Protein AF-A0A4Q7ASW8-F1 (afdb_monomer_lite)

Sequence (605 aa):
MTEFHHGITAREAAIGKLPLRNADTNTIAMLAFANDADEDIFPLNTPVLVTSINRALPKAGTQGNLRKNLEIISSITSPTLVVIRIKDPSENEEFEQSLVIGTTDESGKRTGLQALLTVKSVLGITPKIICVPDAETIDVANALGAICKKLRAYAYITPRDEAAEVLLTAEAVTIYREKLAFREIELIWPEWTSGNVFLGTEYEPAYKSMIMLVSEEAGYVTLAIGGGPLQISWGDGAVEVVTEGYVTHEYASRAERNIIIESSEPGIQPMQLGTAVGIKGILKWWEDGYEVLRFIDSEEDMLRDKLVKVPSDAPKVFPLERGEFSPIFAACTQINDPNISSWDVSKWPNLGGMFGGAASFDQDLSSWCVAKVLSEPDGFAVGSPLQPEHMPIWGTCPGSDPEPEPEPEPEPEPEAWDIKYLVNGTWIYESTGPMVESNADRHTMCRNAATALVIADSVTELGYAAFADWKMLNSIEFGQTIEIIGNVCFARCFAMKKFIFPNSLATLGQAALDTCQNVNLIEFGTGLTSIGSSALSNCHSLQTAVFKARVMPAIGDYAFGNGGNGDPEPVFVYIPDDLFDEYENAIWNLARRSAFLPLSTYIQS

InterPro domains:
  IPR005046 Protein of unknown function DUF285 [PF03382] (326-374)
  IPR026906 BspA-type LRR region [PF13306] (450-562)
  IPR032675 Leucine-rich repeat domain superfamily [G3DSA:3.80.10.10] (416-577)

Secondary structure (DSSP, 8-state):
------S----------PPP-----PEEEEEEEBTTS-TTTS-BT-EEEES-HHHHGGGS-SSBSHHHHHHHHHHH---EEEEEEE--TTTBSB--HHHHH--B-TTS-B-GGGGGGGHHHHHS---SEEE-TT---HHHHHHHHHHHHHHT-EEEE--B-TTSPBP-SHHHHHHHHHH---TTEEE--SPP----TT--S-------EEEEEEPTT-SEEEEEEESS-EEEE-SSS-EEEESSEEEEEE-SS----EEEEEESSS----EEEEEEESEEEEEE--TT-EEEE-----S-TTTGGG--B--SSPP-B---TTS-PPPSSTT-TT---GGGGG---TT-S--TTTTTT-TT-----TT---TT--SPPTTTTTTS---GGGS--TT--TT---------------S--SEEEEETTEEEEE--TTEE---TTS-HHHHTTEEEEEE-TT--EE-TTTTTT-TT--EEE--TT--EE-TTTTTT-TT--EEE--TT--EE-TTTTTT-TT--EEEE-TT--EE-TTTTTT-TT--EEEE--SSPPEE-TTTT--SSS-PPPPPEEEE-TT-HHHHHHHHTTTSTT-EEEEGGG----

Organism: NCBI:txid202951

Foldseek 3Di:
DDDDDDDDDDDPDPDPDQDDADADPAEEEEEWEAPQAACVQAPALAKHWDQDLVVRLVRQHDHTCRNVVSVVCSVPHRYRYIYHYWHQQCPVVARNLCQQLFDQDPVRRTGHLRSLVCCCVRPVDQHAEYEYPLRAELVSQQSNLVSCVVSVHAYEYQYAHNRSHGDDDPVVVVVSVVSHDHPSYDYDPDDDPPPDPPDPDDDPDPQFKWKFKFALPDQKKKWFKADAWKWKDPQPRDIDTDHGGIDMDGDPHRGIGMIMITHPDRDDDAMATAEIWRTLETADEGPQFYADYAHDDDPVLPTLLNPAYYDLEDTPHDDDPPPDHHANAQQNQRHAYLSVLNYACQPPQAQALNQQNNQAHAHQNCQYNQLNFQDDHHSNNHNYPHDPRSDHPHNGHPPPDDPCPDDPPPPPDPPDFFKWWDFPNDIDTHHDFQEQEQDPPPDPRQLDGTAEMEGELRHQYYEALSNASSQNHAYYHYYQRHAYQEANPHDNNQNHQEAADHQNHAEQYHLSHHQNQNHQYYEDHQNHAEQEACVHEQNQNHAEYEYNHPDDHHYYHLVVPHPDDDQHDEHEYEYAPVCCVVNCVVCCVRRPHYDYDHNVPDDDD

Structure (mmCIF, N/CA/C/O backbone):
data_AF-A0A4Q7ASW8-F1
#
_entry.id   AF-A0A4Q7ASW8-F1
#
loop_
_atom_site.group_PDB
_atom_site.id
_atom_site.type_symbol
_atom_site.label_atom_id
_atom_site.label_alt_id
_atom_site.label_comp_id
_atom_site.label_asym_id
_atom_site.label_entity_id
_atom_site.label_seq_id
_atom_site.pdbx_PDB_ins_code
_atom_site.Cartn_x
_atom_site.Cartn_y
_atom_site.Cartn_z
_atom_site.occupancy
_atom_site.B_iso_or_equiv
_atom_site.auth_seq_id
_atom_site.auth_comp_id
_atom_site.auth_asym_id
_atom_site.auth_atom_id
_atom_site.pdbx_PDB_model_num
ATOM 1 N N . MET A 1 1 ? -54.257 -27.188 16.538 1.00 39.81 1 MET A N 1
ATOM 2 C CA . MET A 1 1 ? -54.050 -28.377 15.687 1.00 39.81 1 MET A CA 1
ATOM 3 C C . MET A 1 1 ? -53.083 -27.972 14.596 1.00 39.81 1 MET A C 1
ATOM 5 O O . MET A 1 1 ? -53.498 -27.354 13.631 1.00 39.81 1 MET A O 1
ATOM 9 N N . THR A 1 2 ? -51.790 -28.177 14.822 1.00 42.91 2 THR A N 1
ATOM 10 C CA . THR A 1 2 ? -50.744 -27.878 13.839 1.00 42.91 2 THR A CA 1
ATOM 11 C C . THR A 1 2 ? -50.638 -29.057 12.882 1.00 42.91 2 THR A C 1
ATOM 13 O O . THR A 1 2 ? -50.464 -30.188 13.334 1.00 42.91 2 THR A O 1
ATOM 16 N N . GLU A 1 3 ? -50.815 -28.796 11.587 1.00 49.31 3 GLU A N 1
ATOM 17 C CA . GLU A 1 3 ? -50.652 -29.785 10.521 1.00 49.31 3 GLU A CA 1
ATOM 18 C C . GLU A 1 3 ? -49.284 -30.464 10.650 1.00 49.31 3 GLU A C 1
ATOM 20 O O . GLU A 1 3 ? -48.235 -29.822 10.585 1.00 49.31 3 GLU A O 1
ATOM 25 N N . PHE A 1 4 ? -49.294 -31.775 10.877 1.00 54.53 4 PHE A N 1
ATOM 26 C CA . PHE A 1 4 ? -48.087 -32.585 10.841 1.00 54.53 4 PHE A CA 1
ATOM 27 C C . PHE A 1 4 ? -47.677 -32.768 9.380 1.00 54.53 4 PHE A C 1
ATOM 29 O O . PHE A 1 4 ? -48.323 -33.510 8.642 1.00 54.53 4 PHE A O 1
ATOM 36 N N . HIS A 1 5 ? -46.589 -32.122 8.964 1.00 61.88 5 HIS A N 1
ATOM 37 C CA . HIS A 1 5 ? -45.962 -32.434 7.686 1.00 61.88 5 HIS A CA 1
ATOM 38 C C . HIS A 1 5 ? -45.117 -33.702 7.848 1.00 61.88 5 HIS A C 1
ATOM 40 O O . HIS A 1 5 ? -44.144 -33.724 8.601 1.00 61.88 5 HIS A O 1
ATOM 46 N N . HIS A 1 6 ? -45.486 -34.773 7.146 1.00 60.38 6 HIS A N 1
ATOM 47 C CA . HIS A 1 6 ? -44.635 -35.954 7.012 1.00 60.38 6 HIS A CA 1
ATOM 48 C C . HIS A 1 6 ? -43.754 -35.777 5.767 1.00 60.38 6 HIS A C 1
ATOM 50 O O . HIS A 1 6 ? -44.281 -35.572 4.675 1.00 60.38 6 HIS A O 1
ATOM 56 N N . GLY A 1 7 ? -42.430 -35.758 5.939 1.00 73.19 7 GLY A N 1
ATOM 57 C CA . GLY A 1 7 ? -41.452 -35.475 4.880 1.00 73.19 7 GLY A CA 1
ATOM 58 C C . GLY A 1 7 ? -40.257 -34.653 5.381 1.00 73.19 7 GLY A C 1
ATOM 59 O O . GLY A 1 7 ? -40.257 -34.170 6.512 1.00 73.19 7 GLY A O 1
ATOM 60 N N . ILE A 1 8 ? -39.225 -34.496 4.547 1.00 63.28 8 ILE A N 1
ATOM 61 C CA . ILE A 1 8 ? -38.087 -33.612 4.841 1.00 63.28 8 ILE A CA 1
ATOM 62 C C . ILE A 1 8 ? -38.522 -32.175 4.555 1.00 63.28 8 ILE A C 1
ATOM 64 O O . ILE A 1 8 ? -38.870 -31.842 3.426 1.00 63.28 8 ILE A O 1
ATOM 68 N N . THR A 1 9 ? -38.499 -31.319 5.575 1.00 66.56 9 THR A N 1
ATOM 69 C CA . THR A 1 9 ? -38.708 -29.879 5.393 1.00 66.56 9 THR A CA 1
ATOM 70 C C . THR A 1 9 ? -37.357 -29.230 5.116 1.00 66.56 9 THR A C 1
ATOM 72 O O . THR A 1 9 ? -36.520 -29.142 6.012 1.00 66.56 9 THR A O 1
ATOM 75 N N . ALA A 1 10 ? -37.134 -28.775 3.885 1.00 48.94 10 ALA A N 1
ATOM 76 C CA . ALA A 1 10 ? -35.992 -27.931 3.565 1.00 48.94 10 ALA A CA 1
ATOM 77 C C . ALA A 1 10 ? -36.362 -26.475 3.879 1.00 48.94 10 ALA A C 1
ATOM 79 O O . ALA A 1 10 ? -37.213 -25.883 3.219 1.00 48.94 10 ALA A O 1
ATOM 80 N N . ARG A 1 11 ? -35.753 -25.911 4.924 1.00 58.06 11 ARG A N 1
ATOM 81 C CA . ARG A 1 11 ? -35.706 -24.463 5.142 1.00 58.06 11 ARG A CA 1
ATOM 82 C C . ARG A 1 11 ? -34.292 -24.028 4.824 1.00 58.06 11 ARG A C 1
ATOM 84 O O . ARG A 1 11 ? -33.364 -24.420 5.527 1.00 58.06 11 ARG A O 1
ATOM 91 N N . GLU A 1 12 ? -34.140 -23.264 3.755 1.00 41.31 12 GLU A N 1
ATOM 92 C CA . GLU A 1 12 ? -32.864 -22.658 3.411 1.00 41.31 12 GLU A CA 1
ATOM 93 C C . GLU A 1 12 ? -32.594 -21.556 4.437 1.00 41.31 12 GLU A C 1
ATOM 95 O O . GLU A 1 12 ? -33.167 -20.469 4.398 1.00 41.31 12 GLU A O 1
ATOM 100 N N . ALA A 1 13 ? -31.825 -21.894 5.467 1.00 48.75 13 ALA A N 1
ATOM 101 C CA . ALA A 1 13 ? -31.394 -20.920 6.444 1.00 48.75 13 ALA A CA 1
ATOM 102 C C . ALA A 1 13 ? -30.197 -20.185 5.833 1.00 48.75 13 ALA A C 1
ATOM 104 O O . ALA A 1 13 ? -29.165 -20.807 5.582 1.00 48.75 13 ALA A O 1
ATOM 105 N N . ALA A 1 14 ? -30.332 -18.879 5.594 1.00 43.56 14 ALA A N 1
ATOM 106 C CA . ALA A 1 14 ? -29.239 -17.993 5.191 1.00 43.56 14 ALA A CA 1
ATOM 107 C C . ALA A 1 14 ? -28.266 -17.769 6.364 1.00 43.56 14 ALA A C 1
ATOM 109 O O . ALA A 1 14 ? -28.062 -16.655 6.833 1.00 43.56 14 ALA A O 1
ATOM 110 N N . ILE A 1 15 ? -27.726 -18.853 6.910 1.00 49.97 15 ILE A N 1
ATOM 111 C CA . ILE A 1 15 ? -26.729 -18.829 7.969 1.00 49.97 15 ILE A CA 1
ATOM 112 C C . ILE A 1 15 ? -25.468 -19.389 7.328 1.00 49.97 15 ILE A C 1
ATOM 114 O O . ILE A 1 15 ? -25.460 -20.529 6.861 1.00 49.97 15 ILE A O 1
ATOM 118 N N . GLY A 1 16 ? -24.423 -18.564 7.251 1.00 49.66 16 GLY A N 1
ATOM 119 C CA . GLY A 1 16 ? -23.115 -18.989 6.761 1.00 49.66 16 GLY A CA 1
ATOM 120 C C . GLY A 1 16 ? -22.576 -20.193 7.541 1.00 49.66 16 GLY A C 1
ATOM 121 O O . GLY A 1 16 ? -23.090 -20.554 8.603 1.00 49.66 16 GLY A O 1
ATOM 122 N N . LYS A 1 17 ? -21.525 -20.833 7.010 1.00 44.72 17 LYS A N 1
ATOM 123 C CA . LYS A 1 17 ? -20.855 -21.962 7.674 1.00 44.72 17 LYS A CA 1
ATOM 124 C C . LYS A 1 17 ? -20.501 -21.573 9.115 1.00 44.72 17 LYS A C 1
ATOM 126 O O . LYS A 1 17 ? -19.630 -20.736 9.325 1.00 44.72 17 LYS A O 1
ATOM 131 N N . LEU A 1 18 ? -21.161 -22.192 10.096 1.00 50.47 18 LEU A N 1
ATOM 132 C CA . LEU A 1 18 ? -20.767 -22.084 11.498 1.00 50.47 18 LEU A CA 1
ATOM 133 C C . LEU A 1 18 ? -19.398 -22.764 11.645 1.00 50.47 18 LEU A C 1
ATOM 135 O O . LEU A 1 18 ? -19.305 -23.964 11.368 1.00 50.47 18 LEU A O 1
ATOM 139 N N . PRO A 1 19 ? -18.338 -22.044 12.046 1.00 48.16 19 PRO A N 1
ATOM 140 C CA . PRO A 1 19 ? -17.049 -22.673 12.279 1.00 48.16 19 PRO A CA 1
ATOM 141 C C . PRO A 1 19 ? -17.183 -23.683 13.424 1.00 48.16 19 PRO A C 1
ATOM 143 O O . PRO A 1 19 ? -17.860 -23.419 14.419 1.00 48.16 19 PRO A O 1
ATOM 146 N N . LEU A 1 20 ? -16.522 -24.834 13.304 1.00 42.75 20 LEU A N 1
ATOM 147 C CA . LEU A 1 20 ? -16.261 -25.699 14.454 1.00 42.75 20 LEU A CA 1
ATOM 148 C C . LEU A 1 20 ? -15.379 -24.924 15.440 1.00 42.75 20 LEU A C 1
ATOM 150 O O . LEU A 1 20 ? -14.339 -24.399 15.049 1.00 42.75 20 LEU A O 1
ATOM 154 N N . ARG A 1 21 ? -15.806 -24.825 16.702 1.00 54.22 21 ARG A N 1
ATOM 155 C CA . ARG A 1 21 ? -15.118 -24.047 17.743 1.00 54.22 21 ARG A CA 1
ATOM 156 C C . ARG A 1 21 ? -14.784 -24.911 18.944 1.00 54.22 21 ARG A C 1
ATOM 158 O O . ARG A 1 21 ? -15.569 -25.778 19.327 1.00 54.22 21 ARG A O 1
ATOM 165 N N . ASN A 1 22 ? -13.634 -24.637 19.548 1.00 46.03 22 ASN A N 1
ATOM 166 C CA . ASN A 1 22 ? -13.260 -25.228 20.824 1.00 46.03 22 ASN A CA 1
ATOM 167 C C . ASN A 1 22 ? -14.166 -24.667 21.928 1.00 46.03 22 ASN A C 1
ATOM 169 O O . ASN A 1 22 ? -14.484 -23.480 21.938 1.00 46.03 22 ASN A O 1
ATOM 173 N N . ALA A 1 23 ? -14.614 -25.528 22.840 1.00 49.72 23 ALA A N 1
ATOM 174 C CA . ALA A 1 23 ? -15.374 -25.095 24.005 1.00 49.72 23 ALA A CA 1
ATOM 175 C C . ALA A 1 23 ? -14.431 -24.376 24.984 1.00 49.72 23 ALA A C 1
ATOM 177 O O . ALA A 1 23 ? -13.599 -25.020 25.624 1.00 49.72 23 ALA A O 1
ATOM 178 N N . ASP A 1 24 ? -14.557 -23.052 25.089 1.00 57.53 24 ASP A N 1
ATOM 179 C CA . ASP A 1 24 ? -13.757 -22.248 26.013 1.00 57.53 24 ASP A CA 1
ATOM 180 C C . ASP A 1 24 ? -14.272 -22.373 27.453 1.00 57.53 24 ASP A C 1
ATOM 182 O O . ASP A 1 24 ? -15.463 -22.232 27.738 1.00 57.53 24 ASP A O 1
ATOM 186 N N . THR A 1 25 ? -13.354 -22.600 28.395 1.00 59.88 25 THR A N 1
ATOM 187 C CA . THR A 1 25 ? -13.643 -22.681 29.839 1.00 59.88 25 THR A CA 1
ATOM 188 C C . THR A 1 25 ? -13.783 -21.307 30.504 1.00 59.88 25 THR A C 1
ATOM 190 O O . THR A 1 25 ? -14.169 -21.219 31.673 1.00 59.88 25 THR A O 1
ATOM 193 N N . ASN A 1 26 ? -13.498 -20.224 29.775 1.00 67.56 26 ASN A N 1
ATOM 194 C CA . ASN A 1 26 ? -13.579 -18.860 30.281 1.00 67.56 26 ASN A CA 1
ATOM 195 C C . ASN A 1 26 ? -15.037 -18.384 30.379 1.00 67.56 26 ASN A C 1
ATOM 197 O O . ASN A 1 26 ? -15.818 -18.479 29.433 1.00 67.56 26 ASN A O 1
ATOM 201 N N . THR A 1 27 ? -15.401 -17.841 31.544 1.00 85.19 27 THR A N 1
ATOM 202 C CA . THR A 1 27 ? -16.697 -17.182 31.761 1.00 85.19 27 THR A CA 1
ATOM 203 C C . THR A 1 27 ? -16.539 -15.679 31.559 1.00 85.19 27 THR A C 1
ATOM 205 O O . THR A 1 27 ? -15.808 -15.034 32.321 1.00 85.19 27 THR A O 1
ATOM 208 N N . ILE A 1 28 ? -17.241 -15.137 30.566 1.00 92.12 28 ILE A N 1
ATOM 209 C CA . ILE A 1 28 ? -17.251 -13.708 30.235 1.00 92.12 28 ILE A CA 1
ATOM 210 C C . ILE A 1 28 ? -18.535 -13.092 30.790 1.00 92.12 28 ILE A C 1
ATOM 212 O O . ILE A 1 28 ? -19.608 -13.671 30.628 1.00 92.12 28 ILE A O 1
ATOM 216 N N . ALA A 1 29 ? -18.444 -11.935 31.441 1.00 95.62 29 ALA A N 1
ATOM 217 C CA . ALA A 1 29 ? -19.599 -11.092 31.723 1.00 95.62 29 ALA A CA 1
ATOM 218 C C . ALA A 1 29 ? -19.507 -9.790 30.932 1.00 95.62 29 ALA A C 1
ATOM 220 O O . ALA A 1 29 ? -18.489 -9.109 30.976 1.00 95.62 29 ALA A O 1
ATOM 221 N N . MET A 1 30 ? -20.588 -9.445 30.249 1.00 95.62 30 MET A N 1
ATOM 222 C CA . MET A 1 30 ? -20.704 -8.237 29.451 1.00 95.62 30 MET A CA 1
ATOM 223 C C . MET A 1 30 ? -21.807 -7.354 30.023 1.00 95.62 30 MET A C 1
ATOM 225 O O . MET A 1 30 ? -22.935 -7.818 30.224 1.00 95.62 30 MET A O 1
ATOM 229 N N . LEU A 1 31 ? -21.481 -6.090 30.276 1.00 97.44 31 LEU A N 1
ATOM 230 C CA . LEU A 1 31 ? -22.469 -5.040 30.496 1.00 97.44 31 LEU A CA 1
ATOM 231 C C . LEU A 1 31 ? -22.755 -4.380 29.145 1.00 97.44 31 LEU A C 1
ATOM 233 O O . LEU A 1 31 ? -21.825 -3.923 28.495 1.00 97.44 31 LEU A O 1
ATOM 237 N N . ALA A 1 32 ? -24.008 -4.361 28.710 1.00 96.19 32 ALA A N 1
ATOM 238 C CA . ALA A 1 32 ? -24.388 -3.819 27.404 1.00 96.19 32 ALA A CA 1
ATOM 239 C C . ALA A 1 32 ? -25.720 -3.078 27.499 1.00 96.19 32 ALA A C 1
ATOM 241 O O . ALA A 1 32 ? -26.468 -3.263 28.458 1.00 96.19 32 ALA A O 1
ATOM 242 N N . PHE A 1 33 ? -26.056 -2.281 26.498 1.00 95.00 33 PHE A N 1
ATOM 243 C CA . PHE A 1 33 ? -27.324 -1.568 26.411 1.00 95.00 33 PHE A CA 1
ATOM 244 C C . PHE A 1 33 ? -28.012 -1.866 25.084 1.00 95.00 33 PHE A C 1
ATOM 246 O O . PHE A 1 33 ? -27.370 -2.095 24.059 1.00 95.00 33 PHE A O 1
ATOM 253 N N . ALA A 1 34 ? -29.338 -1.930 25.136 1.00 93.19 34 ALA A N 1
ATOM 254 C CA . ALA A 1 34 ? -30.174 -1.969 23.949 1.00 93.19 34 ALA A CA 1
ATOM 255 C C . ALA A 1 34 ? -31.608 -1.569 24.300 1.00 93.19 34 ALA A C 1
ATOM 257 O O . ALA A 1 34 ? -32.218 -2.194 25.175 1.00 93.19 34 ALA A O 1
ATOM 258 N N . ASN A 1 35 ? -32.145 -0.551 23.634 1.00 89.25 35 ASN A N 1
ATOM 259 C CA . ASN A 1 35 ? -33.462 0.011 23.949 1.00 89.25 35 ASN A CA 1
ATOM 260 C C . ASN A 1 35 ? -34.604 -0.903 23.492 1.00 89.25 35 ASN A C 1
ATOM 262 O O . ASN A 1 35 ? -35.636 -0.984 24.150 1.00 89.25 35 ASN A O 1
ATOM 266 N N . ASP A 1 36 ? -34.390 -1.659 22.416 1.00 88.62 36 ASP A N 1
ATOM 267 C CA . ASP A 1 36 ? -35.372 -2.543 21.780 1.00 88.62 36 ASP A CA 1
ATOM 268 C C . ASP A 1 36 ? -35.099 -4.044 22.016 1.00 88.62 36 ASP A C 1
ATOM 270 O O . ASP A 1 36 ? -35.672 -4.904 21.342 1.00 88.62 36 ASP A O 1
ATOM 274 N N . ALA A 1 37 ? -34.222 -4.386 22.966 1.00 93.06 37 ALA A N 1
ATOM 275 C CA . ALA A 1 37 ? -34.013 -5.775 23.368 1.00 93.06 37 ALA A CA 1
ATOM 276 C C . ALA A 1 37 ? -35.247 -6.348 24.084 1.00 93.06 37 ALA A C 1
ATOM 278 O O . ALA A 1 37 ? -35.895 -5.670 24.880 1.00 93.06 37 ALA A O 1
ATOM 279 N N . ASP A 1 38 ? -35.532 -7.629 23.843 1.00 94.56 38 ASP A N 1
ATOM 280 C CA . ASP A 1 38 ? -36.653 -8.346 24.456 1.00 94.56 38 ASP A CA 1
ATOM 281 C C . ASP A 1 38 ? -36.482 -8.383 25.985 1.00 94.56 38 ASP A C 1
ATOM 283 O O . ASP A 1 38 ? -35.531 -8.981 26.497 1.00 94.56 38 ASP A O 1
ATOM 287 N N . GLU A 1 39 ? -37.384 -7.724 26.715 1.00 95.50 39 GLU A N 1
ATOM 288 C CA . GLU A 1 39 ? -37.269 -7.536 28.165 1.00 95.50 39 GLU A CA 1
ATOM 289 C C . GLU A 1 39 ? -37.389 -8.836 28.965 1.00 95.50 39 GLU A C 1
ATOM 291 O O . GLU A 1 39 ? -36.815 -8.925 30.052 1.00 95.50 39 GLU A O 1
ATOM 296 N N . ASP A 1 40 ? -38.071 -9.852 28.429 1.00 94.25 40 ASP A N 1
ATOM 297 C CA . ASP A 1 40 ? -38.202 -11.156 29.085 1.00 94.25 40 ASP A CA 1
ATOM 298 C C . ASP A 1 40 ? -36.891 -11.950 28.999 1.00 94.25 40 ASP A C 1
ATOM 300 O O . ASP A 1 40 ? -36.567 -12.746 29.885 1.00 94.25 40 ASP A O 1
ATOM 304 N N . ILE A 1 41 ? -36.122 -11.735 27.927 1.00 94.12 41 ILE A N 1
ATOM 305 C CA . ILE A 1 41 ? -34.843 -12.412 27.690 1.00 94.12 41 ILE A CA 1
ATOM 306 C C . ILE A 1 41 ? -33.681 -11.626 28.290 1.00 94.12 41 ILE A C 1
ATOM 308 O O . ILE A 1 41 ? -32.796 -12.223 28.897 1.00 94.12 41 ILE A O 1
ATOM 312 N N . PHE A 1 42 ? -33.683 -10.303 28.144 1.00 97.06 42 PHE A N 1
ATOM 313 C CA . PHE A 1 42 ? -32.659 -9.397 28.651 1.00 97.06 42 PHE A CA 1
ATOM 314 C C . PHE A 1 42 ? -33.279 -8.333 29.571 1.00 97.06 42 PHE A C 1
ATOM 316 O O . PHE A 1 42 ? -33.336 -7.157 29.212 1.00 97.06 42 PHE A O 1
ATOM 323 N N . PRO A 1 43 ? -33.750 -8.688 30.776 1.00 96.94 43 PRO A N 1
ATOM 324 C CA . PRO A 1 43 ? -34.279 -7.704 31.713 1.00 96.94 43 PRO A CA 1
ATOM 325 C C . PRO A 1 43 ? -33.192 -6.738 32.204 1.00 96.94 43 PRO A C 1
ATOM 327 O O . PRO A 1 43 ? -32.054 -7.134 32.472 1.00 96.94 43 PRO A O 1
ATOM 330 N N . LEU A 1 44 ? -33.558 -5.463 32.387 1.00 96.44 44 LEU A N 1
ATOM 331 C CA . LEU A 1 44 ? -32.636 -4.428 32.865 1.00 96.44 44 LEU A CA 1
ATOM 332 C C . LEU A 1 44 ? -31.988 -4.811 34.201 1.00 96.44 44 LEU A C 1
ATOM 334 O O . LEU A 1 44 ? -32.655 -5.293 35.124 1.00 96.44 44 LEU A O 1
ATOM 338 N N . ASN A 1 45 ? -30.689 -4.543 34.326 1.00 97.31 45 ASN A N 1
ATOM 339 C CA . ASN A 1 45 ? -29.867 -4.717 35.522 1.00 97.31 45 ASN A CA 1
ATOM 340 C C . ASN A 1 45 ? -29.913 -6.135 36.116 1.00 97.31 45 ASN A C 1
ATOM 342 O O . ASN A 1 45 ? -29.801 -6.314 37.328 1.00 97.31 45 ASN A O 1
ATOM 346 N N . THR A 1 46 ? -30.136 -7.151 35.282 1.00 96.69 46 THR A N 1
ATOM 347 C CA . THR A 1 46 ? -30.305 -8.537 35.730 1.00 96.69 46 THR A CA 1
ATOM 348 C C . THR A 1 46 ? -29.346 -9.444 34.962 1.00 96.69 46 THR A C 1
ATOM 350 O O . THR A 1 46 ? -29.364 -9.418 33.734 1.00 96.69 46 THR A O 1
ATOM 353 N N . PRO A 1 47 ? -28.505 -10.247 35.641 1.00 97.56 47 PRO A N 1
ATOM 354 C CA . PRO A 1 47 ? -27.634 -11.200 34.963 1.00 97.56 47 PRO A CA 1
ATOM 355 C C . PRO A 1 47 ? -28.413 -12.294 34.237 1.00 97.56 47 PRO A C 1
ATOM 357 O O . PRO A 1 47 ? -29.196 -13.016 34.853 1.00 97.56 47 PRO A O 1
ATOM 360 N N . VAL A 1 48 ? -28.123 -12.468 32.951 1.00 96.62 48 VAL A N 1
ATOM 361 C CA . VAL A 1 48 ? -28.705 -13.503 32.094 1.00 96.62 48 VAL A CA 1
ATOM 362 C C . VAL A 1 48 ? -27.600 -14.389 31.540 1.00 96.62 48 VAL A C 1
ATOM 364 O O . VAL A 1 48 ? -26.606 -13.899 31.009 1.00 96.62 48 VAL A O 1
ATOM 367 N N . LEU A 1 49 ? -27.781 -15.706 31.635 1.00 94.44 49 LEU A N 1
ATOM 368 C CA . LEU A 1 49 ? -26.870 -16.674 31.031 1.00 94.44 49 LEU A CA 1
ATOM 369 C C . LEU A 1 49 ? -27.221 -16.901 29.554 1.00 94.44 49 LEU A C 1
ATOM 371 O O . LEU A 1 49 ? -28.258 -17.484 29.234 1.00 94.44 49 LEU A O 1
ATOM 375 N N . VAL A 1 50 ? -26.319 -16.521 28.653 1.00 91.25 50 VAL A N 1
ATOM 376 C CA . VAL A 1 50 ? -26.431 -16.763 27.212 1.00 91.25 50 VAL A CA 1
ATOM 377 C C . VAL A 1 50 ? -25.691 -18.053 26.860 1.00 91.25 50 VAL A C 1
ATOM 379 O O . VAL A 1 50 ? -24.478 -18.080 26.677 1.00 91.25 50 VAL A O 1
ATOM 382 N N . THR A 1 51 ? -26.440 -19.153 26.756 1.00 79.88 51 THR A N 1
ATOM 383 C CA . THR A 1 51 ? -25.896 -20.490 26.422 1.00 79.88 51 THR A CA 1
ATOM 384 C C . THR A 1 51 ? -25.719 -20.730 24.921 1.00 79.88 51 THR A C 1
ATOM 386 O O . THR A 1 51 ? -25.090 -21.699 24.507 1.00 79.88 51 THR A O 1
ATOM 389 N N . SER A 1 52 ? -26.317 -19.883 24.085 1.00 83.06 52 SER A N 1
ATOM 390 C CA . SER A 1 52 ? -26.134 -19.885 22.636 1.00 83.06 52 SER A CA 1
ATOM 391 C C . SER A 1 52 ? -26.399 -18.490 22.114 1.00 83.06 52 SER A C 1
ATOM 393 O O . SER A 1 52 ? -27.542 -18.028 22.127 1.00 83.06 52 SER A O 1
ATOM 395 N N . ILE A 1 53 ? -25.342 -17.845 21.629 1.00 85.81 53 ILE A N 1
ATOM 396 C CA . ILE A 1 53 ? -25.439 -16.488 21.101 1.00 85.81 53 ILE A CA 1
ATOM 397 C C . ILE A 1 53 ? -26.395 -16.455 19.903 1.00 85.81 53 ILE A C 1
ATOM 399 O O . ILE A 1 53 ? -27.311 -15.645 19.891 1.00 85.81 53 ILE A O 1
ATOM 403 N N . ASN A 1 54 ? -26.315 -17.429 18.991 1.00 81.44 54 ASN A N 1
ATOM 404 C CA . ASN A 1 54 ? -27.211 -17.518 17.829 1.00 81.44 54 ASN A CA 1
ATOM 405 C C . ASN A 1 54 ? -28.706 -17.550 18.188 1.00 81.44 54 ASN A C 1
ATOM 407 O O . ASN A 1 54 ? -29.525 -17.022 17.442 1.00 81.44 54 ASN A O 1
ATOM 411 N N . ARG A 1 55 ? -29.085 -18.158 19.323 1.00 82.62 55 ARG A N 1
ATOM 412 C CA . ARG A 1 55 ? -30.483 -18.143 19.798 1.00 82.62 55 ARG A CA 1
ATOM 413 C C . ARG A 1 55 ? -30.868 -16.825 20.466 1.00 82.62 55 ARG A C 1
ATOM 415 O O . ARG A 1 55 ? -32.048 -16.493 20.497 1.00 82.62 55 ARG A O 1
ATOM 422 N N . ALA A 1 56 ? -29.891 -16.111 21.012 1.00 86.69 56 ALA A N 1
ATOM 423 C CA . ALA A 1 56 ? -30.085 -14.851 21.709 1.00 86.69 56 ALA A CA 1
ATOM 424 C C . ALA A 1 56 ? -30.081 -13.636 20.761 1.00 86.69 56 ALA A C 1
ATOM 426 O O . ALA A 1 56 ? -30.760 -12.655 21.047 1.00 86.69 56 ALA A O 1
ATOM 427 N N . LEU A 1 57 ? -29.392 -13.715 19.614 1.00 85.44 57 LEU A N 1
ATOM 428 C CA . LEU A 1 57 ? -29.281 -12.630 18.627 1.00 85.44 57 LEU A CA 1
ATOM 429 C C . LEU A 1 57 ? -30.630 -12.023 18.200 1.00 85.44 57 LEU A C 1
ATOM 431 O O . LEU A 1 57 ? -30.753 -10.801 18.247 1.00 85.44 57 LEU A O 1
ATOM 435 N N . PRO A 1 58 ? -31.681 -12.803 17.864 1.00 82.75 58 PRO A N 1
ATOM 436 C CA . PRO A 1 58 ? -32.972 -12.224 17.477 1.00 82.75 58 PRO A CA 1
ATOM 437 C C . PRO A 1 58 ? -33.681 -11.465 18.607 1.00 82.75 58 PRO A C 1
ATOM 439 O O . PRO A 1 58 ? -34.675 -10.793 18.356 1.00 82.75 58 PRO A O 1
ATOM 442 N N . LYS A 1 59 ? -33.219 -11.624 19.853 1.00 90.31 59 LYS A N 1
ATOM 443 C CA . LYS A 1 59 ? -33.797 -11.045 21.073 1.00 90.31 59 LYS A CA 1
ATOM 444 C C . LYS A 1 59 ? -32.968 -9.892 21.636 1.00 90.31 59 LYS A C 1
ATOM 446 O O . LYS A 1 59 ? -33.404 -9.231 22.569 1.00 90.31 59 LYS A O 1
ATOM 451 N N . ALA A 1 60 ? -31.789 -9.656 21.070 1.00 86.94 60 ALA A N 1
ATOM 452 C CA . ALA A 1 60 ? -30.819 -8.676 21.540 1.00 86.94 60 ALA A CA 1
ATOM 453 C C . ALA A 1 60 ? -31.149 -7.223 21.158 1.00 86.94 60 ALA A C 1
ATOM 455 O O . ALA A 1 60 ? -30.438 -6.325 21.599 1.00 86.94 60 ALA A O 1
ATOM 456 N N . GLY A 1 61 ? -32.195 -6.999 20.357 1.00 84.56 61 GLY A N 1
ATOM 457 C CA . GLY A 1 61 ? -32.512 -5.681 19.808 1.00 84.56 61 GLY A CA 1
ATOM 458 C C . GLY A 1 61 ? -31.592 -5.283 18.651 1.00 84.56 61 GLY A C 1
ATOM 459 O O . GLY A 1 61 ? -30.768 -6.073 18.193 1.00 84.56 61 GLY A O 1
ATOM 460 N N . THR A 1 62 ? -31.768 -4.071 18.149 1.00 81.00 62 THR A N 1
ATOM 461 C CA . THR A 1 62 ? -30.989 -3.425 17.084 1.00 81.00 62 THR A CA 1
ATOM 462 C C . THR A 1 62 ? -30.546 -2.005 17.448 1.00 81.00 62 THR A C 1
ATOM 464 O O . THR A 1 62 ? -29.667 -1.475 16.782 1.00 81.00 62 THR A O 1
ATOM 467 N N . GLN A 1 63 ? -31.104 -1.406 18.505 1.00 82.19 63 GLN A N 1
ATOM 468 C CA . GLN A 1 63 ? -30.793 -0.054 18.973 1.00 82.19 63 GLN A CA 1
ATOM 469 C C . GLN A 1 63 ? -29.947 -0.121 20.242 1.00 82.19 63 GLN A C 1
ATOM 471 O O . GLN A 1 63 ? -30.470 -0.460 21.301 1.00 82.19 63 GLN A O 1
ATOM 476 N N . GLY A 1 64 ? -28.657 0.189 20.135 1.00 85.56 64 GLY A N 1
ATOM 477 C CA . GLY A 1 64 ? -27.660 0.049 21.199 1.00 85.56 64 GLY A CA 1
ATOM 478 C C . GLY A 1 64 ? -26.574 -0.956 20.813 1.00 85.56 64 GLY A C 1
ATOM 479 O O . GLY A 1 64 ? -26.462 -1.362 19.655 1.00 85.56 64 GLY A O 1
ATOM 480 N N . ASN A 1 65 ? -25.767 -1.393 21.776 1.00 90.50 65 ASN A N 1
ATOM 481 C CA . ASN A 1 65 ? -24.567 -2.176 21.487 1.00 90.50 65 ASN A CA 1
ATOM 482 C C . ASN A 1 65 ? -24.665 -3.681 21.780 1.00 90.50 65 ASN A C 1
ATOM 484 O O . ASN A 1 65 ? -23.771 -4.442 21.395 1.00 90.50 65 ASN A O 1
ATOM 488 N N . LEU A 1 66 ? -25.738 -4.149 22.427 1.00 92.62 66 LEU A N 1
ATOM 489 C CA . LEU A 1 66 ? -25.863 -5.550 22.840 1.00 92.62 66 LEU A CA 1
ATOM 490 C C . LEU A 1 66 ? -25.745 -6.526 21.662 1.00 92.62 66 LEU A C 1
ATOM 492 O O . LEU A 1 66 ? -24.954 -7.471 21.714 1.00 92.62 66 LEU A O 1
ATOM 496 N N . ARG A 1 67 ? -26.517 -6.313 20.592 1.00 87.19 67 ARG A N 1
ATOM 497 C CA . ARG A 1 67 ? -26.508 -7.214 19.435 1.00 87.19 67 ARG A CA 1
ATOM 498 C C . ARG A 1 67 ? -25.158 -7.235 18.726 1.00 87.19 67 ARG A C 1
ATOM 500 O O . ARG A 1 67 ? -24.635 -8.322 18.494 1.00 87.19 67 ARG A O 1
ATOM 507 N N . LYS A 1 68 ? -24.585 -6.061 18.447 1.00 84.00 68 LYS A N 1
ATOM 508 C CA . LYS A 1 68 ? -23.266 -5.908 17.811 1.00 84.00 68 LYS A CA 1
ATOM 509 C C . LYS A 1 68 ? -22.204 -6.722 18.554 1.00 84.00 68 LYS A C 1
ATOM 511 O O . LYS A 1 68 ? -21.503 -7.535 17.957 1.00 84.00 68 LYS A O 1
ATOM 516 N N . ASN A 1 69 ? -22.138 -6.576 19.875 1.00 89.19 69 ASN A N 1
ATOM 517 C CA . ASN A 1 69 ? -21.150 -7.281 20.687 1.00 89.19 69 ASN A CA 1
ATOM 518 C C . ASN A 1 69 ? -21.396 -8.797 20.754 1.00 89.19 69 ASN A C 1
ATOM 520 O O . ASN A 1 69 ? -20.446 -9.581 20.739 1.00 89.19 69 ASN A O 1
ATOM 524 N N . LEU A 1 70 ? -22.658 -9.238 20.766 1.00 88.88 70 LEU A N 1
ATOM 525 C CA . LEU A 1 70 ? -22.983 -10.659 20.635 1.00 88.88 70 LEU A CA 1
ATOM 526 C C . LEU A 1 70 ? -22.495 -11.225 19.296 1.00 88.88 70 LEU A C 1
ATOM 528 O O . LEU A 1 70 ? -21.879 -12.289 19.285 1.00 88.88 70 LEU A O 1
ATOM 532 N N . GLU A 1 71 ? -22.717 -10.518 18.187 1.00 85.19 71 GLU A N 1
ATOM 533 C CA . GLU A 1 71 ? -22.252 -10.932 16.859 1.00 85.19 71 GLU A CA 1
ATOM 534 C C . GLU A 1 71 ? -20.721 -11.041 16.815 1.00 85.19 71 GLU A C 1
ATOM 536 O O . GLU A 1 71 ? -20.212 -12.081 16.395 1.00 85.19 71 GLU A O 1
ATOM 541 N N . ILE A 1 72 ? -19.996 -10.049 17.349 1.00 81.94 72 ILE A N 1
ATOM 542 C CA . ILE A 1 72 ? -18.523 -10.039 17.434 1.00 81.94 72 ILE A CA 1
ATOM 543 C C . ILE A 1 72 ? -17.999 -11.208 18.275 1.00 81.94 72 ILE A C 1
ATOM 545 O O . ILE A 1 72 ? -17.172 -11.991 17.810 1.00 81.94 72 ILE A O 1
ATOM 549 N N . ILE A 1 73 ? -18.503 -11.400 19.497 1.00 84.00 73 ILE A N 1
ATOM 550 C CA . ILE A 1 73 ? -18.073 -12.530 20.339 1.00 84.00 73 ILE A CA 1
ATOM 551 C C . ILE A 1 73 ? -18.378 -13.848 19.624 1.00 84.00 73 ILE A C 1
ATOM 553 O O . ILE A 1 73 ? -17.559 -14.767 19.622 1.00 84.00 73 ILE A O 1
ATOM 557 N N . SER A 1 74 ? -19.542 -13.925 18.974 1.00 82.06 74 SER A N 1
ATOM 558 C CA . SER A 1 74 ? -19.957 -15.085 18.199 1.00 82.06 74 SER A CA 1
ATOM 559 C C . SER A 1 74 ? -19.250 -15.236 16.862 1.00 82.06 74 SER A C 1
ATOM 561 O O . SER A 1 74 ? -19.525 -16.229 16.204 1.00 82.06 74 SER A O 1
ATOM 563 N N . SER A 1 75 ? -18.383 -14.331 16.413 1.00 77.25 75 SER A N 1
ATOM 564 C CA . SER A 1 75 ? -17.537 -14.569 15.238 1.00 77.25 75 SER A CA 1
ATOM 565 C C . SER A 1 75 ? -16.228 -15.243 15.658 1.00 77.25 75 SER A C 1
ATOM 567 O O . SER A 1 75 ? -15.764 -16.155 14.971 1.00 77.25 75 SER A O 1
ATOM 569 N N . ILE A 1 76 ? -15.728 -14.894 16.847 1.00 78.06 76 ILE A N 1
ATOM 570 C CA . ILE A 1 76 ? -14.447 -15.347 17.399 1.00 78.06 76 ILE A CA 1
ATOM 571 C C . ILE A 1 76 ? -14.590 -16.668 18.171 1.00 78.06 76 ILE A C 1
ATOM 573 O O . ILE A 1 76 ? -13.876 -17.629 17.896 1.00 78.06 76 ILE A O 1
ATOM 577 N N . THR A 1 77 ? -15.515 -16.748 19.134 1.00 77.19 77 THR A N 1
ATOM 578 C CA . THR A 1 77 ? -15.628 -17.893 20.058 1.00 77.19 77 THR A CA 1
ATOM 579 C C . THR A 1 77 ? -17.088 -18.210 20.449 1.00 77.19 77 THR A C 1
ATOM 581 O O . THR A 1 77 ? -18.056 -17.710 19.873 1.00 77.19 77 THR A O 1
ATOM 584 N N . SER A 1 78 ? -17.303 -19.163 21.354 1.00 78.56 78 SER A N 1
ATOM 585 C CA . SER A 1 78 ? -18.599 -19.511 21.950 1.00 78.56 78 SER A CA 1
ATOM 586 C C . SER A 1 78 ? -18.438 -19.745 23.455 1.00 78.56 78 SER A C 1
ATOM 588 O O . SER A 1 78 ? -18.512 -20.886 23.914 1.00 78.56 78 SER A O 1
ATOM 590 N N . PRO A 1 79 ? -18.184 -18.670 24.223 1.00 82.44 79 PRO A N 1
ATOM 591 C CA . PRO A 1 79 ? -17.891 -18.761 25.644 1.00 82.44 79 PRO A CA 1
ATOM 592 C C . PRO A 1 79 ? -19.171 -18.949 26.465 1.00 82.44 79 PRO A C 1
ATOM 594 O O . PRO A 1 79 ? -20.287 -18.712 25.995 1.00 82.44 79 PRO A O 1
ATOM 597 N N . THR A 1 80 ? -19.006 -19.296 27.743 1.00 86.25 80 THR A N 1
ATOM 598 C CA . THR A 1 80 ? -20.087 -19.108 28.719 1.00 86.25 80 THR A CA 1
ATOM 599 C C . THR A 1 80 ? -20.243 -17.609 28.962 1.00 86.25 80 THR A C 1
ATOM 601 O O . THR A 1 80 ? -19.411 -17.002 29.640 1.00 86.25 80 THR A O 1
ATOM 604 N N . LEU A 1 81 ? -21.287 -17.015 28.384 1.00 92.69 81 LEU A N 1
ATOM 605 C CA . LEU A 1 81 ? -21.503 -15.573 28.400 1.00 92.69 81 LEU A CA 1
ATOM 606 C C . LEU A 1 81 ? -22.617 -15.192 29.376 1.00 92.69 81 LEU A C 1
ATOM 608 O O . LEU A 1 81 ? -23.732 -15.707 29.306 1.00 92.69 81 LEU A O 1
ATOM 612 N N . VAL A 1 82 ? -22.319 -14.255 30.267 1.00 96.12 82 VAL A N 1
ATOM 613 C CA . VAL A 1 82 ? -23.301 -13.553 31.089 1.00 96.12 82 VAL A CA 1
ATOM 614 C C . VAL A 1 82 ? -23.530 -12.181 30.480 1.00 96.12 82 VAL A C 1
ATOM 616 O O . VAL A 1 82 ? -22.578 -11.436 30.281 1.00 96.12 82 VAL A O 1
ATOM 619 N N . VAL A 1 83 ? -24.782 -11.832 30.219 1.00 97.44 83 VAL A N 1
ATOM 620 C CA . VAL A 1 83 ? -25.169 -10.493 29.772 1.00 97.44 83 VAL A CA 1
ATOM 621 C C . VAL A 1 83 ? -25.927 -9.807 30.894 1.00 97.44 83 VAL A C 1
ATOM 623 O O . VAL A 1 83 ? -26.837 -10.390 31.482 1.00 97.44 83 VAL A O 1
ATOM 626 N N . ILE A 1 84 ? -25.563 -8.565 31.184 1.00 98.06 84 ILE A N 1
ATOM 627 C CA . ILE A 1 84 ? -26.348 -7.657 32.014 1.00 98.06 84 ILE A CA 1
ATOM 628 C C . ILE A 1 84 ? -26.714 -6.476 31.123 1.00 98.06 84 ILE A C 1
ATOM 630 O O . ILE A 1 84 ? -25.841 -5.695 30.745 1.00 98.06 84 ILE A O 1
ATOM 634 N N . ARG A 1 85 ? -28.000 -6.353 30.782 1.00 97.69 85 ARG A N 1
ATOM 635 C CA . ARG A 1 85 ? -28.484 -5.201 30.020 1.00 97.69 85 ARG A CA 1
ATOM 636 C C . ARG A 1 85 ? -28.705 -4.012 30.951 1.00 97.69 85 ARG A C 1
ATOM 638 O O . ARG A 1 85 ? -29.342 -4.179 31.988 1.00 97.69 85 ARG A O 1
ATOM 645 N N . ILE A 1 86 ? -28.226 -2.830 30.592 1.00 96.69 86 ILE A N 1
ATOM 646 C CA . ILE A 1 86 ? -28.495 -1.567 31.289 1.00 96.69 86 ILE A CA 1
ATOM 647 C C . ILE A 1 86 ? -29.337 -0.643 30.412 1.00 96.69 86 ILE A C 1
ATOM 649 O O . ILE A 1 86 ? -29.568 -0.931 29.236 1.00 96.69 86 ILE A O 1
ATOM 653 N N . LYS A 1 87 ? -29.824 0.445 31.015 1.00 95.12 87 LYS A N 1
ATOM 654 C CA . LYS A 1 87 ? -30.417 1.543 30.256 1.00 95.12 87 LYS A CA 1
ATOM 655 C C . LYS A 1 87 ? -29.322 2.168 29.388 1.00 95.12 87 LYS A C 1
ATOM 657 O O . LYS A 1 87 ? -28.188 2.259 29.854 1.00 95.12 87 LYS A O 1
ATOM 662 N N . ASP A 1 88 ? -29.665 2.545 28.164 1.00 93.88 88 ASP A N 1
ATOM 663 C CA . ASP A 1 88 ? -28.741 3.207 27.249 1.00 93.88 88 ASP A CA 1
ATOM 664 C C . ASP A 1 88 ? -28.195 4.502 27.876 1.00 93.88 88 ASP A C 1
ATOM 666 O O . ASP A 1 88 ? -28.989 5.388 28.212 1.00 93.88 88 ASP A O 1
ATOM 670 N N . PRO A 1 89 ? -26.872 4.588 28.119 1.00 93.12 89 PRO A N 1
ATOM 671 C CA . PRO A 1 89 ? -26.264 5.758 28.732 1.00 93.12 89 PRO A CA 1
ATOM 672 C C . PRO A 1 89 ? -26.218 6.969 27.793 1.00 93.12 89 PRO A C 1
ATOM 674 O O . PRO A 1 89 ? -25.971 8.061 28.285 1.00 93.12 89 PRO A O 1
ATOM 677 N N . SER A 1 90 ? -26.475 6.804 26.492 1.00 87.62 90 SER A N 1
ATOM 678 C CA . SER A 1 90 ? -26.415 7.881 25.492 1.00 87.62 90 SER A CA 1
ATOM 679 C C . SER A 1 90 ? -27.799 8.344 25.014 1.00 87.62 90 SER A C 1
ATOM 681 O O . SER A 1 90 ? -27.901 9.102 24.053 1.00 87.62 90 SER A O 1
ATOM 683 N N . GLU A 1 91 ? -28.887 7.910 25.665 1.00 84.19 91 GLU A N 1
ATOM 684 C CA . GLU A 1 91 ? -30.263 8.223 25.235 1.00 84.19 91 GLU A CA 1
ATOM 685 C C . GLU A 1 91 ? -30.583 9.734 25.257 1.00 84.19 91 GLU A C 1
ATOM 687 O O . GLU A 1 91 ? -31.398 10.199 24.463 1.00 84.19 91 GLU A O 1
ATOM 692 N N . ASN A 1 92 ? -29.948 10.506 26.146 1.00 78.69 92 ASN A N 1
ATOM 693 C CA . ASN A 1 92 ? -30.268 11.916 26.411 1.00 78.69 92 ASN A CA 1
ATOM 694 C C . ASN A 1 92 ? -29.272 12.916 25.784 1.00 78.69 92 ASN A C 1
ATOM 696 O O . ASN A 1 92 ? -29.072 13.990 26.346 1.00 78.69 92 ASN A O 1
ATOM 700 N N . GLU A 1 93 ? -28.645 12.581 24.651 1.00 71.81 93 GLU A N 1
ATOM 701 C CA . GLU A 1 93 ? -27.598 13.369 23.954 1.00 71.81 93 GLU A CA 1
ATOM 702 C C . GLU A 1 93 ? -26.259 13.485 24.714 1.00 71.81 93 GLU A C 1
ATOM 704 O O . GLU A 1 93 ? -25.203 13.456 24.087 1.00 71.81 93 GLU A O 1
ATOM 709 N N . GLU A 1 94 ? -26.271 13.547 26.047 1.00 85.00 94 GLU A N 1
ATOM 710 C CA . GLU A 1 94 ? -25.078 13.464 26.897 1.00 85.00 94 GLU A CA 1
ATOM 711 C C . GLU A 1 94 ? -24.877 12.046 27.453 1.00 85.00 94 GLU A C 1
ATOM 713 O O . GLU A 1 94 ? -25.826 11.388 27.886 1.00 85.00 94 GLU A O 1
ATOM 718 N N . PHE A 1 95 ? -23.622 11.588 27.494 1.00 91.69 95 PHE A N 1
ATOM 719 C CA . PHE A 1 95 ? -23.275 10.277 28.040 1.00 91.69 95 PHE A CA 1
ATOM 720 C C . PHE A 1 95 ? -23.398 10.238 29.576 1.00 91.69 95 PHE A C 1
ATOM 722 O O . PHE A 1 95 ? -22.615 10.827 30.325 1.00 91.69 95 PHE A O 1
ATOM 729 N N . GLU A 1 96 ? -24.361 9.471 30.081 1.00 94.44 96 GLU A N 1
ATOM 730 C CA . GLU A 1 96 ? -24.643 9.321 31.507 1.00 94.44 96 GLU A CA 1
ATOM 731 C C . GLU A 1 96 ? -23.838 8.178 32.152 1.00 94.44 96 GLU A C 1
ATOM 733 O O . GLU A 1 96 ? -24.355 7.098 32.464 1.00 94.44 96 GLU A O 1
ATOM 738 N N . GLN A 1 97 ? -22.568 8.432 32.481 1.00 94.44 97 GLN A N 1
ATOM 739 C CA . GLN A 1 97 ? -21.691 7.430 33.115 1.00 94.44 97 GLN A CA 1
ATOM 740 C C . GLN A 1 97 ? -22.240 6.818 34.423 1.00 94.44 97 GLN A C 1
ATOM 742 O O . GLN A 1 97 ? -21.887 5.697 34.803 1.00 94.44 97 GLN A O 1
ATOM 747 N N . SER A 1 98 ? -23.138 7.523 35.122 1.00 94.88 98 SER A N 1
ATOM 748 C CA . SER A 1 98 ? -23.765 7.033 36.357 1.00 94.88 98 SER A CA 1
ATOM 749 C C . SER A 1 98 ? -24.655 5.800 36.141 1.00 94.88 98 SER A C 1
ATOM 751 O O . SER A 1 98 ? -24.714 4.935 37.021 1.00 94.88 98 SER A O 1
ATOM 753 N N . LEU A 1 99 ? -25.284 5.668 34.965 1.00 95.25 99 LEU A N 1
ATOM 754 C CA . LEU A 1 99 ? -26.084 4.497 34.593 1.00 95.25 99 LEU A CA 1
ATOM 755 C C . LEU A 1 99 ? -25.201 3.261 34.400 1.00 95.25 99 LEU A C 1
ATOM 757 O O . LEU A 1 99 ? -25.582 2.153 34.790 1.00 95.25 99 LEU A O 1
ATOM 761 N N . VAL A 1 100 ? -23.996 3.468 33.864 1.00 97.38 100 VAL A N 1
ATOM 762 C CA . VAL A 1 100 ? -22.997 2.418 33.654 1.00 97.38 100 VAL A CA 1
ATOM 763 C C . VAL A 1 100 ? -22.396 1.975 34.985 1.00 97.38 100 VAL A C 1
ATOM 765 O O . VAL A 1 100 ? -22.415 0.787 35.299 1.00 97.38 100 VAL A O 1
ATOM 768 N N . ILE A 1 101 ? -21.918 2.908 35.817 1.00 97.56 101 ILE A N 1
ATOM 769 C CA . ILE A 1 101 ? -21.345 2.602 37.143 1.00 97.56 101 ILE A CA 1
ATOM 770 C C . ILE A 1 101 ? -22.391 1.934 38.047 1.00 97.56 101 ILE A C 1
ATOM 772 O O . ILE A 1 101 ? -22.104 0.944 38.734 1.00 97.56 101 ILE A O 1
ATOM 776 N N . GLY A 1 102 ? -23.616 2.453 38.007 1.00 96.31 102 GLY A N 1
ATOM 777 C CA . GLY A 1 102 ? -24.751 1.943 38.749 1.00 96.31 102 GLY A CA 1
ATOM 778 C C . GLY A 1 102 ? -24.632 2.094 40.265 1.00 96.31 102 GLY A C 1
ATOM 779 O O . GLY A 1 102 ? -23.635 2.541 40.834 1.00 96.31 102 GLY A O 1
ATOM 780 N N . THR A 1 103 ? -25.701 1.705 40.948 1.00 94.94 103 THR A N 1
ATOM 781 C CA . THR A 1 103 ? -25.853 1.837 42.397 1.00 94.94 103 THR A CA 1
ATOM 782 C C . THR A 1 103 ? -26.669 0.666 42.950 1.00 94.94 103 THR A C 1
ATOM 784 O O . THR A 1 103 ? -26.869 -0.349 42.284 1.00 94.94 103 THR A O 1
ATOM 787 N N . THR A 1 104 ? -27.101 0.758 44.202 1.00 95.38 104 THR A N 1
ATOM 788 C CA . THR A 1 104 ? -28.213 -0.039 44.723 1.00 95.38 104 THR A CA 1
ATOM 789 C C . THR A 1 104 ? -29.447 0.852 44.738 1.00 95.38 104 THR A C 1
ATOM 791 O O . THR A 1 104 ? -29.422 1.900 45.380 1.00 95.38 104 THR A O 1
ATOM 794 N N . ASP A 1 105 ? -30.484 0.469 44.000 1.00 91.56 105 ASP A N 1
ATOM 795 C CA . ASP A 1 105 ? -31.731 1.229 43.948 1.00 91.56 105 ASP A CA 1
ATOM 796 C C . ASP A 1 105 ? -32.567 1.062 45.231 1.00 91.56 1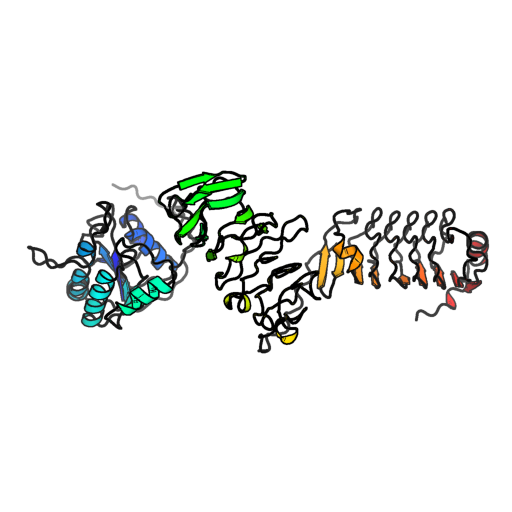05 ASP A C 1
ATOM 798 O O . ASP A 1 105 ? -32.220 0.301 46.141 1.00 91.56 105 ASP A O 1
ATOM 802 N N . GLU A 1 106 ? -33.693 1.773 45.309 1.00 91.31 106 GLU A N 1
ATOM 803 C CA . GLU A 1 106 ? -34.598 1.755 46.468 1.00 91.31 106 GLU A CA 1
ATOM 804 C C . GLU A 1 106 ? -35.183 0.364 46.765 1.00 91.31 106 GLU A C 1
ATOM 806 O O . GLU A 1 106 ? -35.555 0.075 47.903 1.00 91.31 106 GLU A O 1
ATOM 811 N N . SER A 1 107 ? -35.232 -0.522 45.764 1.00 90.38 107 SER A N 1
ATOM 812 C CA . SER A 1 107 ? -35.689 -1.906 45.918 1.00 90.38 107 SER A CA 1
ATOM 813 C C . SER A 1 107 ? -34.596 -2.845 46.445 1.00 90.38 107 SER A C 1
ATOM 815 O O . SER A 1 107 ? -34.853 -4.021 46.711 1.00 90.38 107 SER A O 1
ATOM 817 N N . GLY A 1 108 ? -33.368 -2.342 46.612 1.00 91.25 108 GLY A N 1
ATOM 818 C CA . GLY A 1 108 ? -32.195 -3.134 46.967 1.00 91.25 108 GLY A CA 1
ATOM 819 C C . GLY A 1 108 ? -31.552 -3.843 45.772 1.00 91.25 108 GLY A C 1
ATOM 820 O O . GLY A 1 108 ? -30.622 -4.635 45.961 1.00 91.25 108 GLY A O 1
ATOM 821 N N . LYS A 1 109 ? -32.015 -3.581 44.543 1.00 94.44 109 LYS A N 1
ATOM 822 C CA . LYS A 1 109 ? -31.453 -4.167 43.327 1.00 94.44 109 LYS A CA 1
ATOM 823 C C . LYS A 1 109 ? -30.189 -3.409 42.939 1.00 94.44 109 LYS A C 1
ATOM 825 O O . LYS A 1 109 ? -30.139 -2.182 42.939 1.00 94.44 109 LYS A O 1
ATOM 830 N N . ARG A 1 110 ? -29.138 -4.157 42.609 1.00 96.94 110 ARG A N 1
ATOM 831 C CA . ARG A 1 110 ? -27.892 -3.581 42.096 1.00 96.94 110 ARG A CA 1
ATOM 832 C C . ARG A 1 110 ? -28.023 -3.303 40.606 1.00 96.94 110 ARG A C 1
ATOM 834 O O . ARG A 1 110 ? -28.447 -4.187 39.867 1.00 96.94 110 ARG A O 1
ATOM 841 N N . THR A 1 111 ? -27.634 -2.107 40.188 1.00 97.69 111 THR A N 1
ATOM 842 C CA . THR A 1 111 ? -27.700 -1.637 38.802 1.00 97.69 111 THR A CA 1
ATOM 843 C C . THR A 1 111 ? -26.311 -1.440 38.208 1.00 97.69 111 THR A C 1
ATOM 845 O O . THR A 1 111 ? -25.313 -1.472 38.936 1.00 97.69 111 THR A O 1
ATOM 848 N N . GLY A 1 112 ? -26.238 -1.282 36.885 1.00 97.31 112 GLY A N 1
ATOM 849 C CA . GLY A 1 112 ? -24.989 -1.034 36.173 1.00 97.31 112 GLY A CA 1
ATOM 850 C C . GLY A 1 112 ? -23.930 -2.095 36.468 1.00 97.31 112 GLY A C 1
ATOM 851 O O . GLY A 1 112 ? -24.215 -3.285 36.642 1.00 97.31 112 GLY A O 1
ATOM 852 N N . LEU A 1 113 ? -22.696 -1.638 36.630 1.00 97.81 113 LEU A N 1
ATOM 853 C CA . LEU A 1 113 ? -21.560 -2.446 37.036 1.00 97.81 113 LEU A CA 1
ATOM 854 C C . LEU A 1 113 ? -21.779 -3.158 38.382 1.00 97.81 113 LEU A C 1
ATOM 856 O O . LEU A 1 113 ? -21.328 -4.293 38.553 1.00 97.81 113 LEU A O 1
ATOM 860 N N . GLN A 1 114 ? -22.520 -2.577 39.335 1.00 97.19 114 GLN A N 1
ATOM 861 C CA . GLN A 1 114 ? -22.786 -3.234 40.626 1.00 97.19 114 GLN A CA 1
ATOM 862 C C . GLN A 1 114 ? -23.568 -4.548 40.478 1.00 97.19 114 GLN A C 1
ATOM 864 O O . GLN A 1 114 ? -23.433 -5.438 41.330 1.00 97.19 114 GLN A O 1
ATOM 869 N N . ALA A 1 115 ? -24.350 -4.711 39.405 1.00 97.38 115 ALA A N 1
ATOM 870 C CA . ALA A 1 115 ? -25.089 -5.940 39.124 1.00 97.38 115 ALA A CA 1
ATOM 871 C C . ALA A 1 115 ? -24.161 -7.150 38.898 1.00 97.38 115 ALA A C 1
ATOM 873 O O . ALA A 1 115 ? -24.535 -8.274 39.251 1.00 97.38 115 ALA A O 1
ATOM 874 N N . LEU A 1 116 ? -22.917 -6.936 38.436 1.00 96.88 116 LEU A N 1
ATOM 875 C CA . LEU A 1 116 ? -21.898 -7.986 38.259 1.00 96.88 116 LEU A CA 1
ATOM 876 C C . LEU A 1 116 ? -21.611 -8.753 39.557 1.00 96.88 116 LEU A C 1
ATOM 878 O O . LEU A 1 116 ? -21.318 -9.949 39.547 1.00 96.88 116 LEU A O 1
ATOM 882 N N . LEU A 1 117 ? -21.749 -8.087 40.705 1.00 95.81 117 LEU A N 1
ATOM 883 C CA . LEU A 1 117 ? -21.532 -8.695 42.017 1.00 95.81 117 LEU A CA 1
ATOM 884 C C . LEU A 1 117 ? -22.650 -9.675 42.421 1.00 95.81 117 LEU A C 1
ATOM 886 O O . LEU A 1 117 ? -22.479 -10.415 43.388 1.00 95.81 117 LEU A O 1
ATOM 890 N N . THR A 1 118 ? -23.772 -9.704 41.694 1.00 96.31 118 THR A N 1
ATOM 891 C CA . THR A 1 118 ? -24.899 -10.621 41.942 1.00 96.31 118 THR A CA 1
ATOM 892 C C . THR A 1 118 ? -24.869 -11.868 41.052 1.00 96.31 118 THR A C 1
ATOM 894 O O . THR A 1 118 ? -25.579 -12.835 41.329 1.00 96.31 118 THR A O 1
ATOM 897 N N . VAL A 1 119 ? -24.001 -11.905 40.032 1.00 95.81 119 VAL A N 1
ATOM 898 C CA . VAL A 1 119 ? -23.923 -12.992 39.035 1.00 95.81 119 VAL A CA 1
ATOM 899 C C . VAL A 1 119 ? -23.774 -14.363 39.695 1.00 95.81 119 VAL A C 1
ATOM 901 O O . VAL A 1 119 ? -24.495 -15.296 39.351 1.00 95.81 119 VAL A O 1
ATOM 904 N N . LYS A 1 120 ? -22.910 -14.485 40.710 1.00 93.56 120 LYS A N 1
ATOM 905 C CA . LYS A 1 120 ? -22.703 -15.754 41.423 1.00 93.56 120 LYS A CA 1
ATOM 906 C C . LYS A 1 120 ? -23.948 -16.224 42.169 1.00 93.56 120 LYS A C 1
ATOM 908 O O . LYS A 1 120 ? -24.242 -17.413 42.153 1.00 93.56 120 LYS A O 1
ATOM 913 N N . SER A 1 121 ? -24.664 -15.319 42.833 1.00 94.31 121 SER A N 1
ATOM 914 C CA . SER A 1 121 ? -25.887 -15.672 43.563 1.00 94.31 121 SER A CA 1
ATOM 915 C C . SER A 1 121 ? -27.065 -15.973 42.636 1.00 94.31 121 SER A C 1
ATOM 917 O O . SER A 1 121 ? -27.900 -16.792 42.996 1.00 94.31 121 SER A O 1
ATOM 919 N N . VAL A 1 122 ? -27.127 -15.334 41.463 1.00 95.19 122 VAL A N 1
ATOM 920 C CA . VAL A 1 122 ? -28.234 -15.488 40.504 1.00 95.19 122 VAL A CA 1
ATOM 921 C C . VAL A 1 122 ? -28.023 -16.694 39.586 1.00 95.19 122 VAL A C 1
ATOM 923 O O . VAL A 1 122 ? -28.935 -17.491 39.398 1.00 95.19 122 VAL A O 1
ATOM 926 N N . LEU A 1 123 ? -26.821 -16.848 39.026 1.00 94.81 123 LEU A N 1
ATOM 927 C CA . LEU A 1 123 ? -26.515 -17.826 37.974 1.00 94.81 123 LEU A CA 1
ATOM 928 C C . LEU A 1 123 ? -25.578 -18.953 38.435 1.00 94.81 123 LEU A C 1
ATOM 930 O O . LEU A 1 123 ? -25.292 -19.867 37.668 1.00 94.81 123 LEU A O 1
ATOM 934 N N . GLY A 1 124 ? -25.055 -18.895 39.664 1.00 90.62 124 GLY A N 1
ATOM 935 C CA . GLY A 1 124 ? -24.146 -19.914 40.205 1.00 90.62 124 GLY A CA 1
ATOM 936 C C . GLY A 1 124 ? -22.714 -19.866 39.657 1.00 90.62 124 GLY A C 1
ATOM 937 O O . GLY A 1 124 ? -21.883 -20.677 40.061 1.00 90.62 124 GLY A O 1
ATOM 938 N N . ILE A 1 125 ? -22.394 -18.911 38.780 1.00 90.25 125 ILE A N 1
ATOM 939 C CA . ILE A 1 125 ? -21.092 -18.789 38.105 1.00 90.25 125 ILE A CA 1
ATOM 940 C C . ILE A 1 125 ? -20.391 -17.484 38.470 1.00 90.25 125 ILE A C 1
ATOM 942 O O . ILE A 1 125 ? -21.019 -16.499 38.842 1.00 90.25 125 ILE A O 1
ATOM 946 N N . THR A 1 126 ? -19.060 -17.472 38.407 1.00 89.81 126 THR A N 1
ATOM 947 C CA . THR A 1 126 ? -18.266 -16.261 38.663 1.00 89.81 126 THR A CA 1
ATOM 948 C C . THR A 1 126 ? -17.523 -15.879 37.389 1.00 89.81 126 THR A C 1
ATOM 950 O O . THR A 1 126 ? -16.657 -16.651 36.972 1.00 89.81 126 THR A O 1
ATOM 953 N N . PRO A 1 127 ? -17.831 -14.724 36.775 1.00 91.81 127 PRO A N 1
ATOM 954 C CA . PRO A 1 127 ? -17.138 -14.284 35.576 1.00 91.81 127 PRO A CA 1
ATOM 955 C C . PRO A 1 127 ? -15.673 -13.985 35.894 1.00 91.81 127 PRO A C 1
ATOM 957 O O . PRO A 1 127 ? -15.344 -13.513 36.987 1.00 91.81 127 PRO A O 1
ATOM 960 N N . LYS A 1 128 ? -14.795 -14.316 34.947 1.00 91.62 128 LYS A N 1
ATOM 961 C CA . LYS A 1 128 ? -13.342 -14.108 35.045 1.00 91.62 128 LYS A CA 1
ATOM 962 C C . LYS A 1 128 ? -12.828 -13.052 34.087 1.00 91.62 128 LYS A C 1
ATOM 964 O O . LYS A 1 128 ? -11.806 -12.441 34.383 1.00 91.62 128 LYS A O 1
ATOM 969 N N . ILE A 1 129 ? -13.581 -12.810 33.024 1.00 93.88 129 ILE A N 1
ATOM 970 C CA . ILE A 1 129 ? -13.368 -11.726 32.079 1.00 93.88 129 ILE A CA 1
ATOM 971 C C . ILE A 1 129 ? -14.615 -10.850 32.125 1.00 93.88 129 ILE A C 1
ATOM 973 O O . ILE A 1 129 ? -15.732 -11.376 32.117 1.00 93.88 129 ILE A O 1
ATOM 977 N N . ILE A 1 130 ? -14.430 -9.539 32.225 1.00 95.88 130 ILE A N 1
ATOM 978 C CA . ILE A 1 130 ? -15.521 -8.566 32.227 1.00 95.88 130 ILE A CA 1
ATOM 979 C C . ILE A 1 130 ? -15.268 -7.540 31.126 1.00 95.88 130 ILE A C 1
ATOM 981 O O . ILE A 1 130 ? -14.155 -7.041 31.003 1.00 95.88 130 ILE A O 1
ATOM 985 N N . CYS A 1 131 ? -16.290 -7.224 30.342 1.00 93.44 131 CYS A N 1
ATOM 986 C CA . CYS A 1 131 ? -16.245 -6.155 29.350 1.00 93.44 131 CYS A CA 1
ATOM 987 C C . CYS A 1 131 ? -17.463 -5.235 29.488 1.00 93.44 131 CYS A C 1
ATOM 989 O O . CYS A 1 131 ? -18.532 -5.648 29.955 1.00 93.44 131 CYS A O 1
ATOM 991 N N . VAL A 1 132 ? -17.268 -3.974 29.115 1.00 95.19 132 VAL A N 1
ATOM 992 C CA . VAL A 1 132 ? -18.263 -2.897 29.209 1.00 95.19 132 VAL A CA 1
ATOM 993 C C . VAL A 1 132 ? -18.188 -2.082 27.913 1.00 95.19 132 VAL A C 1
ATOM 995 O O . VAL A 1 132 ? -17.838 -0.908 27.969 1.00 95.19 132 VAL A O 1
ATOM 998 N N . PRO A 1 133 ? -18.410 -2.727 26.754 1.00 91.56 133 PRO A N 1
ATOM 999 C CA . PRO A 1 133 ? -18.157 -2.114 25.458 1.00 91.56 133 PRO A CA 1
ATOM 1000 C C . PRO A 1 133 ? -18.873 -0.770 25.313 1.00 91.56 133 PRO A C 1
ATOM 1002 O O . PRO A 1 133 ? -19.993 -0.602 25.804 1.00 91.56 133 PRO A O 1
ATOM 1005 N N . ASP A 1 134 ? -18.225 0.143 24.595 1.00 89.75 134 ASP A N 1
ATOM 1006 C CA . ASP A 1 134 ? -18.741 1.461 24.210 1.00 89.75 134 ASP A CA 1
ATOM 1007 C C . ASP A 1 134 ? -19.028 2.414 25.391 1.00 89.75 134 ASP A C 1
ATOM 1009 O O . ASP A 1 134 ? -19.815 3.344 25.261 1.00 89.75 134 ASP A O 1
ATOM 1013 N N . ALA A 1 135 ? -18.428 2.183 26.564 1.00 93.94 135 ALA A N 1
ATOM 1014 C CA . ALA A 1 135 ? -18.757 2.928 27.786 1.00 93.94 135 ALA A CA 1
ATOM 1015 C C . ALA A 1 135 ? -17.569 3.141 28.742 1.00 93.94 135 ALA A C 1
ATOM 1017 O O . ALA A 1 135 ? -17.748 3.567 29.883 1.00 93.94 135 ALA A O 1
ATOM 1018 N N . GLU A 1 136 ? -16.346 2.825 28.321 1.00 95.19 136 GLU A N 1
ATOM 1019 C CA . GLU A 1 136 ? -15.165 2.758 29.184 1.00 95.19 136 GLU A CA 1
ATOM 1020 C C . GLU A 1 136 ? -14.477 4.116 29.417 1.00 95.19 136 GLU A C 1
ATOM 1022 O O . GLU A 1 136 ? -13.262 4.266 29.252 1.00 95.19 136 GLU A O 1
ATOM 1027 N N . THR A 1 137 ? -15.244 5.111 29.869 1.00 96.12 137 THR A N 1
ATOM 1028 C CA . THR A 1 137 ? -14.696 6.380 30.379 1.00 96.12 137 THR A CA 1
ATOM 1029 C C . THR A 1 137 ? -13.782 6.123 31.583 1.00 96.12 137 THR A C 1
ATOM 1031 O O . THR A 1 137 ? -13.835 5.060 32.214 1.00 96.12 137 THR A O 1
ATOM 1034 N N . ILE A 1 138 ? -12.930 7.084 31.946 1.00 96.06 138 ILE A N 1
ATOM 1035 C CA . ILE A 1 138 ? -11.960 6.885 33.036 1.00 96.06 138 ILE A CA 1
ATOM 1036 C C . ILE A 1 138 ? -12.624 6.548 34.385 1.00 96.06 138 ILE A C 1
ATOM 1038 O O . ILE A 1 138 ? -12.123 5.711 35.144 1.00 96.06 138 ILE A O 1
ATOM 1042 N N . ASP A 1 139 ? -13.782 7.144 34.671 1.00 96.62 139 ASP A N 1
ATOM 1043 C CA . ASP A 1 139 ? -14.544 6.883 35.894 1.00 96.62 139 ASP A CA 1
ATOM 1044 C C . ASP A 1 139 ? -15.197 5.498 35.863 1.00 96.62 139 ASP A C 1
ATOM 1046 O O . ASP A 1 139 ? -15.145 4.760 36.856 1.00 96.62 139 ASP A O 1
ATOM 1050 N N . VAL A 1 140 ? -15.746 5.099 34.710 1.00 97.75 140 VAL A N 1
ATOM 1051 C CA . VAL A 1 140 ? -16.296 3.754 34.503 1.00 97.75 140 VAL A CA 1
ATOM 1052 C C . VAL A 1 140 ? -15.202 2.700 34.649 1.00 97.75 140 VAL A C 1
ATOM 1054 O O . VAL A 1 140 ? -15.398 1.712 35.357 1.00 97.75 140 VAL A O 1
ATOM 1057 N N . ALA A 1 141 ? -14.027 2.910 34.056 1.00 97.44 141 ALA A N 1
ATOM 1058 C CA . ALA A 1 141 ? -12.907 1.980 34.142 1.00 97.44 141 ALA A CA 1
ATOM 1059 C C . ALA A 1 141 ? -12.370 1.831 35.569 1.00 97.44 141 ALA A C 1
ATOM 1061 O O . ALA A 1 141 ? -12.099 0.715 36.021 1.00 97.44 141 ALA A O 1
ATOM 1062 N N . ASN A 1 142 ? -12.278 2.926 36.326 1.00 97.12 142 ASN A N 1
ATOM 1063 C CA . ASN A 1 142 ? -11.898 2.869 37.735 1.00 97.12 142 ASN A CA 1
ATOM 1064 C C . ASN A 1 142 ? -12.954 2.137 38.586 1.00 97.12 142 ASN A C 1
ATOM 1066 O O . ASN A 1 142 ? -12.605 1.305 39.433 1.00 97.12 142 ASN A O 1
ATOM 1070 N N . ALA A 1 143 ? -14.247 2.367 38.337 1.00 97.75 143 ALA A N 1
ATOM 1071 C CA . ALA A 1 143 ? -15.321 1.620 38.991 1.00 97.75 143 ALA A CA 1
ATOM 1072 C C . ALA A 1 143 ? -15.287 0.121 38.635 1.00 97.75 143 ALA A C 1
ATOM 1074 O O . ALA A 1 143 ? -15.417 -0.736 39.520 1.00 97.75 143 ALA A O 1
ATOM 1075 N N . LEU A 1 144 ? -15.052 -0.203 37.362 1.00 97.88 144 LEU A N 1
ATOM 1076 C CA . LEU A 1 144 ? -14.899 -1.564 36.858 1.00 97.88 144 LEU A CA 1
ATOM 1077 C C . LEU A 1 144 ? -13.704 -2.262 37.512 1.00 97.88 144 LEU A C 1
ATOM 1079 O O . LEU A 1 144 ? -13.855 -3.372 38.021 1.00 97.88 144 LEU A O 1
ATOM 1083 N N . GLY A 1 145 ? -12.552 -1.595 37.606 1.00 97.56 145 GLY A N 1
ATOM 1084 C CA . GLY A 1 145 ? -11.347 -2.121 38.252 1.00 97.56 145 GLY A CA 1
ATOM 1085 C C . GLY A 1 145 ? -11.589 -2.507 39.714 1.00 97.56 145 GLY A C 1
ATOM 1086 O O . GLY A 1 145 ? -11.210 -3.598 40.156 1.00 97.56 145 GLY A O 1
ATOM 1087 N N . ALA A 1 146 ? -12.329 -1.678 40.457 1.00 97.31 146 ALA A N 1
ATOM 1088 C CA . ALA A 1 146 ? -12.731 -1.988 41.827 1.00 97.31 146 ALA A CA 1
ATOM 1089 C C . ALA A 1 146 ? -13.619 -3.247 41.925 1.00 97.31 146 ALA A C 1
ATOM 1091 O O . ALA A 1 146 ? -13.523 -4.004 42.899 1.00 97.31 146 ALA A O 1
ATOM 1092 N N . ILE A 1 147 ? -14.482 -3.494 40.935 1.00 97.00 147 ILE A N 1
ATOM 1093 C CA . ILE A 1 147 ? -15.336 -4.689 40.867 1.00 97.00 147 ILE A CA 1
ATOM 1094 C C . ILE A 1 147 ? -14.537 -5.920 40.446 1.00 97.00 147 ILE A C 1
ATOM 1096 O O . ILE A 1 147 ? -14.643 -6.956 41.109 1.00 97.00 147 ILE A O 1
ATOM 1100 N N . CYS A 1 148 ? -13.693 -5.803 39.422 1.00 97.12 148 CYS A N 1
ATOM 1101 C CA . CYS A 1 148 ? -12.771 -6.846 38.979 1.00 97.12 148 CYS A CA 1
ATOM 1102 C C . CYS A 1 148 ? -11.918 -7.356 40.146 1.00 97.12 148 CYS A C 1
ATOM 1104 O O . CYS A 1 148 ? -11.864 -8.563 40.405 1.00 97.12 148 CYS A O 1
ATOM 1106 N N . LYS A 1 149 ? -11.379 -6.443 40.962 1.00 96.12 149 LYS A N 1
ATOM 1107 C CA . LYS A 1 149 ? -10.643 -6.775 42.188 1.00 96.12 149 LYS A CA 1
ATOM 1108 C C . LYS A 1 149 ? -11.477 -7.576 43.199 1.00 96.12 149 LYS A C 1
ATOM 1110 O O . LYS A 1 149 ? -10.970 -8.534 43.785 1.00 96.12 149 LYS A O 1
ATOM 1115 N N . LYS A 1 150 ? -12.759 -7.234 43.401 1.00 95.44 150 LYS A N 1
ATOM 1116 C CA . LYS A 1 150 ? -13.676 -7.977 44.296 1.00 95.44 150 LYS A CA 1
ATOM 1117 C C . LYS A 1 150 ? -14.000 -9.375 43.760 1.00 95.44 150 LYS A C 1
ATOM 1119 O O . LYS A 1 150 ? -14.057 -10.327 44.537 1.00 95.44 150 LYS A O 1
ATOM 1124 N N . LEU A 1 151 ? -14.205 -9.503 42.449 1.00 93.88 151 LEU A N 1
ATOM 1125 C CA . LEU A 1 151 ? -14.570 -10.761 41.785 1.00 93.88 151 LEU A CA 1
ATOM 1126 C C . LEU A 1 151 ? -13.366 -11.658 41.460 1.00 93.88 151 LEU A C 1
ATOM 1128 O O . LEU A 1 151 ? -13.544 -12.836 41.128 1.00 93.88 151 LEU A O 1
ATOM 1132 N N . ARG A 1 152 ? -12.143 -11.128 41.603 1.00 92.88 152 ARG A N 1
ATOM 1133 C CA . ARG A 1 152 ? -10.904 -11.745 41.104 1.00 92.88 152 ARG A CA 1
ATOM 1134 C C . ARG A 1 152 ? -11.049 -12.074 39.615 1.00 92.88 152 ARG A C 1
ATOM 1136 O O . ARG A 1 152 ? -10.941 -13.243 39.223 1.00 92.88 152 ARG A O 1
ATOM 1143 N N . ALA A 1 153 ? -11.397 -11.041 38.859 1.00 94.12 153 ALA A N 1
ATOM 1144 C CA . ALA A 1 153 ? -11.569 -11.022 37.414 1.00 94.12 153 ALA A CA 1
ATOM 1145 C C . ALA A 1 153 ? -10.641 -9.962 36.800 1.00 94.12 153 ALA A C 1
ATOM 1147 O O . ALA A 1 153 ? -10.089 -9.138 37.531 1.00 94.12 153 ALA A O 1
ATOM 1148 N N . TYR A 1 154 ? -10.505 -9.997 35.479 1.00 95.44 154 TYR A N 1
ATOM 1149 C CA . TYR A 1 154 ? -9.835 -8.975 34.677 1.00 95.44 154 TYR A CA 1
ATOM 1150 C C . TYR A 1 154 ? -10.829 -8.339 33.711 1.00 95.44 154 TYR A C 1
ATOM 1152 O O . TYR A 1 154 ? -11.786 -8.997 33.292 1.00 95.44 154 TYR A O 1
ATOM 1160 N N . ALA A 1 155 ? -10.595 -7.077 33.362 1.00 96.50 155 ALA A N 1
ATOM 1161 C CA . ALA A 1 155 ? -11.328 -6.414 32.298 1.00 96.50 155 ALA A CA 1
ATOM 1162 C C . ALA A 1 155 ? -10.402 -5.932 31.191 1.00 96.50 155 ALA A C 1
ATOM 1164 O O . ALA A 1 155 ? -9.348 -5.362 31.462 1.00 96.50 155 ALA A O 1
ATOM 1165 N N . TYR A 1 156 ? -10.856 -6.146 29.963 1.00 92.06 156 TYR A N 1
ATOM 1166 C CA . TYR A 1 156 ? -10.268 -5.587 28.757 1.00 92.06 156 TYR A CA 1
ATOM 1167 C C . TYR A 1 156 ? -11.141 -4.416 28.339 1.00 92.06 156 TYR A C 1
ATOM 1169 O O . TYR A 1 156 ? -12.355 -4.592 28.214 1.00 92.06 156 TYR A O 1
ATOM 1177 N N . ILE A 1 157 ? -10.539 -3.242 28.180 1.00 92.94 157 ILE A N 1
ATOM 1178 C CA . ILE A 1 157 ? -11.267 -2.020 27.844 1.00 92.94 157 ILE A CA 1
ATOM 1179 C C . ILE A 1 157 ? -10.584 -1.275 26.706 1.00 92.94 157 ILE A C 1
ATOM 1181 O O . ILE A 1 157 ? -9.355 -1.284 26.597 1.00 92.94 157 ILE A O 1
ATOM 1185 N N . THR A 1 158 ? -11.382 -0.571 25.914 1.00 91.25 158 THR A N 1
ATOM 1186 C CA . THR A 1 158 ? -10.888 0.434 24.973 1.00 91.25 158 THR A CA 1
ATOM 1187 C C . THR A 1 158 ? -11.024 1.810 25.619 1.00 91.25 158 THR A C 1
ATOM 1189 O O . THR A 1 158 ? -12.119 2.161 26.041 1.00 91.25 158 THR A O 1
ATOM 1192 N N . PRO A 1 159 ? -9.938 2.589 25.767 1.00 90.75 159 PRO A N 1
ATOM 1193 C CA . PRO A 1 159 ? -9.991 3.856 26.488 1.00 90.75 159 PRO A CA 1
ATOM 1194 C C . PRO A 1 159 ? -10.853 4.882 25.739 1.00 90.75 159 PRO A C 1
ATOM 1196 O O . PRO A 1 159 ? -10.649 5.115 24.544 1.00 90.75 159 PRO A O 1
ATOM 1199 N N . ARG A 1 160 ? -11.788 5.505 26.464 1.00 91.25 160 ARG A N 1
ATOM 1200 C CA . ARG A 1 160 ? -12.735 6.497 25.941 1.00 91.25 160 ARG A CA 1
ATOM 1201 C C . ARG A 1 160 ? -12.711 7.802 26.739 1.00 91.25 160 ARG A C 1
ATOM 1203 O O . ARG A 1 160 ? -12.306 7.808 27.906 1.00 91.25 160 ARG A O 1
ATOM 1210 N N . ASP A 1 161 ? -13.106 8.901 26.109 1.00 88.75 161 ASP A N 1
ATOM 1211 C CA . ASP A 1 161 ? -13.253 10.204 26.759 1.00 88.75 161 ASP A CA 1
ATOM 1212 C C . ASP A 1 161 ? -14.520 10.283 27.638 1.00 88.75 161 ASP A C 1
ATOM 1214 O O . ASP A 1 161 ? -15.135 9.269 27.966 1.00 88.75 161 ASP A O 1
ATOM 1218 N N . GLU A 1 162 ? -14.882 11.484 28.094 1.00 89.50 162 GLU A N 1
ATOM 1219 C CA . GLU A 1 162 ? -16.050 11.706 28.959 1.00 89.50 162 GLU A CA 1
ATOM 1220 C C . GLU A 1 162 ? -17.391 11.528 28.225 1.00 89.50 162 GLU A C 1
ATOM 1222 O O . GLU A 1 162 ? -18.390 11.218 28.871 1.00 89.50 162 GLU A O 1
ATOM 1227 N N . ALA A 1 163 ? -17.402 11.650 26.894 1.00 85.12 163 ALA A N 1
ATOM 1228 C CA . ALA A 1 163 ? -18.557 11.389 26.038 1.00 85.12 163 ALA A CA 1
ATOM 1229 C C . ALA A 1 163 ? -18.657 9.909 25.615 1.00 85.12 163 ALA A C 1
ATOM 1231 O O . ALA A 1 163 ? -19.541 9.551 24.845 1.00 85.12 163 ALA A O 1
ATOM 1232 N N . ALA A 1 164 ? -17.775 9.050 26.144 1.00 85.38 164 ALA A N 1
ATOM 1233 C CA . ALA A 1 164 ? -17.592 7.661 25.731 1.00 85.38 164 ALA A CA 1
ATOM 1234 C C . ALA A 1 164 ? -17.110 7.485 24.279 1.00 85.38 164 ALA A C 1
ATOM 1236 O O . ALA A 1 164 ? -17.230 6.398 23.707 1.00 85.38 164 ALA A O 1
ATOM 1237 N N . GLU A 1 165 ? -16.455 8.496 23.714 1.00 83.31 165 GLU A N 1
ATOM 1238 C CA . GLU A 1 165 ? -15.829 8.409 22.398 1.00 83.31 165 GLU A CA 1
ATOM 1239 C C . GLU A 1 165 ? -14.407 7.854 22.488 1.00 83.31 165 GLU A C 1
ATOM 1241 O O . GLU A 1 165 ? -13.689 8.060 23.470 1.00 83.31 165 GLU A O 1
ATOM 1246 N N . VAL A 1 166 ? -13.982 7.101 21.471 1.00 78.69 166 VAL A N 1
ATOM 1247 C CA . VAL A 1 166 ? -12.661 6.450 21.454 1.00 78.69 166 VAL A CA 1
ATOM 1248 C C . VAL A 1 166 ? -11.556 7.502 21.426 1.00 78.69 166 VAL A C 1
ATOM 1250 O O . VAL A 1 166 ? -11.551 8.397 20.584 1.00 78.69 166 VAL A O 1
ATOM 1253 N N . LEU A 1 167 ? -10.555 7.364 22.297 1.00 76.56 167 LEU A N 1
ATOM 1254 C CA . LEU A 1 167 ? -9.384 8.240 22.246 1.00 76.56 167 LEU A CA 1
ATOM 1255 C C . LEU A 1 167 ? -8.576 7.961 20.975 1.00 76.56 167 LEU A C 1
ATOM 1257 O O . LEU A 1 167 ? -8.167 6.830 20.748 1.00 76.56 167 LEU A O 1
ATOM 1261 N N . LEU A 1 168 ? -8.301 8.978 20.157 1.00 71.62 168 LEU A N 1
ATOM 1262 C CA . LEU A 1 168 ? -7.662 8.784 18.844 1.00 71.62 168 LEU A CA 1
ATOM 1263 C C . LEU A 1 168 ? -6.133 8.918 18.850 1.00 71.62 168 LEU A C 1
ATOM 1265 O O . LEU A 1 168 ? -5.488 8.598 17.855 1.00 71.62 168 LEU A O 1
ATOM 1269 N N . THR A 1 169 ? -5.531 9.389 19.945 1.00 69.75 169 THR A N 1
ATOM 1270 C CA . THR A 1 169 ? -4.086 9.648 20.012 1.00 69.75 169 THR A CA 1
ATOM 1271 C C . THR A 1 169 ? -3.415 8.854 21.125 1.00 69.75 169 THR A C 1
ATOM 1273 O O . THR A 1 169 ? -3.955 8.693 22.221 1.00 69.75 169 THR A O 1
ATOM 1276 N N . ALA A 1 170 ? -2.181 8.409 20.872 1.00 68.00 170 ALA A N 1
ATOM 1277 C CA . ALA A 1 170 ? -1.363 7.736 21.880 1.00 68.00 170 ALA A CA 1
ATOM 1278 C C . ALA A 1 170 ? -1.109 8.627 23.116 1.00 68.00 170 ALA A C 1
ATOM 1280 O O . ALA A 1 170 ? -1.004 8.123 24.235 1.00 68.00 170 ALA A O 1
ATOM 1281 N N . GLU A 1 171 ? -1.054 9.951 22.935 1.00 71.19 171 GLU A N 1
ATOM 1282 C CA . GLU A 1 171 ? -0.941 10.926 24.025 1.00 71.19 171 GLU A CA 1
ATOM 1283 C C . GLU A 1 171 ? -2.184 10.914 24.928 1.00 71.19 171 GLU A C 1
ATOM 1285 O O . GLU A 1 171 ? -2.056 10.750 26.143 1.00 71.19 171 GLU A O 1
ATOM 1290 N N . ALA A 1 172 ? -3.390 10.987 24.352 1.00 68.12 172 ALA A N 1
ATOM 1291 C CA . ALA A 1 172 ? -4.635 10.925 25.117 1.00 68.12 172 ALA A CA 1
ATOM 1292 C C . ALA A 1 172 ? -4.772 9.590 25.869 1.00 68.12 172 ALA A C 1
ATOM 1294 O O . ALA A 1 172 ? -5.155 9.567 27.040 1.00 68.12 172 ALA A O 1
ATOM 1295 N N . VAL A 1 173 ? -4.381 8.479 25.236 1.00 83.81 173 VAL A N 1
ATOM 1296 C CA . VAL A 1 173 ? -4.358 7.149 25.868 1.00 83.81 173 VAL A CA 1
ATOM 1297 C C . VAL A 1 173 ? -3.340 7.078 27.007 1.00 83.81 173 VAL A C 1
ATOM 1299 O O . VAL A 1 173 ? -3.609 6.458 28.037 1.00 83.81 173 VAL A O 1
ATOM 1302 N N . THR A 1 174 ? -2.188 7.736 26.868 1.00 85.00 174 THR A N 1
ATOM 1303 C CA . THR A 1 174 ? -1.184 7.818 27.938 1.00 85.00 174 THR A CA 1
ATOM 1304 C C . THR A 1 174 ? -1.736 8.583 29.142 1.00 85.00 174 THR A C 1
ATOM 1306 O O . THR A 1 174 ? -1.664 8.080 30.262 1.00 85.00 174 THR A O 1
ATOM 1309 N N . ILE A 1 175 ? -2.394 9.724 28.915 1.00 86.62 175 ILE A N 1
ATOM 1310 C CA . ILE A 1 175 ? -3.066 10.504 29.969 1.00 86.62 175 ILE A CA 1
ATOM 1311 C C . ILE A 1 175 ? -4.173 9.681 30.644 1.00 86.62 175 ILE A C 1
ATOM 1313 O O . ILE A 1 175 ? -4.318 9.706 31.867 1.00 86.62 175 ILE A O 1
ATOM 1317 N N . TYR A 1 176 ? -4.956 8.927 29.869 1.00 94.81 176 TYR A N 1
ATOM 1318 C CA . TYR A 1 176 ? -5.967 8.018 30.408 1.00 94.81 176 TYR A CA 1
ATOM 1319 C C . TYR A 1 176 ? -5.328 6.948 31.304 1.00 94.81 176 TYR A C 1
ATOM 1321 O O . TYR A 1 176 ? -5.773 6.723 32.431 1.00 94.81 176 TYR A O 1
ATOM 1329 N N . ARG A 1 177 ? -4.243 6.316 30.836 1.00 93.06 177 ARG A N 1
ATOM 1330 C CA . ARG A 1 177 ? -3.503 5.289 31.580 1.00 93.06 177 ARG A CA 1
ATOM 1331 C C . ARG A 1 177 ? -2.958 5.815 32.906 1.00 93.06 177 ARG A C 1
ATOM 1333 O O . ARG A 1 177 ? -3.017 5.095 33.898 1.00 93.06 177 ARG A O 1
ATOM 1340 N N . GLU A 1 178 ? -2.451 7.043 32.944 1.00 94.06 178 GLU A N 1
ATOM 1341 C CA . GLU A 1 178 ? -1.951 7.671 34.176 1.00 94.06 178 GLU A CA 1
ATOM 1342 C C . GLU A 1 178 ? -3.045 7.868 35.236 1.00 94.06 178 GLU A C 1
ATOM 1344 O O . GLU A 1 178 ? -2.758 7.855 36.434 1.00 94.06 178 GLU A O 1
ATOM 1349 N N . LYS A 1 179 ? -4.306 8.004 34.811 1.00 94.00 179 LYS A N 1
ATOM 1350 C CA . LYS A 1 179 ? -5.469 8.156 35.696 1.00 94.00 179 LYS A CA 1
ATOM 135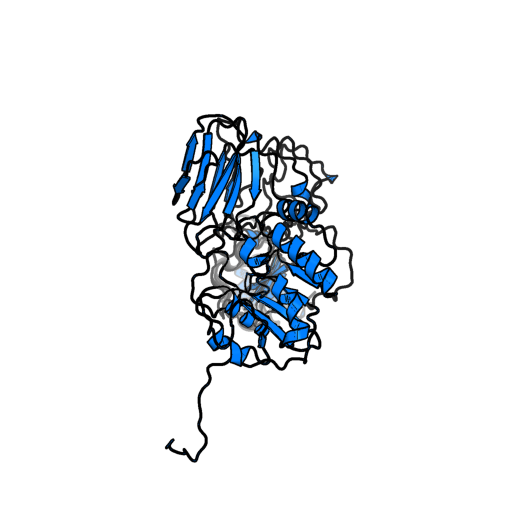1 C C . LYS A 1 179 ? -6.069 6.818 36.163 1.00 94.00 179 LYS A C 1
ATOM 1353 O O . LYS A 1 179 ? -6.942 6.819 37.036 1.00 94.00 179 LYS A O 1
ATOM 1358 N N . LEU A 1 180 ? -5.642 5.677 35.608 1.00 94.62 180 LEU A N 1
ATOM 1359 C CA . LEU A 1 180 ? -6.144 4.357 36.005 1.00 94.62 180 LEU A CA 1
ATOM 1360 C C . LEU A 1 180 ? -5.570 3.916 37.357 1.00 94.62 180 LEU A C 1
ATOM 1362 O O . LEU A 1 180 ? -4.360 3.840 37.556 1.00 94.62 180 LEU A O 1
ATOM 1366 N N . ALA A 1 181 ? -6.454 3.539 38.280 1.00 92.19 181 ALA A N 1
ATOM 1367 C CA . ALA A 1 181 ? -6.088 3.189 39.653 1.00 92.19 181 ALA A CA 1
ATOM 1368 C C . ALA A 1 181 ? -5.922 1.677 39.908 1.00 92.19 181 ALA A C 1
ATOM 1370 O O . ALA A 1 181 ? -5.511 1.274 41.002 1.00 92.19 181 ALA A O 1
ATOM 1371 N N . PHE A 1 182 ? -6.268 0.820 38.941 1.00 94.69 182 PHE A N 1
ATOM 1372 C CA . PHE A 1 182 ? -6.365 -0.630 39.136 1.00 94.69 182 PHE A CA 1
ATOM 1373 C C . PHE A 1 182 ? -5.542 -1.407 38.111 1.00 94.69 182 PHE A C 1
ATOM 1375 O O . PHE A 1 182 ? -5.594 -1.141 36.917 1.00 94.69 182 PHE A O 1
ATOM 1382 N N . ARG A 1 183 ? -4.830 -2.432 38.589 1.00 94.19 183 ARG A N 1
ATOM 1383 C CA . ARG A 1 183 ? -4.030 -3.353 37.759 1.00 94.19 183 ARG A CA 1
ATOM 1384 C C . ARG A 1 183 ? -4.863 -4.454 37.098 1.00 94.19 183 ARG A C 1
ATOM 1386 O O . ARG A 1 183 ? -4.338 -5.253 36.337 1.00 94.19 183 ARG A O 1
ATOM 1393 N N . GLU A 1 184 ? -6.126 -4.573 37.501 1.00 95.81 184 GLU A N 1
ATOM 1394 C CA . GLU A 1 184 ? -7.094 -5.538 36.979 1.00 95.81 184 GLU A CA 1
ATOM 1395 C C . GLU A 1 184 ? -7.711 -5.091 35.635 1.00 95.81 184 GLU A C 1
ATOM 1397 O O . GLU A 1 184 ? -8.585 -5.780 35.106 1.00 95.81 184 GLU A O 1
ATOM 1402 N N . ILE A 1 185 ? -7.271 -3.944 35.107 1.00 96.69 185 ILE A N 1
ATOM 1403 C CA . ILE A 1 185 ? -7.672 -3.371 33.823 1.00 96.69 185 ILE A CA 1
ATOM 1404 C C . ILE A 1 185 ? -6.527 -3.525 32.821 1.00 96.69 185 ILE A C 1
ATOM 1406 O O . ILE A 1 185 ? -5.389 -3.154 33.113 1.00 96.69 185 ILE A O 1
ATOM 1410 N N . GLU A 1 186 ? -6.849 -4.027 31.636 1.00 94.25 186 GLU A N 1
ATOM 1411 C CA . GLU A 1 186 ? -5.957 -4.106 30.486 1.00 94.25 186 GLU A CA 1
ATOM 1412 C C . GLU A 1 186 ? -6.513 -3.235 29.352 1.00 94.25 186 GLU A C 1
ATOM 1414 O O . GLU A 1 186 ? -7.682 -3.352 28.980 1.00 94.25 186 GLU A O 1
ATOM 1419 N N . LEU A 1 187 ? -5.681 -2.321 28.848 1.00 90.88 187 LEU A N 1
ATOM 1420 C CA . LEU A 1 187 ? -6.047 -1.398 27.776 1.00 90.88 187 LEU A CA 1
ATOM 1421 C C . LEU A 1 187 ? -5.814 -2.052 26.413 1.00 90.88 187 LEU A C 1
ATOM 1423 O O . LEU A 1 187 ? -4.724 -2.561 26.156 1.00 90.88 187 LEU A O 1
ATOM 1427 N N . ILE A 1 188 ? -6.808 -1.968 25.532 1.00 86.50 188 ILE A N 1
ATOM 1428 C CA . ILE A 1 188 ? -6.712 -2.345 24.121 1.00 86.50 188 ILE A CA 1
ATOM 1429 C C . ILE A 1 188 ? -6.907 -1.079 23.285 1.00 86.50 188 ILE A C 1
ATOM 1431 O O . ILE A 1 188 ? -7.995 -0.504 23.263 1.00 86.50 188 ILE A O 1
ATOM 1435 N N . TRP A 1 189 ? -5.838 -0.641 22.619 1.00 81.44 189 TRP A N 1
ATOM 1436 C CA . TRP A 1 189 ? -5.845 0.518 21.730 1.00 81.44 189 TRP A CA 1
ATOM 1437 C C . TRP A 1 189 ? -4.826 0.338 20.588 1.00 81.44 189 TRP A C 1
ATOM 1439 O O . TRP A 1 189 ? -3.710 -0.110 20.873 1.00 81.44 189 TRP A O 1
ATOM 1449 N N . PRO A 1 190 ? -5.152 0.704 19.332 1.00 72.44 190 PRO A N 1
ATOM 1450 C CA . PRO A 1 190 ? -6.443 1.236 18.865 1.00 72.44 190 PRO A CA 1
ATOM 1451 C C . PRO A 1 190 ? -7.574 0.188 18.877 1.00 72.44 190 PRO A C 1
ATOM 1453 O O . PRO A 1 190 ? -7.320 -1.006 19.040 1.00 72.44 190 PRO A O 1
ATOM 1456 N N . GLU A 1 191 ? -8.831 0.634 18.756 1.00 68.56 191 GLU A N 1
ATOM 1457 C CA . GLU A 1 191 ? -9.985 -0.273 18.637 1.00 68.56 191 GLU A CA 1
ATOM 1458 C C . GLU A 1 191 ? -9.946 -1.031 17.300 1.00 68.56 191 GLU A C 1
ATOM 1460 O O . GLU A 1 191 ? -9.537 -0.495 16.269 1.00 68.56 191 GLU A O 1
ATOM 1465 N N . TRP A 1 192 ? -10.367 -2.298 17.307 1.00 59.97 192 TRP A N 1
ATOM 1466 C CA . TRP A 1 192 ? -10.390 -3.121 16.101 1.00 59.97 192 TRP A CA 1
ATOM 1467 C C . TRP A 1 192 ? -11.517 -2.670 15.169 1.00 59.97 192 TRP A C 1
ATOM 1469 O O . TRP A 1 192 ? -12.697 -2.811 15.493 1.00 59.97 192 TRP A O 1
ATOM 1479 N N . THR A 1 193 ? -11.176 -2.209 13.969 1.00 52.75 193 THR A N 1
ATOM 1480 C CA . THR A 1 193 ? -12.157 -1.944 12.913 1.00 52.75 193 THR A CA 1
ATOM 1481 C C . THR A 1 193 ? -12.625 -3.275 12.319 1.00 52.75 193 THR A C 1
ATOM 1483 O O . THR A 1 193 ? -12.019 -3.847 11.414 1.00 52.75 193 THR A O 1
ATOM 1486 N N . SER A 1 194 ? -13.699 -3.852 12.864 1.00 42.72 194 SER A N 1
ATOM 1487 C CA . SER A 1 194 ? -14.253 -5.091 12.315 1.00 42.72 194 SER A CA 1
ATOM 1488 C C . SER A 1 194 ? -14.887 -4.818 10.945 1.00 42.72 194 SER A C 1
ATOM 1490 O O . SER A 1 194 ? -15.997 -4.294 10.870 1.00 42.72 194 SER A O 1
ATOM 1492 N N . GLY A 1 195 ? -14.208 -5.200 9.861 1.00 38.50 195 GLY A N 1
ATOM 1493 C CA . GLY A 1 195 ? -14.745 -5.213 8.495 1.00 38.50 195 GLY A CA 1
ATOM 1494 C C . GLY A 1 195 ? -15.840 -6.269 8.291 1.00 38.50 195 GLY A C 1
ATOM 1495 O O . GLY A 1 195 ? -15.643 -7.228 7.548 1.00 38.50 195 GLY A O 1
ATOM 1496 N N . ASN A 1 196 ? -16.986 -6.129 8.966 1.00 33.84 196 ASN A N 1
ATOM 1497 C CA . ASN A 1 196 ? -18.099 -7.077 8.893 1.00 33.84 196 ASN A CA 1
ATOM 1498 C C . ASN A 1 196 ? -19.248 -6.534 8.020 1.00 33.84 196 ASN A C 1
ATOM 1500 O O . ASN A 1 196 ? -19.940 -5.585 8.371 1.00 33.84 196 ASN A O 1
ATOM 1504 N N . VAL A 1 197 ? -19.462 -7.197 6.884 1.00 34.28 197 VAL A N 1
ATOM 1505 C CA . VAL A 1 197 ? -20.277 -6.798 5.717 1.00 34.28 197 VAL A CA 1
ATOM 1506 C C . VAL A 1 197 ? -21.804 -6.994 5.908 1.00 34.28 197 VAL A C 1
ATOM 1508 O O . VAL A 1 197 ? -22.526 -7.162 4.933 1.00 34.28 197 VAL A O 1
ATOM 1511 N N . PHE A 1 198 ? -22.353 -7.014 7.134 1.00 34.41 198 PHE A N 1
ATOM 1512 C CA . PHE A 1 198 ? -23.760 -7.440 7.344 1.00 34.41 198 PHE A CA 1
ATOM 1513 C C . PHE A 1 198 ? -24.657 -6.584 8.251 1.00 34.41 198 PHE A C 1
ATOM 1515 O O . PHE A 1 198 ? -25.794 -6.985 8.504 1.00 34.41 198 PHE A O 1
ATOM 1522 N N . LEU A 1 199 ? -24.246 -5.382 8.656 1.00 38.06 199 LEU A N 1
ATOM 1523 C CA . LEU A 1 199 ? -25.177 -4.399 9.223 1.00 38.06 199 LEU A CA 1
ATOM 1524 C C . LEU A 1 199 ? -25.247 -3.179 8.308 1.00 38.06 199 LEU A C 1
ATOM 1526 O O . LEU A 1 199 ? -24.362 -2.333 8.292 1.00 38.06 199 LEU A O 1
ATOM 1530 N N . GLY A 1 200 ? -26.320 -3.127 7.519 1.00 36.03 200 GLY A N 1
ATOM 1531 C CA . GLY A 1 200 ? -26.766 -1.917 6.844 1.00 36.03 200 GLY A CA 1
ATOM 1532 C C . GLY A 1 200 ? -27.359 -0.940 7.853 1.00 36.03 200 GLY A C 1
ATOM 1533 O O . GLY A 1 200 ? -28.574 -0.846 7.975 1.00 36.03 200 GLY A O 1
ATOM 1534 N N . THR A 1 201 ? -26.486 -0.238 8.560 1.00 30.47 201 THR A N 1
ATOM 1535 C CA . THR A 1 201 ? -26.643 1.162 8.956 1.00 30.47 201 THR A CA 1
ATOM 1536 C C . THR A 1 201 ? -25.266 1.764 8.775 1.00 30.47 201 THR A C 1
ATOM 1538 O O . THR A 1 201 ? -24.277 1.136 9.147 1.00 30.47 201 THR A O 1
ATOM 1541 N N . GLU A 1 202 ? -25.242 2.889 8.078 1.00 30.19 202 GLU A N 1
ATOM 1542 C CA . GLU A 1 202 ? -24.093 3.512 7.440 1.00 30.19 202 GLU A CA 1
ATOM 1543 C C . GLU A 1 202 ? -22.789 3.347 8.221 1.00 30.19 202 GLU A C 1
ATOM 1545 O O . GLU A 1 202 ? -22.689 3.620 9.414 1.00 30.19 202 GLU A O 1
ATOM 1550 N N . TYR A 1 203 ? -21.783 2.875 7.488 1.00 31.55 203 TYR A N 1
ATOM 1551 C CA . TYR A 1 203 ? -20.401 3.262 7.694 1.00 31.55 203 TYR A CA 1
ATOM 1552 C C . TYR A 1 203 ? -20.420 4.774 7.958 1.00 31.55 203 TYR A C 1
ATOM 1554 O O . TYR A 1 203 ? -20.592 5.530 7.009 1.00 31.55 203 TYR A O 1
ATOM 1562 N N . GLU A 1 204 ? -20.321 5.218 9.215 1.00 36.66 204 GLU A N 1
ATOM 1563 C CA . GLU A 1 204 ? -19.734 6.529 9.484 1.00 36.66 204 GLU A CA 1
ATOM 1564 C C . GLU A 1 204 ? -18.358 6.404 8.832 1.00 36.66 204 GLU A C 1
ATOM 1566 O O . GLU A 1 204 ? -17.548 5.586 9.299 1.00 36.66 204 GLU A O 1
ATOM 1571 N N . PRO A 1 205 ? -18.104 7.046 7.674 1.00 38.62 205 PRO A N 1
ATOM 1572 C CA . PRO A 1 205 ? -16.747 7.056 7.187 1.00 38.62 205 PRO A CA 1
ATOM 1573 C C . PRO A 1 205 ? -15.906 7.592 8.330 1.00 38.62 205 PRO A C 1
ATOM 1575 O O . PRO A 1 205 ? -16.267 8.592 8.944 1.00 38.62 205 PRO A O 1
ATOM 1578 N N . ALA A 1 206 ? -14.770 6.956 8.605 1.00 49.28 206 ALA A N 1
ATOM 1579 C CA . ALA A 1 206 ? -13.663 7.737 9.118 1.00 49.28 206 ALA A CA 1
ATOM 1580 C C . ALA A 1 206 ? -13.553 8.919 8.148 1.00 49.28 206 ALA A C 1
ATOM 1582 O O . ALA A 1 206 ? -13.165 8.724 6.990 1.00 49.28 206 ALA A O 1
ATOM 1583 N N . TYR A 1 207 ? -14.057 10.092 8.546 1.00 53.25 207 TYR A N 1
ATOM 1584 C CA . TYR A 1 207 ? -13.903 11.297 7.762 1.00 53.25 207 TYR A CA 1
ATOM 1585 C C . TYR A 1 207 ? -12.398 11.445 7.631 1.00 53.25 207 TYR A C 1
ATOM 1587 O O . TYR A 1 207 ? -11.682 11.682 8.609 1.00 53.25 207 TYR A O 1
ATOM 1595 N N . LYS A 1 208 ? -11.901 11.144 6.432 1.00 72.38 208 LYS A N 1
ATOM 1596 C CA . LYS A 1 208 ? -10.470 11.161 6.168 1.00 72.38 208 LYS A CA 1
ATOM 1597 C C . LYS A 1 208 ? -10.016 12.568 6.484 1.00 72.38 208 LYS A C 1
ATOM 1599 O O . LYS A 1 208 ? -10.639 13.520 6.012 1.00 72.38 208 LYS A O 1
ATOM 1604 N N . SER A 1 209 ? -8.992 12.676 7.322 1.00 78.88 209 SER A N 1
ATOM 1605 C CA . SER A 1 209 ? -8.563 13.967 7.831 1.00 78.88 209 SER A CA 1
ATOM 1606 C C . SER A 1 209 ? -7.069 14.187 7.704 1.00 78.88 209 SER A C 1
ATOM 1608 O O . SER A 1 209 ? -6.265 13.304 7.998 1.00 78.88 209 SER A O 1
ATOM 1610 N N . MET A 1 210 ? -6.707 15.398 7.289 1.00 86.75 210 MET A N 1
ATOM 1611 C CA . MET A 1 210 ? -5.362 15.946 7.424 1.00 86.75 210 MET A CA 1
ATOM 1612 C C . MET A 1 210 ? -5.392 17.038 8.491 1.00 86.75 210 MET A C 1
ATOM 1614 O O . MET A 1 210 ? -6.300 17.869 8.508 1.00 86.75 210 MET A O 1
ATOM 1618 N N . ILE A 1 211 ? -4.387 17.047 9.369 1.00 87.50 211 ILE A N 1
ATOM 1619 C CA . ILE A 1 211 ? -4.257 18.058 10.423 1.00 87.50 211 ILE A CA 1
ATOM 1620 C C . ILE A 1 211 ? -2.951 18.815 10.216 1.00 87.50 211 ILE A C 1
ATOM 1622 O O . ILE A 1 211 ? -1.868 18.222 10.232 1.00 87.50 211 ILE A O 1
ATOM 1626 N N . MET A 1 212 ? -3.054 20.132 10.062 1.00 89.81 212 MET A N 1
ATOM 1627 C CA . MET A 1 212 ? -1.917 21.036 9.903 1.00 89.81 212 MET A CA 1
ATOM 1628 C C . MET A 1 212 ? -1.887 22.067 11.027 1.00 89.81 212 MET A C 1
ATOM 1630 O O . MET A 1 212 ? -2.920 22.562 11.463 1.00 89.81 212 MET A O 1
ATOM 1634 N N . LEU A 1 213 ? -0.689 22.406 11.485 1.00 88.50 213 LEU A N 1
ATOM 1635 C CA . LEU A 1 213 ? -0.440 23.426 12.491 1.00 88.50 213 LEU A CA 1
ATOM 1636 C C . LEU A 1 213 ? -0.102 24.745 11.803 1.00 88.50 213 LEU A C 1
ATOM 1638 O O . LEU A 1 213 ? 0.874 24.831 11.057 1.00 88.50 213 LEU A O 1
ATOM 1642 N N . VAL A 1 214 ? -0.872 25.782 12.098 1.00 89.81 214 VAL A N 1
ATOM 1643 C CA . VAL A 1 214 ? -0.637 27.148 11.630 1.00 89.81 214 VAL A CA 1
ATOM 1644 C C . VAL A 1 214 ? 0.497 27.787 12.423 1.00 89.81 214 VAL A C 1
ATOM 1646 O O . VAL A 1 214 ? 0.588 27.629 13.640 1.00 89.81 214 VAL A O 1
ATOM 1649 N N . SER A 1 215 ? 1.361 28.525 11.729 1.00 85.81 215 SER A N 1
ATOM 1650 C CA . SER A 1 215 ? 2.413 29.322 12.360 1.00 85.81 215 SER A CA 1
ATOM 1651 C C . SER A 1 215 ? 1.833 30.450 13.209 1.00 85.81 215 SER A C 1
ATOM 1653 O O . SER A 1 215 ? 0.939 31.169 12.774 1.00 85.81 215 SER A O 1
ATOM 1655 N N . GLU A 1 216 ? 2.409 30.685 14.389 1.00 82.62 216 GLU A N 1
ATOM 1656 C CA . GLU A 1 216 ? 2.042 31.814 15.255 1.00 82.62 216 GLU A CA 1
ATOM 1657 C C . GLU A 1 216 ? 2.234 33.186 14.590 1.00 82.62 216 GLU A C 1
ATOM 1659 O O . GLU A 1 216 ? 1.653 34.169 15.033 1.00 82.62 216 GLU A O 1
ATOM 1664 N N . GLU A 1 217 ? 3.039 33.269 13.527 1.00 83.19 217 GLU A N 1
ATOM 1665 C CA . GLU A 1 217 ? 3.278 34.497 12.762 1.00 83.19 217 GLU A CA 1
ATOM 1666 C C . GLU A 1 217 ? 2.304 34.672 11.585 1.00 83.19 217 GLU A C 1
ATOM 1668 O O . GLU A 1 217 ? 2.238 35.762 11.006 1.00 83.19 217 GLU A O 1
ATOM 1673 N N . ALA A 1 218 ? 1.547 33.627 11.233 1.00 83.31 218 ALA A N 1
ATOM 1674 C CA . ALA A 1 218 ? 0.653 33.634 10.085 1.00 83.31 218 ALA A CA 1
ATOM 1675 C C . ALA A 1 218 ? -0.532 34.579 10.328 1.00 83.31 218 ALA A C 1
ATOM 1677 O O . ALA A 1 218 ? -1.326 34.410 11.253 1.00 83.31 218 ALA A O 1
ATOM 1678 N N . GLY A 1 219 ? -0.647 35.601 9.477 1.00 84.06 219 GLY A N 1
ATOM 1679 C CA . GLY A 1 219 ? -1.861 36.416 9.371 1.00 84.06 219 GLY A CA 1
ATOM 1680 C C . GLY A 1 219 ? -2.916 35.785 8.464 1.00 84.06 219 GLY A C 1
ATOM 1681 O O . GLY A 1 219 ? -4.081 36.153 8.549 1.00 84.06 219 GLY A O 1
ATOM 1682 N N . TYR A 1 220 ? -2.512 34.840 7.616 1.00 87.88 220 TYR A N 1
ATOM 1683 C CA . TYR A 1 220 ? -3.378 34.109 6.705 1.00 87.88 220 TYR A CA 1
ATOM 1684 C C . TYR A 1 220 ? -2.779 32.730 6.395 1.00 87.88 220 TYR A C 1
ATOM 1686 O O . TYR A 1 220 ? -1.575 32.519 6.574 1.00 87.88 220 TYR A O 1
ATOM 1694 N N . VAL A 1 221 ? -3.611 31.809 5.917 1.00 89.00 221 VAL A N 1
ATOM 1695 C CA . VAL A 1 221 ? -3.200 30.519 5.348 1.00 89.00 221 VAL A CA 1
ATOM 1696 C C . VAL A 1 221 ? -3.821 30.375 3.969 1.00 89.00 221 VAL A C 1
ATOM 1698 O O . VAL A 1 221 ? -4.995 30.682 3.792 1.00 89.00 221 VAL A O 1
ATOM 1701 N N . THR A 1 222 ? -3.038 29.881 3.010 1.00 88.06 222 THR A N 1
ATOM 1702 C CA . THR A 1 222 ? -3.518 29.549 1.664 1.00 88.06 222 THR A CA 1
ATOM 1703 C C . THR A 1 222 ? -3.288 28.072 1.392 1.00 88.06 222 THR A C 1
ATOM 1705 O O . THR A 1 222 ? -2.168 27.587 1.567 1.00 88.06 222 THR A O 1
ATOM 1708 N N . LEU A 1 223 ? -4.333 27.379 0.942 1.00 88.06 223 LEU A N 1
ATOM 1709 C CA . LEU A 1 223 ? -4.309 25.974 0.549 1.00 88.06 223 LEU A CA 1
ATOM 1710 C C . LEU A 1 223 ? -4.779 25.841 -0.903 1.00 88.06 223 LEU A C 1
ATOM 1712 O O . LEU A 1 223 ? -5.792 26.423 -1.278 1.00 88.06 223 LEU A O 1
ATOM 1716 N N . ALA A 1 224 ? -4.064 25.074 -1.722 1.00 85.75 224 ALA A N 1
ATOM 1717 C CA . ALA A 1 224 ? -4.528 24.657 -3.044 1.00 85.75 224 ALA A CA 1
ATOM 1718 C C . ALA A 1 224 ? -4.988 23.204 -2.953 1.00 85.75 224 ALA A C 1
ATOM 1720 O O . ALA A 1 224 ? -4.153 22.311 -2.811 1.00 85.75 224 ALA A O 1
ATOM 1721 N N . ILE A 1 225 ? -6.297 22.979 -2.991 1.00 83.44 225 ILE A N 1
ATOM 1722 C CA . ILE A 1 225 ? -6.907 21.675 -2.727 1.00 83.44 225 ILE A CA 1
ATOM 1723 C C . ILE A 1 225 ? -7.736 21.179 -3.913 1.00 83.44 225 ILE A C 1
ATOM 1725 O O . ILE A 1 225 ? -8.290 21.965 -4.677 1.00 83.44 225 ILE A O 1
ATOM 1729 N N . GLY A 1 226 ? -7.818 19.863 -4.060 1.00 77.56 226 GLY A N 1
ATOM 1730 C CA . GLY A 1 226 ? -8.643 19.149 -5.030 1.00 77.56 226 GLY A CA 1
ATOM 1731 C C . GLY A 1 226 ? -8.935 17.727 -4.545 1.00 77.56 226 GLY A C 1
ATOM 1732 O O . GLY A 1 226 ? -8.421 17.298 -3.509 1.00 77.56 226 GLY A O 1
ATOM 1733 N N . GLY A 1 227 ? -9.750 16.986 -5.298 1.00 73.25 227 GLY A N 1
ATOM 1734 C CA . GLY A 1 227 ? -10.156 15.621 -4.929 1.00 73.25 227 GLY A CA 1
ATOM 1735 C C . GLY A 1 227 ? -11.544 15.508 -4.286 1.00 73.25 227 GLY A C 1
ATOM 1736 O O . GLY A 1 227 ? -11.834 14.489 -3.670 1.00 73.25 227 GLY A O 1
ATOM 1737 N N . GLY A 1 228 ? -12.412 16.516 -4.448 1.00 74.75 228 GLY A N 1
ATOM 1738 C CA . GLY A 1 228 ? -13.821 16.466 -4.037 1.00 74.75 228 GLY A CA 1
ATOM 1739 C C . GLY A 1 228 ? -14.186 17.493 -2.961 1.00 74.75 228 GLY A C 1
ATOM 1740 O O . GLY A 1 228 ? -13.350 18.309 -2.578 1.00 74.75 228 GLY A O 1
ATOM 1741 N N . PRO A 1 229 ? -15.444 17.500 -2.485 1.00 80.94 229 PRO A N 1
ATOM 1742 C CA . PRO A 1 229 ? -15.882 18.439 -1.462 1.00 80.94 229 PRO A CA 1
ATOM 1743 C C . PRO A 1 229 ? -15.214 18.117 -0.114 1.00 80.94 229 PRO A C 1
ATOM 1745 O O . PRO A 1 229 ? -15.459 17.081 0.512 1.00 80.94 229 PRO A O 1
ATOM 1748 N N . LEU A 1 230 ? -14.360 19.032 0.331 1.00 84.88 230 LEU A N 1
ATOM 1749 C CA . LEU A 1 230 ? -13.639 18.999 1.596 1.00 84.88 230 LEU A CA 1
ATOM 1750 C C . LEU A 1 230 ? -14.198 20.069 2.529 1.00 84.88 230 LEU A C 1
ATOM 1752 O O . LEU A 1 230 ? -14.432 21.204 2.114 1.00 84.88 230 LEU A O 1
ATOM 1756 N N . GLN A 1 231 ? -14.376 19.716 3.794 1.00 86.75 231 GLN A N 1
ATOM 1757 C CA . GLN A 1 231 ? -14.671 20.653 4.864 1.00 86.75 231 GLN A CA 1
ATOM 1758 C C . GLN A 1 231 ? -13.362 21.044 5.553 1.00 86.75 231 GLN A C 1
ATOM 1760 O O . GLN A 1 231 ? -12.602 20.188 5.995 1.00 86.75 231 GLN A O 1
ATOM 1765 N N . ILE A 1 232 ? -13.089 22.340 5.651 1.00 89.31 232 ILE A N 1
ATOM 1766 C CA . ILE A 1 232 ? -11.907 22.886 6.312 1.00 89.31 232 ILE A CA 1
ATOM 1767 C C . ILE A 1 232 ? -12.353 23.627 7.562 1.00 89.31 232 ILE A C 1
ATOM 1769 O O . ILE A 1 232 ? -13.051 24.635 7.476 1.00 89.31 232 ILE A O 1
ATOM 1773 N N . SER A 1 233 ? -11.904 23.157 8.719 1.00 90.12 233 SER A N 1
ATOM 1774 C CA . SER A 1 233 ? -12.014 23.868 9.989 1.00 90.12 233 SER A CA 1
ATOM 1775 C C . SER A 1 233 ? -10.718 24.629 10.248 1.00 90.12 233 SER A C 1
ATOM 1777 O O . SER A 1 233 ? -9.666 24.021 10.441 1.00 90.12 233 SER A O 1
ATOM 1779 N N . TRP A 1 234 ? -10.779 25.961 10.288 1.00 87.12 234 TRP A N 1
ATOM 1780 C CA . TRP A 1 234 ? -9.596 26.834 10.342 1.00 87.12 234 TRP A CA 1
ATOM 1781 C C . TRP A 1 234 ? -8.998 27.024 11.746 1.00 87.12 234 TRP A C 1
ATOM 1783 O O . TRP A 1 234 ? -8.002 27.732 11.916 1.00 87.12 234 TRP A O 1
ATOM 1793 N N . GLY A 1 235 ? -9.600 26.408 12.767 1.00 80.62 235 GLY A N 1
ATOM 1794 C CA . GLY A 1 235 ? -9.126 26.440 14.154 1.00 80.62 235 GLY A CA 1
ATOM 1795 C C . GLY A 1 235 ? -9.457 27.722 14.931 1.00 80.62 235 GLY A C 1
ATOM 1796 O O . GLY A 1 235 ? -9.073 27.849 16.091 1.00 80.62 235 GLY A O 1
ATOM 1797 N N . ASP A 1 236 ? -10.168 28.675 14.325 1.00 80.25 236 ASP A N 1
ATOM 1798 C CA . ASP A 1 236 ? -10.691 29.898 14.959 1.00 80.25 236 ASP A CA 1
ATOM 1799 C C . ASP A 1 236 ? -12.231 29.926 15.039 1.00 80.25 236 ASP A C 1
ATOM 1801 O O . ASP A 1 236 ? -12.826 30.944 15.395 1.00 80.25 236 ASP A O 1
ATOM 1805 N N . GLY A 1 237 ? -12.870 28.793 14.733 1.00 78.75 237 GLY A N 1
ATOM 1806 C CA . GLY A 1 237 ? -14.321 28.636 14.655 1.00 78.75 237 GLY A CA 1
ATOM 1807 C C . GLY A 1 237 ? -14.896 28.834 13.250 1.00 78.75 237 GLY A C 1
ATOM 1808 O O . GLY A 1 237 ? -16.067 28.519 13.048 1.00 78.75 237 GLY A O 1
ATOM 1809 N N . ALA A 1 238 ? -14.107 29.310 12.277 1.00 81.00 238 ALA A N 1
ATOM 1810 C CA . ALA A 1 238 ? -14.526 29.344 10.882 1.00 81.00 238 ALA A CA 1
ATOM 1811 C C . ALA A 1 238 ? -14.441 27.950 10.243 1.00 81.00 238 ALA A C 1
ATOM 1813 O O . ALA A 1 238 ? -13.472 27.210 10.445 1.00 81.00 238 ALA A O 1
ATOM 1814 N N . VAL A 1 239 ? -15.459 27.623 9.446 1.00 86.00 239 VAL A N 1
ATOM 1815 C CA . VAL A 1 239 ? -15.546 26.390 8.660 1.00 86.00 239 VAL A CA 1
ATOM 1816 C C . VAL A 1 239 ? -15.923 26.751 7.229 1.00 86.00 239 VAL A C 1
ATOM 1818 O O . VAL A 1 239 ? -16.844 27.541 7.014 1.00 86.00 239 VAL A O 1
ATOM 1821 N N . GLU A 1 240 ? -15.226 26.171 6.258 1.00 88.81 240 GLU A N 1
ATOM 1822 C CA . GLU A 1 240 ? -15.474 26.370 4.831 1.00 88.81 240 GLU A CA 1
ATOM 1823 C C . GLU A 1 240 ? -15.586 25.025 4.112 1.00 88.81 240 GLU A C 1
ATOM 1825 O O . GLU A 1 240 ? -14.908 24.068 4.474 1.00 88.81 240 GLU A O 1
ATOM 1830 N N . VAL A 1 241 ? -16.441 24.943 3.091 1.00 86.88 241 VAL A N 1
ATOM 1831 C CA . VAL A 1 241 ? -16.542 23.767 2.219 1.00 86.88 241 VAL A CA 1
ATOM 1832 C C . VAL A 1 241 ? -15.993 24.139 0.851 1.00 86.88 241 VAL A C 1
ATOM 1834 O O . VAL A 1 241 ? -16.482 25.077 0.222 1.00 86.88 241 VAL A O 1
ATOM 1837 N N . VAL A 1 242 ? -14.993 23.399 0.384 1.00 84.25 242 VAL A N 1
ATOM 1838 C CA . VAL A 1 242 ? -14.265 23.673 -0.857 1.00 84.25 242 VAL A CA 1
ATOM 1839 C C . VAL A 1 242 ? -14.229 22.411 -1.707 1.00 84.25 242 VAL A C 1
ATOM 1841 O O . VAL A 1 242 ? -13.970 21.329 -1.198 1.00 84.25 242 VAL A O 1
ATOM 1844 N N . THR A 1 243 ? -14.495 22.530 -3.006 1.00 78.06 243 THR A N 1
ATOM 1845 C CA . THR A 1 243 ? -14.515 21.377 -3.927 1.00 78.06 243 THR A CA 1
ATOM 1846 C C . THR A 1 243 ? -13.210 21.227 -4.708 1.00 78.06 243 THR A C 1
ATOM 1848 O O . THR A 1 243 ? -12.710 20.120 -4.887 1.00 78.06 243 THR A O 1
ATOM 1851 N N . GLU A 1 244 ? -12.652 22.343 -5.176 1.00 83.00 244 GLU A N 1
ATOM 1852 C CA . GLU A 1 244 ? -11.348 22.423 -5.834 1.00 83.00 244 GLU A CA 1
ATOM 1853 C C . GLU A 1 244 ? -10.880 23.886 -5.896 1.00 83.00 244 GLU A C 1
ATOM 1855 O O . GLU A 1 244 ? -11.699 24.808 -5.901 1.00 83.00 244 GLU A O 1
ATOM 1860 N N . GLY A 1 245 ? -9.567 24.104 -5.974 1.00 83.19 245 GLY A N 1
ATOM 1861 C CA . GLY A 1 245 ? -8.954 25.412 -6.197 1.00 83.19 245 GLY A CA 1
ATOM 1862 C C . GLY A 1 245 ? -8.146 25.944 -5.014 1.00 83.19 245 GLY A C 1
ATOM 1863 O O . GLY A 1 245 ? -7.758 25.211 -4.105 1.00 83.19 245 GLY A O 1
ATOM 1864 N N . TYR A 1 246 ? -7.846 27.242 -5.066 1.00 86.50 246 TYR A N 1
ATOM 1865 C CA . TYR A 1 246 ? -7.128 27.954 -4.010 1.00 86.50 246 TYR A CA 1
ATOM 1866 C C . TYR A 1 246 ? -8.118 28.541 -3.008 1.00 86.50 246 TYR A C 1
ATOM 1868 O O . TYR A 1 246 ? -9.023 29.278 -3.397 1.00 86.50 246 TYR A O 1
ATOM 1876 N N . VAL A 1 247 ? -7.898 28.264 -1.728 1.00 89.56 247 VAL A N 1
ATOM 1877 C CA . VAL A 1 247 ? -8.637 28.848 -0.611 1.00 89.56 247 VAL A CA 1
ATOM 1878 C C . VAL A 1 247 ? -7.669 29.589 0.305 1.00 89.56 247 VAL A C 1
ATOM 1880 O O . VAL A 1 247 ? -6.601 29.072 0.635 1.00 89.56 247 VAL A O 1
ATOM 1883 N N . THR A 1 248 ? -8.031 30.810 0.697 1.00 90.88 248 THR A N 1
ATOM 1884 C CA . THR A 1 248 ? -7.239 31.653 1.598 1.00 90.88 248 THR A CA 1
ATOM 1885 C C . THR A 1 248 ? -8.101 32.091 2.769 1.00 90.88 248 THR A C 1
ATOM 1887 O O . THR A 1 248 ? -9.145 32.708 2.569 1.00 90.88 248 THR A O 1
ATOM 1890 N N . HIS A 1 249 ? -7.629 31.824 3.984 1.00 91.69 249 HIS A N 1
ATOM 1891 C CA . HIS A 1 249 ? -8.269 32.252 5.223 1.00 91.69 249 HIS A CA 1
ATOM 1892 C C . HIS A 1 249 ? -7.398 33.266 5.954 1.00 91.69 249 HIS A C 1
ATOM 1894 O O . HIS A 1 249 ? -6.214 33.014 6.180 1.00 91.69 249 HIS A O 1
ATOM 1900 N N . GLU A 1 250 ? -7.976 34.403 6.336 1.00 92.81 250 GLU A N 1
ATOM 1901 C CA . GLU A 1 250 ? -7.304 35.458 7.101 1.00 92.81 250 GLU A CA 1
ATOM 1902 C C . GLU A 1 250 ? -7.673 35.374 8.587 1.00 92.81 250 GLU A C 1
ATOM 1904 O O . GLU A 1 250 ? -8.847 35.338 8.957 1.00 92.81 250 GLU A O 1
ATOM 1909 N N . TYR A 1 251 ? -6.671 35.413 9.464 1.00 85.88 251 TYR A N 1
ATOM 1910 C CA . TYR A 1 251 ? -6.870 35.344 10.906 1.00 85.88 251 TYR A CA 1
ATOM 1911 C C . TYR A 1 251 ? -6.941 36.735 11.542 1.00 85.88 251 TYR A C 1
ATOM 1913 O O . TYR A 1 251 ? -6.021 37.546 11.430 1.00 85.88 251 TYR A O 1
ATOM 1921 N N . ALA A 1 252 ? -7.990 36.979 12.334 1.00 86.38 252 ALA A N 1
ATOM 1922 C CA . ALA A 1 252 ? -8.153 38.226 13.092 1.00 86.38 252 ALA A CA 1
ATOM 1923 C C . ALA A 1 252 ? -7.067 38.435 14.167 1.00 86.38 252 ALA A C 1
ATOM 1925 O O . ALA A 1 252 ? -6.768 39.565 14.560 1.00 86.38 252 ALA A O 1
ATOM 1926 N N . SER A 1 253 ? -6.484 37.344 14.665 1.00 82.62 253 SER A N 1
ATOM 1927 C CA . SER A 1 253 ? -5.365 37.360 15.602 1.00 82.62 253 SER A CA 1
ATOM 1928 C C . SER A 1 253 ? -4.367 36.261 15.266 1.00 82.62 253 SER A C 1
ATOM 1930 O O . SER A 1 253 ? -4.749 35.132 14.948 1.00 82.62 253 SER A O 1
ATOM 1932 N N . ARG A 1 254 ? -3.084 36.611 15.365 1.00 84.19 254 ARG A N 1
ATOM 1933 C CA . ARG A 1 254 ? -1.955 35.713 15.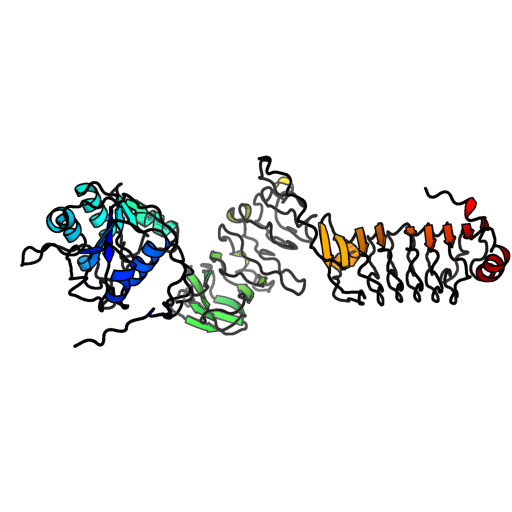135 1.00 84.19 254 ARG A CA 1
ATOM 1934 C C . ARG A 1 254 ? -1.771 34.795 16.342 1.00 84.19 254 ARG A C 1
ATOM 1936 O O . ARG A 1 254 ? -1.537 35.282 17.449 1.00 84.19 254 ARG A O 1
ATOM 1943 N N . ALA A 1 255 ? -1.960 33.499 16.133 1.00 80.50 255 ALA A N 1
ATOM 1944 C CA . ALA A 1 255 ? -1.837 32.457 17.144 1.00 80.50 255 ALA A CA 1
ATOM 1945 C C . ALA A 1 255 ? -1.649 31.101 16.457 1.00 80.50 255 ALA A C 1
ATOM 1947 O O . ALA A 1 255 ? -2.119 30.909 15.336 1.00 80.50 255 ALA A O 1
ATOM 1948 N N . GLU A 1 256 ? -1.015 30.154 17.146 1.00 84.94 256 GLU A N 1
ATOM 1949 C CA . GLU A 1 256 ? -0.997 28.761 16.700 1.00 84.94 256 GLU A CA 1
ATOM 1950 C C . GLU A 1 256 ? -2.396 28.156 16.776 1.00 84.94 256 GLU A C 1
ATOM 1952 O O . GLU A 1 256 ? -3.110 28.325 17.770 1.00 84.94 256 GLU A O 1
ATOM 1957 N N . ARG A 1 257 ? -2.783 27.449 15.717 1.00 87.44 257 ARG A N 1
ATOM 1958 C CA . ARG A 1 257 ? -4.079 26.779 15.592 1.00 87.44 257 ARG A CA 1
ATOM 1959 C C . ARG A 1 257 ? -3.934 25.539 14.726 1.00 87.44 257 ARG A C 1
ATOM 1961 O O . ARG A 1 257 ? -3.060 25.492 13.863 1.00 87.44 257 ARG A O 1
ATOM 1968 N N . ASN A 1 258 ? -4.818 24.570 14.925 1.00 87.12 258 ASN A N 1
ATOM 1969 C CA . ASN A 1 258 ? -4.917 23.421 14.037 1.00 87.12 258 ASN A CA 1
ATOM 1970 C C . ASN A 1 258 ? -5.936 23.717 12.939 1.00 87.12 258 ASN A C 1
ATOM 1972 O O . ASN A 1 258 ? -7.077 24.065 13.238 1.00 87.12 258 ASN A O 1
ATOM 1976 N N . ILE A 1 259 ? -5.521 23.539 11.690 1.00 90.56 259 ILE A N 1
ATOM 1977 C CA . ILE A 1 259 ? -6.424 23.388 10.557 1.00 90.56 259 ILE A CA 1
ATOM 1978 C C . ILE A 1 259 ? -6.735 21.905 10.420 1.00 90.56 259 ILE A C 1
ATOM 1980 O O . ILE A 1 259 ? -5.819 21.080 10.365 1.00 90.56 259 ILE A O 1
ATOM 1984 N N . ILE A 1 260 ? -8.021 21.583 10.361 1.00 87.38 260 ILE A N 1
ATOM 1985 C CA . ILE A 1 260 ? -8.524 20.231 10.134 1.00 87.38 260 ILE A CA 1
ATOM 1986 C C . ILE A 1 260 ? -9.195 20.234 8.763 1.00 87.38 260 ILE A C 1
ATOM 1988 O O . ILE A 1 260 ? -10.128 20.999 8.541 1.00 87.38 260 ILE A O 1
ATOM 1992 N N . ILE A 1 261 ? -8.695 19.412 7.845 1.00 87.69 261 ILE A N 1
ATOM 1993 C CA . ILE A 1 261 ? -9.308 19.181 6.534 1.00 87.69 261 ILE A CA 1
ATOM 1994 C C . ILE A 1 261 ? -9.961 17.814 6.589 1.00 87.69 261 ILE A C 1
ATOM 1996 O O . ILE A 1 261 ? -9.253 16.837 6.802 1.00 87.69 261 ILE A O 1
ATOM 2000 N N . GLU A 1 262 ? -11.265 17.746 6.373 1.00 85.06 262 GLU A N 1
ATOM 2001 C CA . GLU A 1 262 ? -12.072 16.531 6.420 1.00 85.06 262 GLU A CA 1
ATOM 2002 C C . GLU A 1 262 ? -12.779 16.307 5.085 1.00 85.06 262 GLU A C 1
ATOM 2004 O O . GLU A 1 262 ? -13.233 17.248 4.434 1.00 85.06 262 GLU A O 1
ATOM 2009 N N . SER A 1 263 ? -12.888 15.052 4.653 1.00 77.12 263 SER A N 1
ATOM 2010 C CA . SER A 1 263 ? -13.793 14.718 3.551 1.00 77.12 263 SER A CA 1
ATOM 2011 C C . SER A 1 263 ? -15.240 14.969 3.973 1.00 77.12 263 SER A C 1
ATOM 2013 O O . SER A 1 263 ? -15.592 14.668 5.104 1.00 77.12 263 SER A O 1
ATOM 2015 N N . SER A 1 264 ? -16.086 15.480 3.079 1.00 66.62 264 SER A N 1
ATOM 2016 C CA . SER A 1 264 ? -17.532 15.572 3.342 1.00 66.62 264 SER A CA 1
ATOM 2017 C C . SER A 1 264 ? -18.331 14.380 2.795 1.00 66.62 264 SER A C 1
ATOM 2019 O O . SER A 1 264 ? -19.54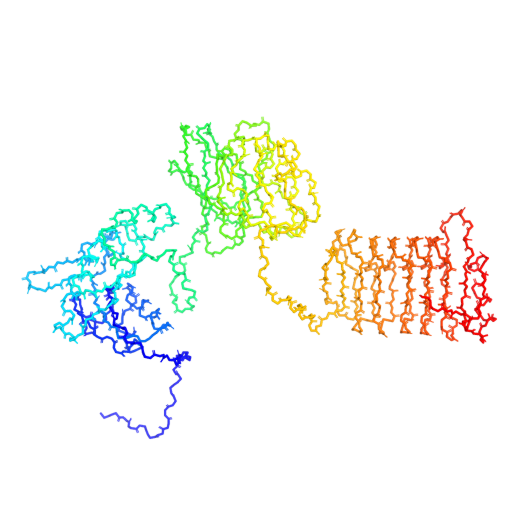1 14.320 3.004 1.00 66.62 264 SER A O 1
ATOM 2021 N N . GLU A 1 265 ? -17.677 13.410 2.132 1.00 61.12 265 GLU A N 1
ATOM 2022 C CA . GLU A 1 265 ? -18.337 12.252 1.512 1.00 61.12 265 GLU A CA 1
ATOM 2023 C C . GLU A 1 265 ? -17.573 10.915 1.737 1.00 61.12 265 GLU A C 1
ATOM 2025 O O . GLU A 1 265 ? -16.350 10.848 1.579 1.00 61.12 265 GLU A O 1
ATOM 2030 N N . PRO A 1 266 ? -18.266 9.808 2.088 1.00 51.81 266 PRO A N 1
ATOM 2031 C CA . PRO A 1 266 ? -17.670 8.476 2.230 1.00 51.81 266 PRO A CA 1
ATOM 2032 C C . PRO A 1 266 ? -17.150 7.913 0.897 1.00 51.81 266 PRO A C 1
ATOM 2034 O O . PRO A 1 266 ? -17.916 7.452 0.054 1.00 51.81 266 PRO A O 1
ATOM 2037 N N . GLY A 1 267 ? -15.821 7.876 0.752 1.00 54.06 267 GLY A N 1
ATOM 2038 C CA . GLY A 1 267 ? -15.152 7.494 -0.495 1.00 54.06 267 GLY A CA 1
ATOM 2039 C C . GLY A 1 267 ? -15.224 8.651 -1.486 1.00 54.06 267 GLY A C 1
ATOM 2040 O O . GLY A 1 267 ? -16.294 9.156 -1.772 1.00 54.06 267 GLY A O 1
ATOM 2041 N N . ILE A 1 268 ? -14.103 9.133 -2.016 1.00 57.19 268 ILE A N 1
ATOM 2042 C CA . ILE A 1 268 ? -13.697 8.841 -3.399 1.00 57.19 268 ILE A CA 1
ATOM 2043 C C . ILE A 1 268 ? -12.413 9.674 -3.637 1.00 57.19 268 ILE A C 1
ATOM 2045 O O . ILE A 1 268 ? -12.420 10.870 -3.389 1.00 57.19 268 ILE A O 1
ATOM 2049 N N . GLN A 1 269 ? -11.335 9.034 -4.109 1.00 64.06 269 GLN A N 1
ATOM 2050 C CA . GLN A 1 269 ? -10.019 9.596 -4.497 1.00 64.06 269 GLN A CA 1
ATOM 2051 C C . GLN A 1 269 ? -9.050 10.089 -3.389 1.00 64.06 269 GLN A C 1
ATOM 2053 O O . GLN A 1 269 ? -9.472 10.494 -2.303 1.00 64.06 269 GLN A O 1
ATOM 2058 N N . PRO A 1 270 ? -7.722 10.017 -3.636 1.00 71.06 270 PRO A N 1
ATOM 2059 C CA . PRO A 1 270 ? -6.724 10.728 -2.837 1.00 71.06 270 PRO A CA 1
ATOM 2060 C C . PRO A 1 270 ? -6.966 12.234 -2.804 1.00 71.06 270 PRO A C 1
ATOM 2062 O O . PRO A 1 270 ? -7.434 12.823 -3.776 1.00 71.06 270 PRO A O 1
ATOM 2065 N N . MET A 1 271 ? -6.571 12.875 -1.703 1.00 78.50 271 MET A N 1
ATOM 2066 C CA . MET A 1 271 ? -6.560 14.334 -1.642 1.00 78.50 271 MET A CA 1
ATOM 2067 C C . MET A 1 271 ? -5.483 14.882 -2.586 1.00 78.50 271 MET A C 1
ATOM 2069 O O . MET A 1 271 ? -4.349 14.405 -2.602 1.00 78.50 271 MET A O 1
ATOM 2073 N N . GLN A 1 272 ? -5.804 15.922 -3.346 1.00 79.69 272 GLN A N 1
ATOM 2074 C CA . GLN A 1 272 ? -4.808 16.670 -4.110 1.00 79.69 272 GLN A CA 1
ATOM 2075 C C . GLN A 1 272 ? -4.479 17.941 -3.331 1.00 79.69 272 GLN A C 1
ATOM 2077 O O . GLN A 1 272 ? -5.292 18.858 -3.297 1.00 79.69 272 GLN A O 1
ATOM 2082 N N . LEU A 1 273 ? -3.316 18.009 -2.679 1.00 76.12 273 LEU A N 1
ATOM 2083 C CA . LEU A 1 273 ? -2.889 19.188 -1.917 1.00 76.12 273 LEU A CA 1
ATOM 2084 C C . LEU A 1 273 ? -1.747 19.906 -2.643 1.00 76.12 273 LEU A C 1
ATOM 2086 O O . LEU A 1 273 ? -0.578 19.842 -2.285 1.00 76.12 273 LEU A O 1
ATOM 2090 N N . GLY A 1 274 ? -2.083 20.632 -3.700 1.00 68.44 274 GLY A N 1
ATOM 2091 C CA . GLY A 1 274 ? -1.089 21.263 -4.560 1.00 68.44 274 GLY A CA 1
ATOM 2092 C C . GLY A 1 274 ? -0.157 22.237 -3.840 1.00 68.44 274 GLY A C 1
ATOM 2093 O O . GLY A 1 274 ? 1.007 22.321 -4.210 1.00 68.44 274 GLY A O 1
ATOM 2094 N N . THR A 1 275 ? -0.620 23.015 -2.856 1.00 72.06 275 THR A N 1
ATOM 2095 C CA . THR A 1 275 ? 0.201 24.037 -2.172 1.00 72.06 275 THR A CA 1
ATOM 2096 C C . THR A 1 275 ? -0.313 24.365 -0.780 1.00 72.06 275 THR A C 1
ATOM 2098 O O . THR A 1 275 ? -1.521 24.502 -0.615 1.00 72.06 275 THR A O 1
ATOM 2101 N N . ALA A 1 276 ? 0.585 24.579 0.188 1.00 80.44 276 ALA A N 1
ATOM 2102 C CA . ALA A 1 276 ? 0.246 25.155 1.491 1.00 80.44 276 ALA A CA 1
ATOM 2103 C C . ALA A 1 276 ? 1.197 26.306 1.890 1.00 80.44 276 ALA A C 1
ATOM 2105 O O . ALA A 1 276 ? 2.407 26.217 1.684 1.00 80.44 276 ALA A O 1
ATOM 2106 N N . VAL A 1 277 ? 0.659 27.381 2.480 1.00 83.19 277 VAL A N 1
ATOM 2107 C CA . VAL A 1 277 ? 1.408 28.544 3.012 1.00 83.19 277 VAL A CA 1
ATOM 2108 C C . VAL A 1 277 ? 0.929 28.860 4.429 1.00 83.19 277 VAL A C 1
ATOM 2110 O O . VAL A 1 277 ? -0.258 28.742 4.708 1.00 83.19 277 VAL A O 1
ATOM 2113 N N . GLY A 1 278 ? 1.829 29.282 5.327 1.00 85.44 278 GLY A N 1
ATOM 2114 C CA . GLY A 1 278 ? 1.473 29.633 6.713 1.00 85.44 278 GLY A CA 1
ATOM 2115 C C . GLY A 1 278 ? 1.498 28.457 7.694 1.00 85.44 278 GLY A C 1
ATOM 2116 O O . GLY A 1 278 ? 1.061 28.597 8.836 1.00 85.44 278 GLY A O 1
ATOM 2117 N N . ILE A 1 279 ? 2.028 27.309 7.268 1.00 88.62 279 ILE A N 1
ATOM 2118 C CA . ILE A 1 279 ? 2.067 26.072 8.052 1.00 88.62 279 ILE A CA 1
ATOM 2119 C C . ILE A 1 279 ? 3.392 25.959 8.818 1.00 88.62 279 ILE A C 1
ATOM 2121 O O . ILE A 1 279 ? 4.471 26.059 8.238 1.00 88.62 279 ILE A O 1
ATOM 2125 N N . LYS A 1 280 ? 3.302 25.724 10.130 1.00 88.94 280 LYS A N 1
ATOM 2126 C CA . LYS A 1 280 ? 4.428 25.417 11.026 1.00 88.94 280 LYS A CA 1
ATOM 2127 C C . LYS A 1 280 ? 4.676 23.916 11.173 1.00 88.94 280 LYS A C 1
ATOM 2129 O O . LYS A 1 280 ? 5.801 23.493 11.433 1.00 88.94 280 LYS A O 1
ATOM 2134 N N . GLY A 1 281 ? 3.648 23.091 10.996 1.00 90.44 281 GLY A N 1
ATOM 2135 C CA . GLY A 1 281 ? 3.815 21.645 11.063 1.00 90.44 281 GLY A CA 1
ATOM 2136 C C . GLY A 1 281 ? 2.681 20.861 10.430 1.00 90.44 281 GLY A C 1
ATOM 2137 O O . GLY A 1 281 ? 1.571 21.360 10.278 1.00 90.44 281 GLY A O 1
ATOM 2138 N N . ILE A 1 282 ? 2.962 19.609 10.101 1.00 91.06 282 ILE A N 1
ATOM 2139 C CA . ILE A 1 282 ? 1.955 18.622 9.722 1.00 91.06 282 ILE A CA 1
ATOM 2140 C C . ILE A 1 282 ? 1.825 17.667 10.903 1.00 91.06 282 ILE A C 1
ATOM 2142 O O . ILE A 1 282 ? 2.816 17.118 11.374 1.00 91.06 282 ILE A O 1
ATOM 2146 N N . LEU A 1 283 ? 0.616 17.534 11.443 1.00 86.69 283 LEU A N 1
ATOM 2147 C CA . LEU A 1 283 ? 0.358 16.742 12.650 1.00 86.69 283 LEU A CA 1
ATOM 2148 C C . LEU A 1 283 ? -0.244 15.374 12.323 1.00 86.69 283 LEU A C 1
ATOM 2150 O O . LEU A 1 283 ? -0.043 14.429 13.080 1.00 86.69 283 LEU A O 1
ATOM 2154 N N . LYS A 1 284 ? -0.958 15.266 11.197 1.00 87.56 284 LYS A N 1
ATOM 2155 C CA . LYS A 1 284 ? -1.530 14.018 10.681 1.00 87.56 284 LYS A CA 1
ATOM 2156 C C . LYS A 1 284 ? -1.627 14.084 9.156 1.00 87.56 284 LYS A C 1
ATOM 2158 O O . LYS A 1 284 ? -2.143 15.070 8.627 1.00 87.56 284 LYS A O 1
ATOM 2163 N N . TRP A 1 285 ? -1.159 13.044 8.467 1.00 86.44 285 TRP A N 1
ATOM 2164 C CA . TRP A 1 285 ? -1.320 12.887 7.017 1.00 86.44 285 TRP A CA 1
ATOM 2165 C C . TRP A 1 285 ? -2.735 12.447 6.633 1.00 86.44 285 TRP A C 1
ATOM 2167 O O . TRP A 1 285 ? -3.461 11.879 7.443 1.00 86.44 285 TRP A O 1
ATOM 2177 N N . TRP A 1 286 ? -3.096 12.638 5.363 1.00 83.12 286 TRP A N 1
ATOM 2178 C CA . TRP A 1 286 ? -4.310 12.039 4.812 1.00 83.12 286 TRP A CA 1
ATOM 2179 C C . TRP A 1 286 ? -4.198 10.511 4.793 1.00 83.12 286 TRP A C 1
ATOM 2181 O O . TRP A 1 286 ? -3.220 9.965 4.284 1.00 83.12 286 TRP A O 1
ATOM 2191 N N . GLU A 1 287 ? -5.209 9.823 5.321 1.00 76.88 287 GLU A N 1
ATOM 2192 C CA . GLU A 1 287 ? -5.149 8.382 5.613 1.00 76.88 287 GLU A CA 1
ATOM 2193 C C . GLU A 1 287 ? -5.013 7.494 4.376 1.00 76.88 287 GLU A C 1
ATOM 2195 O O . GLU A 1 287 ? -4.339 6.460 4.431 1.00 76.88 287 GLU A O 1
ATOM 2200 N N . ASP A 1 288 ? -5.609 7.908 3.260 1.00 73.19 288 ASP A N 1
ATOM 2201 C CA . ASP A 1 288 ? -5.451 7.209 1.986 1.00 73.19 288 ASP A CA 1
ATOM 2202 C C . ASP A 1 288 ? -4.221 7.677 1.222 1.00 73.19 288 ASP A C 1
ATOM 2204 O O . ASP A 1 288 ? -3.754 6.954 0.358 1.00 73.19 288 ASP A O 1
ATOM 2208 N N . GLY A 1 289 ? -3.640 8.816 1.592 1.00 74.12 289 GLY A N 1
ATOM 2209 C CA . GLY A 1 289 ? -2.571 9.470 0.857 1.00 74.12 289 GLY A CA 1
ATOM 2210 C C . GLY A 1 289 ? -3.014 10.672 0.031 1.00 74.12 289 GLY A C 1
ATOM 2211 O O . GLY A 1 289 ? -4.198 10.972 -0.111 1.00 74.12 289 GLY A O 1
ATOM 2212 N N . TYR A 1 290 ? -2.039 11.383 -0.515 1.00 75.44 290 TYR A N 1
ATOM 2213 C CA . TYR A 1 290 ? -2.276 12.539 -1.372 1.00 75.44 290 TYR A CA 1
ATOM 2214 C C . TYR A 1 290 ? -1.364 12.488 -2.596 1.00 75.44 290 TYR A C 1
ATOM 2216 O O . TYR A 1 290 ? -0.276 11.912 -2.549 1.00 75.44 290 TYR A O 1
ATOM 2224 N N . GLU A 1 291 ? -1.832 13.052 -3.708 1.00 68.19 291 GLU A N 1
ATOM 2225 C CA . GLU A 1 291 ? -1.104 13.000 -4.986 1.00 68.19 291 GLU A CA 1
ATOM 2226 C C . GLU A 1 291 ? 0.062 13.988 -5.029 1.00 68.19 291 GLU A C 1
ATOM 2228 O O . GLU A 1 291 ? 1.125 13.704 -5.577 1.00 68.19 291 GLU A O 1
ATOM 2233 N N . VAL A 1 292 ? -0.138 15.166 -4.444 1.00 65.69 292 VAL A N 1
ATOM 2234 C CA . VAL A 1 292 ? 0.838 16.253 -4.419 1.00 65.69 292 VAL A CA 1
ATOM 2235 C C . VAL A 1 292 ? 0.731 16.921 -3.059 1.00 65.69 292 VAL A C 1
ATOM 2237 O O . VAL A 1 292 ? -0.381 17.200 -2.623 1.00 65.69 292 VAL A O 1
ATOM 2240 N N . LEU A 1 293 ? 1.869 17.136 -2.399 1.00 72.69 293 LEU A N 1
ATOM 2241 C CA . LEU A 1 293 ? 2.069 18.198 -1.417 1.00 72.69 293 LEU A CA 1
ATOM 2242 C C . LEU A 1 293 ? 3.268 19.000 -1.893 1.00 72.69 293 LEU A C 1
ATOM 2244 O O . LEU A 1 293 ? 4.384 18.485 -1.921 1.00 72.69 293 LEU A O 1
ATOM 2248 N N . ARG A 1 294 ? 3.034 20.248 -2.291 1.00 69.25 294 ARG A N 1
ATOM 2249 C CA . ARG A 1 294 ? 4.106 21.186 -2.625 1.00 69.25 294 ARG A CA 1
ATOM 2250 C C . ARG A 1 294 ? 4.070 22.346 -1.645 1.00 69.25 294 ARG A C 1
ATOM 2252 O O . ARG A 1 294 ? 3.011 22.790 -1.217 1.00 69.25 294 ARG A O 1
ATOM 2259 N N . PHE A 1 295 ? 5.224 22.922 -1.378 1.00 69.50 295 PHE A N 1
ATOM 2260 C CA . PHE A 1 295 ? 5.310 24.289 -0.883 1.00 69.50 295 PHE A CA 1
ATOM 2261 C C . PHE A 1 295 ? 5.790 25.147 -2.071 1.00 69.50 295 PHE A C 1
ATOM 2263 O O . PHE A 1 295 ? 6.766 24.788 -2.733 1.00 69.50 295 PHE A O 1
ATOM 2270 N N . ILE A 1 296 ? 5.050 26.192 -2.466 1.00 53.50 296 ILE A N 1
ATOM 2271 C CA . ILE A 1 296 ? 5.382 26.996 -3.663 1.00 53.50 296 ILE A CA 1
ATOM 2272 C C . ILE A 1 296 ? 6.509 27.986 -3.363 1.00 53.50 296 ILE A C 1
ATOM 2274 O O . ILE A 1 296 ? 6.621 28.520 -2.262 1.00 53.50 296 ILE A O 1
ATOM 2278 N N . ASP A 1 297 ? 7.335 28.205 -4.386 1.00 51.03 297 ASP A N 1
ATOM 2279 C CA . ASP A 1 297 ? 8.292 29.301 -4.527 1.00 51.03 297 ASP A CA 1
ATOM 2280 C C . ASP A 1 297 ? 7.518 30.551 -4.998 1.00 51.03 297 ASP A C 1
ATOM 2282 O O . ASP A 1 297 ? 7.150 30.663 -6.170 1.00 51.03 297 ASP A O 1
ATOM 2286 N N . SER A 1 298 ? 7.124 31.413 -4.061 1.00 46.31 298 SER A N 1
ATOM 2287 C CA . SER A 1 298 ? 6.445 32.686 -4.338 1.00 46.31 298 SER A CA 1
ATOM 2288 C C . SER A 1 298 ? 7.097 33.773 -3.501 1.00 46.31 298 SER A C 1
ATOM 2290 O O . SER A 1 298 ? 7.411 33.504 -2.350 1.00 46.31 298 SER A O 1
ATOM 2292 N N . GLU A 1 299 ? 7.198 34.991 -4.038 1.00 47.84 299 GLU A N 1
ATOM 2293 C CA . GLU A 1 299 ? 7.938 36.146 -3.487 1.00 47.84 299 GLU A CA 1
ATOM 2294 C C . GLU A 1 299 ? 7.590 36.560 -2.028 1.00 47.84 299 GLU A C 1
ATOM 2296 O O . GLU A 1 299 ? 8.238 37.441 -1.466 1.00 47.84 299 GLU A O 1
ATOM 2301 N N . GLU A 1 300 ? 6.600 35.930 -1.384 1.00 53.75 300 GLU A N 1
ATOM 2302 C CA . GLU A 1 300 ? 6.246 36.088 0.035 1.00 53.75 300 GLU A CA 1
ATOM 2303 C C . GLU A 1 300 ? 6.890 34.993 0.927 1.00 53.75 300 GLU A C 1
ATOM 2305 O O . GLU A 1 300 ? 6.221 34.302 1.698 1.00 53.75 300 GLU A O 1
ATOM 2310 N N . ASP A 1 301 ? 8.218 34.856 0.833 1.00 53.44 301 ASP A N 1
ATOM 2311 C CA . ASP A 1 301 ? 9.071 33.796 1.417 1.00 53.44 301 ASP A CA 1
ATOM 2312 C C . ASP A 1 301 ? 8.945 33.554 2.943 1.00 53.44 301 ASP A C 1
ATOM 2314 O O . ASP A 1 301 ? 9.343 32.508 3.452 1.00 53.44 301 ASP A O 1
ATOM 2318 N N . MET A 1 302 ? 8.376 34.477 3.726 1.00 57.00 302 MET A N 1
ATOM 2319 C CA . MET A 1 302 ? 8.545 34.471 5.193 1.00 57.00 302 MET A CA 1
ATOM 2320 C C . MET A 1 302 ? 7.787 33.364 5.951 1.00 57.00 302 MET A C 1
ATOM 2322 O O . MET A 1 302 ? 8.140 33.057 7.093 1.00 57.00 302 MET A O 1
ATOM 2326 N N . LEU A 1 303 ? 6.719 32.800 5.373 1.00 61.31 303 LEU A N 1
ATOM 2327 C CA . LEU A 1 303 ? 5.817 31.885 6.090 1.00 61.31 303 LEU A CA 1
ATOM 2328 C C . LEU A 1 303 ? 6.031 30.399 5.765 1.00 61.31 303 LEU A C 1
ATOM 2330 O O . LEU A 1 303 ? 5.714 29.557 6.604 1.00 61.31 303 LEU A O 1
ATOM 2334 N 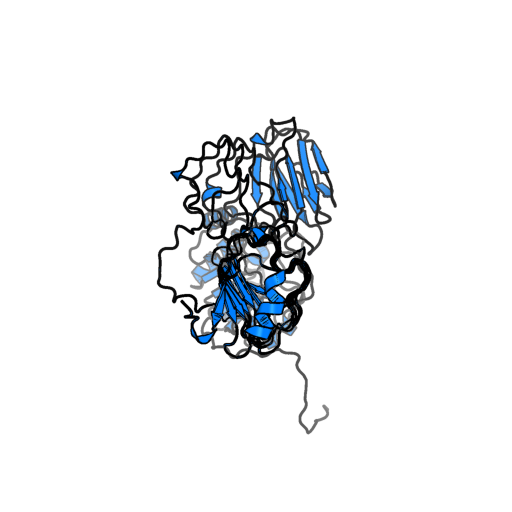N . ARG A 1 304 ? 6.587 30.062 4.594 1.00 66.06 304 ARG A N 1
ATOM 2335 C CA . ARG A 1 304 ? 6.960 28.678 4.226 1.00 66.06 304 ARG A CA 1
ATOM 2336 C C . ARG A 1 304 ? 8.113 28.154 5.075 1.00 66.06 304 ARG A C 1
ATOM 2338 O O . ARG A 1 304 ? 8.129 26.986 5.460 1.00 66.06 304 ARG A O 1
ATOM 2345 N N . ASP A 1 305 ? 9.027 29.047 5.430 1.00 71.06 305 ASP A N 1
ATOM 2346 C CA . ASP A 1 305 ? 10.167 28.786 6.303 1.00 71.06 305 ASP A CA 1
ATOM 2347 C C . ASP A 1 305 ? 9.771 28.375 7.720 1.00 71.06 305 ASP A C 1
ATOM 2349 O O . ASP A 1 305 ? 10.631 28.152 8.550 1.00 71.06 305 ASP A O 1
ATOM 2353 N N . LYS A 1 306 ? 8.489 28.282 8.064 1.00 81.88 306 LYS A N 1
ATOM 2354 C CA . LYS A 1 306 ? 8.070 27.925 9.421 1.00 81.88 306 LYS A CA 1
ATOM 2355 C C . LYS A 1 306 ? 7.815 26.436 9.599 1.00 81.88 306 LYS A C 1
ATOM 2357 O O . LYS A 1 306 ? 7.637 26.024 10.743 1.00 81.88 306 LYS A O 1
ATOM 2362 N N . LEU A 1 307 ? 7.814 25.636 8.527 1.00 89.50 307 LEU A N 1
ATOM 2363 C CA . LEU A 1 307 ? 7.615 24.192 8.630 1.00 89.50 307 LEU A CA 1
ATOM 2364 C C . LEU A 1 307 ? 8.785 23.547 9.386 1.00 89.50 307 LEU A C 1
ATOM 2366 O O . LEU A 1 307 ? 9.878 23.400 8.848 1.00 89.50 307 LEU A O 1
ATOM 2370 N N . VAL A 1 308 ? 8.535 23.153 10.632 1.00 92.25 308 VAL A N 1
ATOM 2371 C CA . VAL A 1 308 ? 9.540 22.585 11.546 1.00 92.25 308 VAL A CA 1
ATOM 2372 C C . VAL A 1 308 ? 9.170 21.202 12.062 1.00 92.25 308 VAL A C 1
ATOM 2374 O O . VAL A 1 308 ? 10.008 20.561 12.689 1.00 92.25 308 VAL A O 1
ATOM 2377 N N . LYS A 1 309 ? 7.924 20.757 11.847 1.00 89.56 309 LYS A N 1
ATOM 2378 C CA . LYS A 1 309 ? 7.412 19.516 12.432 1.00 89.56 309 LYS A CA 1
ATOM 2379 C C . LYS A 1 309 ? 6.585 18.685 11.457 1.00 89.56 309 LYS A C 1
ATOM 2381 O O . LYS A 1 309 ? 5.739 19.236 10.752 1.00 89.56 309 LYS A O 1
ATOM 2386 N N . VAL A 1 310 ? 6.770 17.370 11.476 1.00 92.19 310 VAL A N 1
ATOM 2387 C CA . VAL A 1 310 ? 5.982 16.390 10.710 1.00 92.19 310 VAL A CA 1
ATOM 2388 C C . VAL A 1 310 ? 5.622 15.161 11.557 1.00 92.19 310 VAL A C 1
ATOM 2390 O O . VAL A 1 310 ? 6.217 14.963 12.621 1.00 92.19 310 VAL A O 1
ATOM 2393 N N . PRO A 1 311 ? 4.654 14.326 11.134 1.00 86.69 311 PRO A N 1
ATOM 2394 C CA . PRO A 1 311 ? 4.334 13.075 11.814 1.00 86.69 311 PRO A CA 1
ATOM 2395 C C . PRO A 1 311 ? 5.489 12.067 11.727 1.00 86.69 311 PRO A C 1
ATOM 2397 O O . PRO A 1 311 ? 6.348 12.147 10.844 1.00 86.69 311 PRO A O 1
ATOM 2400 N N . SER A 1 312 ? 5.504 11.106 12.652 1.00 84.81 312 SER A N 1
ATOM 2401 C CA . SER A 1 312 ? 6.516 10.038 12.708 1.00 84.81 312 SER A CA 1
ATOM 2402 C C . SER A 1 312 ? 6.409 9.042 11.555 1.00 84.81 312 SER A C 1
ATOM 2404 O O . SER A 1 312 ? 7.397 8.413 11.186 1.00 84.81 312 SER A O 1
ATOM 2406 N N . ASP A 1 313 ? 5.211 8.878 11.004 1.00 83.44 313 ASP A N 1
ATOM 2407 C CA . ASP A 1 313 ? 4.944 8.067 9.828 1.00 83.44 313 ASP A CA 1
ATOM 2408 C C . ASP A 1 313 ? 5.149 8.875 8.543 1.00 83.44 313 ASP A C 1
ATOM 2410 O O . ASP A 1 313 ? 4.866 10.072 8.475 1.00 83.44 313 ASP A O 1
ATOM 2414 N N . ALA A 1 314 ? 5.650 8.202 7.510 1.00 85.12 314 ALA A N 1
ATOM 2415 C CA . ALA A 1 314 ? 5.782 8.789 6.187 1.00 85.12 314 ALA A CA 1
ATOM 2416 C C . ALA A 1 314 ? 4.393 8.943 5.542 1.00 85.12 314 ALA A C 1
ATOM 2418 O O . ALA A 1 314 ? 3.537 8.067 5.716 1.00 85.12 314 ALA A O 1
ATOM 2419 N N . PRO A 1 315 ? 4.153 9.998 4.746 1.00 82.12 315 PRO A N 1
ATOM 2420 C CA . PRO A 1 315 ? 2.909 10.105 4.000 1.00 82.12 315 PRO A CA 1
ATOM 2421 C C . PRO A 1 315 ? 2.750 8.930 3.028 1.00 82.12 315 PRO A C 1
ATOM 2423 O O . PRO A 1 315 ? 3.700 8.516 2.358 1.00 82.12 315 PRO A O 1
ATOM 2426 N N . LYS A 1 316 ? 1.523 8.419 2.887 1.00 76.06 316 LYS A N 1
ATOM 2427 C CA . LYS A 1 316 ? 1.185 7.543 1.761 1.00 76.06 316 LYS A CA 1
ATOM 2428 C C . LYS A 1 316 ? 1.157 8.409 0.505 1.00 76.06 316 LYS A C 1
ATOM 2430 O O . LYS A 1 316 ? 0.229 9.181 0.300 1.00 76.06 316 LYS A O 1
ATOM 2435 N N . VAL A 1 317 ? 2.199 8.337 -0.310 1.00 67.38 317 VAL A N 1
ATOM 2436 C CA . VAL A 1 317 ? 2.210 9.028 -1.601 1.00 67.38 317 VAL A CA 1
ATOM 2437 C C . VAL A 1 317 ? 1.606 8.089 -2.638 1.00 67.38 317 VAL A C 1
ATOM 2439 O O . VAL A 1 317 ? 2.096 6.970 -2.812 1.00 67.38 317 VAL A O 1
ATOM 2442 N N . PHE A 1 318 ? 0.551 8.525 -3.328 1.00 56.75 318 PHE A N 1
ATOM 2443 C CA . PHE A 1 318 ? 0.116 7.825 -4.533 1.00 56.75 318 PHE A CA 1
ATOM 2444 C C . PHE A 1 318 ? 1.084 8.162 -5.666 1.00 56.75 318 PHE A C 1
ATOM 2446 O O . PHE A 1 318 ? 1.342 9.343 -5.906 1.00 56.75 318 PHE A O 1
ATOM 2453 N N . PRO A 1 319 ? 1.641 7.162 -6.369 1.00 45.25 319 PRO A N 1
ATOM 2454 C CA . PRO A 1 319 ? 2.403 7.441 -7.570 1.00 45.25 319 PRO A CA 1
ATOM 2455 C C . PRO A 1 319 ? 1.468 8.117 -8.571 1.00 45.25 319 PRO A C 1
ATOM 2457 O O . PRO A 1 319 ? 0.496 7.518 -9.026 1.00 45.25 319 PRO A O 1
ATOM 2460 N N . LEU A 1 320 ? 1.762 9.373 -8.904 1.00 46.75 320 LEU A N 1
ATOM 2461 C CA . LEU A 1 320 ? 1.138 10.044 -10.031 1.00 46.75 320 LEU A CA 1
ATOM 2462 C C . LEU A 1 320 ? 1.362 9.178 -11.273 1.00 46.75 320 LEU A C 1
ATOM 2464 O O . LEU A 1 320 ? 2.504 8.941 -11.674 1.00 46.75 320 LEU A O 1
ATOM 2468 N N . GLU A 1 321 ? 0.274 8.762 -11.922 1.00 40.94 321 GLU A N 1
ATOM 2469 C CA . GLU A 1 321 ? 0.274 8.024 -13.197 1.00 40.94 321 GLU A CA 1
ATOM 2470 C C . GLU A 1 321 ? 0.968 8.796 -14.349 1.00 40.94 321 GLU A C 1
ATOM 2472 O O . GLU A 1 321 ? 1.021 8.326 -15.481 1.00 40.94 321 GLU A O 1
ATOM 2477 N N . ARG A 1 322 ? 1.517 9.994 -14.087 1.00 42.78 322 ARG A N 1
ATOM 2478 C CA . ARG A 1 322 ? 2.107 10.915 -15.073 1.00 42.78 322 ARG A CA 1
ATOM 2479 C C . ARG A 1 322 ? 3.565 11.316 -14.823 1.00 42.78 322 ARG A C 1
ATOM 2481 O O . ARG A 1 322 ? 4.032 12.265 -15.439 1.00 42.78 322 ARG A O 1
ATOM 2488 N N . GLY A 1 323 ? 4.310 10.603 -13.976 1.00 46.47 323 GLY A N 1
ATOM 2489 C CA . GLY A 1 323 ? 5.779 10.721 -13.939 1.00 46.47 323 GLY A CA 1
ATOM 2490 C C . GLY A 1 323 ? 6.355 12.044 -13.410 1.00 46.47 323 GLY A C 1
ATOM 2491 O O . GLY A 1 323 ? 7.563 12.251 -13.498 1.00 46.47 323 GLY A O 1
ATOM 2492 N N . GLU A 1 324 ? 5.539 12.917 -12.826 1.00 51.50 324 GLU A N 1
ATOM 2493 C CA . GLU A 1 324 ? 5.999 14.116 -12.125 1.00 51.50 324 GLU A CA 1
ATOM 2494 C C . GLU A 1 324 ? 5.872 13.872 -10.618 1.00 51.50 324 GLU A C 1
ATOM 2496 O O . GLU A 1 324 ? 4.774 13.877 -10.088 1.00 51.50 324 GLU A O 1
ATOM 2501 N N . PHE A 1 325 ? 6.973 13.622 -9.907 1.00 54.44 325 PHE A N 1
ATOM 2502 C CA . PHE A 1 325 ? 6.972 13.692 -8.440 1.00 54.44 325 PHE A CA 1
ATOM 2503 C C . PHE A 1 325 ? 7.242 15.141 -8.021 1.00 54.44 325 PHE A C 1
ATOM 2505 O O . PHE A 1 325 ? 8.140 15.782 -8.568 1.00 54.44 325 PHE A O 1
ATOM 2512 N N . SER A 1 326 ? 6.478 15.661 -7.057 1.00 60.72 326 SER A N 1
ATOM 2513 C CA . SER A 1 326 ? 6.709 16.989 -6.477 1.00 60.72 326 SER A CA 1
ATOM 2514 C C . SER A 1 326 ? 7.494 16.864 -5.168 1.00 60.72 326 SER A C 1
ATOM 2516 O O . SER A 1 326 ? 7.088 16.088 -4.304 1.00 60.72 326 SER A O 1
ATOM 2518 N N . PRO A 1 327 ? 8.592 17.614 -4.980 1.00 76.00 327 PRO A N 1
ATOM 2519 C CA . PRO A 1 327 ? 9.390 17.530 -3.762 1.00 76.00 327 PRO A CA 1
ATOM 2520 C C . PRO A 1 327 ? 8.618 18.054 -2.543 1.00 76.00 327 PRO A C 1
ATOM 2522 O O . PRO A 1 327 ? 8.138 19.190 -2.556 1.00 76.00 327 PRO A O 1
ATOM 2525 N N . ILE A 1 328 ? 8.540 17.239 -1.484 1.00 80.25 328 ILE A N 1
ATOM 2526 C CA . ILE A 1 328 ? 7.735 17.532 -0.286 1.00 80.25 328 ILE A CA 1
ATOM 2527 C C . ILE A 1 328 ? 8.370 18.636 0.567 1.00 80.25 328 ILE A C 1
ATOM 2529 O O . ILE A 1 328 ? 7.642 19.475 1.078 1.00 80.25 328 ILE A O 1
ATOM 2533 N N . PHE A 1 329 ? 9.699 18.683 0.709 1.00 86.56 329 PHE A N 1
ATOM 2534 C CA . PHE A 1 329 ? 10.389 19.646 1.586 1.00 86.56 329 PHE A CA 1
ATOM 2535 C C . PHE A 1 329 ? 11.354 20.582 0.864 1.00 86.56 329 PHE A C 1
ATOM 2537 O O . PHE A 1 329 ? 12.189 21.226 1.510 1.00 86.56 329 PHE A O 1
ATOM 2544 N N . ALA A 1 330 ? 11.248 20.696 -0.463 1.00 81.94 330 ALA A N 1
ATOM 2545 C CA . ALA A 1 330 ? 12.010 21.706 -1.187 1.00 81.94 330 ALA A CA 1
ATOM 2546 C C . ALA A 1 330 ? 11.808 23.074 -0.513 1.00 81.94 330 ALA A C 1
ATOM 2548 O O . ALA A 1 330 ? 10.706 23.361 -0.050 1.00 81.94 330 ALA A O 1
ATOM 2549 N N . ALA A 1 331 ? 12.864 23.879 -0.412 1.00 81.00 331 ALA A N 1
ATOM 2550 C CA . ALA A 1 331 ? 12.922 25.226 0.162 1.00 81.00 331 ALA A CA 1
ATOM 2551 C C . ALA A 1 331 ? 12.198 25.442 1.511 1.00 81.00 331 ALA A C 1
ATOM 2553 O O . ALA A 1 331 ? 11.906 26.572 1.886 1.00 81.00 331 ALA A O 1
ATOM 2554 N N . CYS A 1 332 ? 11.923 24.388 2.281 1.00 86.38 332 CYS A N 1
ATOM 2555 C CA . CYS A 1 332 ? 11.499 24.512 3.671 1.00 86.38 332 CYS A CA 1
ATOM 2556 C C . CYS A 1 332 ? 12.749 24.776 4.518 1.00 86.38 332 CYS A C 1
ATOM 2558 O O . CYS A 1 332 ? 13.389 23.843 4.990 1.00 86.38 332 CYS A O 1
ATOM 2560 N N . THR A 1 333 ? 13.163 26.034 4.685 1.00 88.62 333 THR A N 1
ATOM 2561 C CA . THR A 1 333 ? 14.503 26.318 5.235 1.00 88.62 333 THR A CA 1
ATOM 2562 C C . THR A 1 333 ? 14.692 25.929 6.701 1.00 88.62 333 THR A C 1
ATOM 2564 O O . THR A 1 333 ? 15.837 25.753 7.108 1.00 88.62 333 THR A O 1
ATOM 2567 N N . GLN A 1 334 ? 13.621 25.768 7.488 1.00 90.94 334 GLN A N 1
ATOM 2568 C CA . GLN A 1 334 ? 13.689 25.395 8.911 1.00 90.94 334 GLN A CA 1
ATOM 2569 C C . GLN A 1 334 ? 13.336 23.926 9.194 1.00 90.94 334 GLN A C 1
ATOM 2571 O O . GLN A 1 334 ? 13.392 23.514 10.354 1.00 90.94 334 GLN A O 1
ATOM 2576 N N . ILE A 1 335 ? 12.984 23.120 8.182 1.00 92.44 335 ILE A N 1
ATOM 2577 C CA . ILE A 1 335 ? 12.672 21.706 8.423 1.00 92.44 335 ILE A CA 1
ATOM 2578 C C . ILE A 1 335 ? 13.939 20.969 8.858 1.00 92.44 335 ILE A C 1
ATOM 2580 O O . ILE A 1 335 ? 14.955 20.988 8.167 1.00 92.44 335 ILE A O 1
ATOM 2584 N N . ASN A 1 336 ? 13.886 20.330 10.024 1.00 94.94 336 ASN A N 1
ATOM 2585 C CA . ASN A 1 336 ? 14.952 19.467 10.532 1.00 94.94 336 ASN A CA 1
ATOM 2586 C C . ASN A 1 336 ? 14.404 18.485 11.585 1.00 94.94 336 ASN A C 1
ATOM 2588 O O . ASN A 1 336 ? 15.030 18.247 12.615 1.00 94.94 336 ASN A O 1
ATOM 2592 N N . ASP A 1 337 ? 13.176 18.002 11.379 1.00 94.81 337 ASP A N 1
ATOM 2593 C CA . ASP A 1 337 ? 12.481 17.146 12.343 1.00 94.81 337 ASP A CA 1
ATOM 2594 C C . ASP A 1 337 ? 13.069 15.718 12.326 1.00 94.81 337 ASP A C 1
ATOM 2596 O O . ASP A 1 337 ? 13.056 15.086 11.264 1.00 94.81 337 ASP A O 1
ATOM 2600 N N . PRO A 1 338 ? 13.544 15.173 13.465 1.00 91.19 338 PRO A N 1
ATOM 2601 C CA . PRO A 1 338 ? 14.079 13.810 13.546 1.00 91.19 338 PRO A CA 1
ATOM 2602 C C . PRO A 1 338 ? 13.072 12.711 13.193 1.00 91.19 338 PRO A C 1
ATOM 2604 O O . PRO A 1 338 ? 13.482 11.600 12.860 1.00 91.19 338 PRO A O 1
ATOM 2607 N N . ASN A 1 339 ? 11.767 12.997 13.208 1.00 93.06 339 ASN A N 1
ATOM 2608 C CA . ASN A 1 339 ? 10.744 12.059 12.742 1.00 93.06 339 ASN A CA 1
ATOM 2609 C C . ASN A 1 339 ? 10.971 11.608 11.291 1.00 93.06 339 ASN A C 1
ATOM 2611 O O . ASN A 1 339 ? 10.592 10.499 10.922 1.00 93.06 339 ASN A O 1
ATOM 2615 N N . ILE A 1 340 ? 11.618 12.441 10.472 1.00 93.75 340 ILE A N 1
ATOM 2616 C CA . ILE A 1 340 ? 11.911 12.139 9.068 1.00 93.75 340 ILE A CA 1
ATOM 2617 C C . ILE A 1 340 ? 12.864 10.936 8.944 1.00 93.75 340 ILE A C 1
ATOM 2619 O O . ILE A 1 340 ? 12.713 10.124 8.032 1.00 93.75 340 ILE A O 1
ATOM 2623 N N . SER A 1 341 ? 13.795 10.744 9.884 1.00 91.69 341 SER A N 1
ATOM 2624 C CA . SER A 1 341 ? 14.732 9.609 9.882 1.00 91.69 341 SER A CA 1
ATOM 2625 C C . SER A 1 341 ? 14.044 8.245 10.020 1.00 91.69 341 SER A C 1
ATOM 2627 O O . SER A 1 341 ? 14.563 7.244 9.527 1.00 91.69 341 SER A O 1
ATOM 2629 N N . SER A 1 342 ? 12.864 8.187 10.652 1.00 88.75 342 SER A N 1
ATOM 2630 C CA . SER A 1 342 ? 12.102 6.944 10.861 1.00 88.75 342 SER A CA 1
ATOM 2631 C C . SER A 1 342 ? 11.099 6.616 9.753 1.00 88.75 342 SER A C 1
ATOM 2633 O O . SER A 1 342 ? 10.346 5.650 9.874 1.00 88.75 342 SER A O 1
ATOM 2635 N N . TRP A 1 343 ? 11.043 7.415 8.691 1.00 90.62 343 TRP A N 1
ATOM 2636 C CA . TRP A 1 343 ? 10.088 7.220 7.606 1.00 90.62 343 TRP A CA 1
ATOM 2637 C C . TRP A 1 343 ? 10.352 5.942 6.800 1.00 90.62 343 TRP A C 1
ATOM 2639 O O . TRP A 1 343 ? 11.455 5.712 6.304 1.00 90.62 343 TRP A O 1
ATOM 2649 N N . ASP A 1 344 ? 9.301 5.141 6.593 1.00 87.19 344 ASP A N 1
ATOM 2650 C CA . ASP A 1 344 ? 9.319 4.049 5.617 1.00 87.19 344 ASP A CA 1
ATOM 2651 C C . ASP A 1 344 ? 9.066 4.599 4.205 1.00 87.19 344 ASP A C 1
ATOM 2653 O O . ASP A 1 344 ? 7.927 4.784 3.769 1.00 87.19 344 ASP A O 1
ATOM 2657 N N . VAL A 1 345 ? 10.157 4.852 3.483 1.00 86.62 345 VAL A N 1
ATOM 2658 C CA . VAL A 1 345 ? 10.151 5.302 2.082 1.00 86.62 345 VAL A CA 1
ATOM 2659 C C . VAL A 1 345 ? 10.355 4.152 1.084 1.00 86.62 345 VAL A C 1
ATOM 2661 O O . VAL A 1 345 ? 10.498 4.392 -0.113 1.00 86.62 345 VAL A O 1
ATOM 2664 N N . SER A 1 346 ? 10.310 2.888 1.531 1.00 85.12 346 SER A N 1
ATOM 2665 C CA . SER A 1 346 ? 10.625 1.695 0.714 1.00 85.12 346 SER A CA 1
ATOM 2666 C C . SER A 1 346 ? 9.758 1.531 -0.537 1.00 85.12 346 SER A C 1
ATOM 2668 O O . SER A 1 346 ? 10.127 0.858 -1.508 1.00 85.12 346 SER A O 1
ATOM 2670 N N . LYS A 1 347 ? 8.571 2.141 -0.530 1.00 80.38 347 LYS A N 1
ATOM 2671 C CA . LYS A 1 347 ? 7.612 2.100 -1.637 1.00 80.38 347 LYS A CA 1
ATOM 2672 C C . LYS A 1 347 ? 7.700 3.307 -2.566 1.00 80.38 347 LYS A C 1
ATOM 2674 O O . LYS A 1 347 ? 7.046 3.282 -3.605 1.00 80.38 347 LYS A O 1
ATOM 2679 N N . TRP A 1 348 ? 8.484 4.328 -2.226 1.00 81.56 348 TRP A N 1
ATOM 2680 C CA . TRP A 1 348 ? 8.515 5.579 -2.973 1.00 81.56 348 TRP A CA 1
ATOM 2681 C C . TRP A 1 348 ? 9.394 5.423 -4.224 1.00 81.56 348 TRP A C 1
ATOM 2683 O O . TRP A 1 348 ? 10.559 5.038 -4.114 1.00 81.56 348 TRP A O 1
ATOM 2693 N N . PRO A 1 349 ? 8.857 5.682 -5.430 1.00 70.94 349 PRO A N 1
ATOM 2694 C CA . PRO A 1 349 ? 9.566 5.410 -6.681 1.00 70.94 349 PRO A CA 1
ATOM 2695 C C . PRO A 1 349 ? 10.583 6.497 -7.064 1.00 70.94 349 PRO A C 1
ATOM 2697 O O . PRO A 1 349 ? 11.403 6.275 -7.952 1.00 70.94 349 PRO A O 1
ATOM 2700 N N . ASN A 1 350 ? 10.514 7.680 -6.447 1.00 75.81 350 ASN A N 1
ATOM 2701 C CA . ASN A 1 350 ? 11.366 8.829 -6.742 1.00 75.81 350 ASN A CA 1
ATOM 2702 C C . ASN A 1 350 ? 11.468 9.733 -5.500 1.00 75.81 350 ASN A C 1
ATOM 2704 O O . ASN A 1 350 ? 10.478 9.929 -4.802 1.00 75.81 350 ASN A O 1
ATOM 2708 N N . LEU A 1 351 ? 12.658 10.276 -5.242 1.00 84.62 351 LEU A N 1
ATOM 2709 C CA . LEU A 1 351 ? 12.970 11.176 -4.125 1.00 84.62 351 LEU A CA 1
ATOM 2710 C C . LEU A 1 351 ? 13.633 12.491 -4.610 1.00 84.62 351 LEU A C 1
ATOM 2712 O O . LEU A 1 351 ? 14.230 13.222 -3.827 1.00 84.62 351 LEU A O 1
ATOM 2716 N N . GLY A 1 352 ? 13.557 12.808 -5.908 1.00 85.69 352 GLY A N 1
ATOM 2717 C CA . GLY A 1 352 ? 14.155 14.003 -6.517 1.00 85.69 352 GLY A CA 1
ATOM 2718 C C . GLY A 1 352 ? 13.719 15.306 -5.848 1.00 85.69 352 GLY A C 1
ATOM 2719 O O . GLY A 1 352 ? 12.540 15.504 -5.559 1.00 85.69 352 GLY A O 1
ATOM 2720 N N . GLY A 1 353 ? 14.678 16.199 -5.592 1.00 83.31 353 GLY A N 1
ATOM 2721 C CA . GLY A 1 353 ? 14.415 17.513 -4.999 1.00 83.31 353 GLY A CA 1
ATOM 2722 C C . GLY A 1 353 ? 13.898 17.514 -3.554 1.00 83.31 353 GLY A C 1
ATOM 2723 O O . GLY A 1 353 ? 13.573 18.595 -3.067 1.00 83.31 353 GLY A O 1
ATOM 2724 N N . MET A 1 354 ? 13.786 16.355 -2.886 1.00 87.62 354 MET A N 1
ATOM 2725 C CA . MET A 1 354 ? 13.056 16.181 -1.619 1.00 87.62 354 MET A CA 1
ATOM 2726 C C . MET A 1 354 ? 13.382 17.248 -0.567 1.00 87.62 354 MET A C 1
ATOM 2728 O O . MET A 1 354 ? 12.461 17.803 0.020 1.00 87.62 354 MET A O 1
ATOM 2732 N N . PHE A 1 355 ? 14.664 17.563 -0.390 1.00 91.00 355 PHE A N 1
ATOM 2733 C CA . PHE A 1 355 ? 15.223 18.543 0.546 1.00 91.00 355 PHE A CA 1
ATOM 2734 C C . PHE A 1 355 ? 16.004 19.661 -0.169 1.00 91.00 355 PHE A C 1
ATOM 2736 O O . PHE A 1 355 ? 16.834 20.342 0.439 1.00 91.00 355 PHE A O 1
ATOM 2743 N N . GLY A 1 356 ? 15.780 19.865 -1.470 1.00 88.44 356 GLY A N 1
ATOM 2744 C CA . GLY A 1 356 ? 16.459 20.914 -2.233 1.00 88.44 356 GLY A CA 1
ATOM 2745 C C . GLY A 1 356 ? 16.124 22.303 -1.680 1.00 88.44 356 GLY A C 1
ATOM 2746 O O . GLY A 1 356 ? 14.978 22.725 -1.736 1.00 88.44 356 GLY A O 1
ATOM 2747 N N . GLY A 1 357 ? 17.102 23.024 -1.136 1.00 87.19 357 GLY A N 1
ATOM 2748 C CA . GLY A 1 357 ? 16.940 24.331 -0.494 1.00 87.19 357 GLY A CA 1
ATOM 2749 C C . GLY A 1 357 ? 16.528 24.275 0.982 1.00 87.19 357 GLY A C 1
ATOM 2750 O O . GLY A 1 357 ? 16.276 25.322 1.577 1.00 87.19 357 GLY A O 1
ATOM 2751 N N . ALA A 1 358 ? 16.459 23.090 1.597 1.00 90.94 358 ALA A N 1
ATOM 2752 C CA . ALA A 1 358 ? 16.155 22.936 3.019 1.00 90.94 358 ALA A CA 1
ATOM 2753 C C . ALA A 1 358 ? 17.374 23.311 3.889 1.00 90.94 358 ALA A C 1
ATOM 2755 O O . ALA A 1 358 ? 18.114 22.455 4.367 1.00 90.94 358 ALA A O 1
ATOM 2756 N N . ALA A 1 359 ? 17.603 24.614 4.079 1.00 92.31 359 ALA A N 1
ATOM 2757 C CA . ALA A 1 359 ? 18.839 25.174 4.641 1.00 92.31 359 ALA A CA 1
ATOM 2758 C C . ALA A 1 359 ? 19.202 24.734 6.077 1.00 92.31 359 ALA A C 1
ATOM 2760 O O . ALA A 1 359 ? 20.340 24.943 6.494 1.00 92.31 359 ALA A O 1
ATOM 2761 N N . SER A 1 360 ? 18.272 24.137 6.828 1.00 94.69 360 SER A N 1
ATOM 2762 C CA . SER A 1 360 ? 18.514 23.608 8.181 1.00 94.69 360 SER A CA 1
ATOM 2763 C C . SER A 1 360 ? 18.521 22.082 8.257 1.00 94.69 360 SER A C 1
ATOM 2765 O O . SER A 1 360 ? 18.810 21.547 9.323 1.00 94.69 360 SER A O 1
ATOM 2767 N N . PHE A 1 361 ? 18.195 21.379 7.170 1.00 95.94 361 PHE A N 1
ATOM 2768 C CA . PHE A 1 361 ? 17.991 19.933 7.196 1.00 95.94 361 PHE A CA 1
ATOM 2769 C C . PHE A 1 361 ? 19.320 19.162 7.199 1.00 95.94 361 PHE A C 1
ATOM 2771 O O . PHE A 1 361 ? 20.076 19.267 6.236 1.00 95.94 361 PHE A O 1
ATOM 2778 N N . ASP A 1 362 ? 19.583 18.384 8.251 1.00 95.94 362 ASP A N 1
ATOM 2779 C CA . ASP A 1 362 ? 20.772 17.523 8.423 1.00 95.94 362 ASP A CA 1
ATOM 2780 C C . ASP A 1 362 ? 20.446 16.284 9.284 1.00 95.94 362 ASP A C 1
ATOM 2782 O O . ASP A 1 362 ? 21.219 15.871 10.147 1.00 95.94 362 ASP A O 1
ATOM 2786 N N . GLN A 1 363 ? 19.241 15.727 9.130 1.00 96.50 363 GLN A N 1
ATOM 2787 C CA . GLN A 1 363 ? 18.873 14.498 9.836 1.00 96.50 363 GLN A CA 1
ATOM 2788 C C . GLN A 1 363 ? 19.570 13.280 9.226 1.00 96.50 363 GLN A C 1
ATOM 2790 O O . GLN A 1 363 ? 19.760 13.215 8.015 1.00 96.50 363 GLN A O 1
ATOM 2795 N N . ASP A 1 364 ? 19.901 12.297 10.064 1.00 95.69 364 ASP A N 1
ATOM 2796 C CA . ASP A 1 364 ? 20.495 11.036 9.620 1.00 95.69 364 ASP A CA 1
ATOM 2797 C C . ASP A 1 364 ? 19.449 10.179 8.895 1.00 95.69 364 ASP A C 1
ATOM 2799 O O . ASP A 1 364 ? 18.489 9.703 9.503 1.00 95.69 364 ASP A O 1
ATOM 2803 N N . LEU A 1 365 ? 19.622 10.010 7.586 1.00 95.62 365 LEU A N 1
ATOM 2804 C CA . LEU A 1 365 ? 18.769 9.202 6.715 1.00 95.62 365 LEU A CA 1
ATOM 2805 C C . LEU A 1 365 ? 19.426 7.873 6.332 1.00 95.62 365 LEU A C 1
ATOM 2807 O O . LEU A 1 365 ? 18.907 7.151 5.480 1.00 95.62 365 LEU A O 1
ATOM 2811 N N . SER A 1 366 ? 20.557 7.523 6.949 1.00 92.81 366 SER A N 1
ATOM 2812 C CA . SER A 1 366 ? 21.289 6.293 6.643 1.00 92.81 366 SER A CA 1
ATOM 2813 C C . SER A 1 366 ? 20.480 5.025 6.934 1.00 92.81 366 SER A C 1
ATOM 2815 O O . SER A 1 366 ? 20.788 3.977 6.379 1.00 92.81 366 SER A O 1
ATOM 2817 N N . SER A 1 367 ? 19.417 5.102 7.743 1.00 90.81 367 SER A N 1
ATOM 2818 C CA . SER A 1 367 ? 18.484 3.999 8.014 1.00 90.81 367 SER A CA 1
ATOM 2819 C C . SER A 1 367 ? 17.356 3.851 6.990 1.00 90.81 367 SER A C 1
ATOM 2821 O O . SER A 1 367 ? 16.556 2.922 7.095 1.00 90.81 367 SER A O 1
ATOM 2823 N N . TRP A 1 368 ? 17.230 4.758 6.020 1.00 92.94 368 TRP A N 1
ATOM 2824 C CA . TRP A 1 368 ? 16.151 4.686 5.040 1.00 92.94 368 TRP A CA 1
ATOM 2825 C C . TRP A 1 368 ? 16.295 3.484 4.106 1.00 92.94 368 TRP A C 1
ATOM 2827 O O . TRP A 1 368 ? 17.335 3.262 3.487 1.00 92.94 368 TRP A O 1
ATOM 2837 N N . CYS A 1 369 ? 15.192 2.756 3.923 1.00 89.44 369 CYS A N 1
ATOM 2838 C CA . CYS A 1 369 ? 15.087 1.724 2.902 1.00 89.44 369 CYS A CA 1
ATOM 2839 C C . CYS A 1 369 ? 14.815 2.354 1.533 1.00 89.44 369 CYS A C 1
ATOM 2841 O O . CYS A 1 369 ? 13.683 2.695 1.207 1.00 89.44 369 CYS A O 1
ATOM 2843 N N . VAL A 1 370 ? 15.866 2.502 0.725 1.00 89.25 370 VAL A N 1
ATOM 2844 C CA . VAL A 1 370 ? 15.841 3.117 -0.614 1.00 89.25 370 VAL A CA 1
ATOM 2845 C C . VAL A 1 370 ? 16.286 2.135 -1.703 1.00 89.25 370 VAL A C 1
ATOM 2847 O O . VAL A 1 370 ? 16.838 2.533 -2.727 1.00 89.25 370 VAL A O 1
ATOM 2850 N N . ALA A 1 371 ? 16.008 0.838 -1.529 1.00 85.00 371 ALA A N 1
ATOM 2851 C CA . ALA A 1 371 ? 16.374 -0.203 -2.498 1.00 85.00 371 ALA A CA 1
ATOM 2852 C C . ALA A 1 371 ? 15.844 0.052 -3.922 1.00 85.00 371 ALA A C 1
ATOM 2854 O O . ALA A 1 371 ? 16.452 -0.387 -4.894 1.00 85.00 371 ALA A O 1
ATOM 2855 N N . LYS A 1 372 ? 14.735 0.791 -4.066 1.00 81.50 372 LYS A N 1
ATOM 2856 C CA . LYS A 1 372 ? 14.158 1.161 -5.371 1.00 81.50 372 LYS A CA 1
ATOM 2857 C C . LYS A 1 372 ? 14.814 2.386 -6.021 1.00 81.50 372 LYS A C 1
ATOM 2859 O O . LYS A 1 372 ? 14.589 2.633 -7.203 1.00 81.50 372 LYS A O 1
ATOM 2864 N N . VAL A 1 373 ? 15.625 3.140 -5.278 1.00 81.44 373 VAL A N 1
ATOM 2865 C CA . VAL A 1 373 ? 16.290 4.370 -5.727 1.00 81.44 373 VAL A CA 1
ATOM 2866 C C . VAL A 1 373 ? 17.791 4.101 -5.801 1.00 81.44 373 VAL A C 1
ATOM 2868 O O . VAL A 1 373 ? 18.515 4.217 -4.816 1.00 81.44 373 VAL A O 1
ATOM 2871 N N . LEU A 1 374 ? 18.246 3.667 -6.979 1.00 79.94 374 LEU A N 1
ATOM 2872 C CA . LEU A 1 374 ? 19.584 3.089 -7.172 1.00 79.94 374 LEU A CA 1
ATOM 2873 C C . LEU A 1 374 ? 20.747 4.086 -7.134 1.00 79.94 374 LEU A C 1
ATOM 2875 O O . LEU A 1 374 ? 21.900 3.686 -7.000 1.00 79.94 374 LEU A O 1
ATOM 2879 N N . SER A 1 375 ? 20.463 5.369 -7.297 1.00 85.62 375 SER A N 1
ATOM 2880 C CA . SER A 1 375 ? 21.448 6.442 -7.243 1.00 85.62 375 SER A CA 1
ATOM 2881 C C . SER A 1 375 ? 20.806 7.676 -6.643 1.00 85.62 375 SER A C 1
ATOM 2883 O O . SER A 1 375 ? 19.580 7.795 -6.664 1.00 85.62 375 SER A O 1
ATOM 2885 N N . GLU A 1 376 ? 21.635 8.599 -6.160 1.00 87.88 376 GLU A N 1
ATOM 2886 C CA . GLU A 1 376 ? 21.165 9.880 -5.645 1.00 87.88 376 GLU A CA 1
ATOM 2887 C C . GLU A 1 376 ? 20.226 10.559 -6.659 1.00 87.88 376 GLU A C 1
ATOM 2889 O O . GLU A 1 376 ? 20.626 10.781 -7.806 1.00 87.88 376 GLU A O 1
ATOM 2894 N N . PRO A 1 377 ? 18.972 10.846 -6.274 1.00 86.94 377 PRO A N 1
ATOM 2895 C CA . PRO A 1 377 ? 18.040 11.576 -7.114 1.00 86.94 377 PRO A CA 1
ATOM 2896 C C . PRO A 1 377 ? 18.527 12.993 -7.404 1.00 86.94 377 PRO A C 1
ATOM 2898 O O . PRO A 1 377 ? 19.060 13.673 -6.523 1.00 86.94 377 PRO A O 1
ATOM 2901 N N . ASP A 1 378 ? 18.243 13.484 -8.609 1.00 86.88 378 ASP A N 1
ATOM 2902 C CA . ASP A 1 378 ? 18.565 14.856 -8.991 1.00 86.88 378 ASP A CA 1
ATOM 2903 C C . ASP A 1 378 ? 18.013 15.860 -7.967 1.00 86.88 378 ASP A C 1
ATOM 2905 O O . ASP A 1 378 ? 16.826 15.868 -7.624 1.00 86.88 378 ASP A O 1
ATOM 2909 N N . GLY A 1 379 ? 18.895 16.720 -7.457 1.00 86.12 379 GLY A N 1
ATOM 2910 C CA . GLY A 1 379 ? 18.517 17.784 -6.534 1.00 86.12 379 GLY A CA 1
ATOM 2911 C C . GLY A 1 379 ? 18.108 17.328 -5.129 1.00 86.12 379 GLY A C 1
ATOM 2912 O O . GLY A 1 379 ? 17.604 18.175 -4.396 1.00 86.12 379 GLY A O 1
ATOM 2913 N N . PHE A 1 380 ? 18.307 16.054 -4.749 1.00 90.25 380 PHE A N 1
ATOM 2914 C CA . PHE A 1 380 ? 17.806 15.454 -3.499 1.00 90.25 380 PHE A CA 1
ATOM 2915 C C . PHE A 1 380 ? 17.939 16.368 -2.273 1.00 90.25 380 PHE A C 1
ATOM 2917 O O . PHE A 1 380 ? 16.946 16.603 -1.595 1.00 90.25 380 PHE A O 1
ATOM 2924 N N . ALA A 1 381 ? 19.129 16.921 -2.026 1.00 92.19 381 ALA A N 1
ATOM 2925 C CA . ALA A 1 381 ? 19.404 17.812 -0.894 1.00 92.19 381 ALA A CA 1
ATOM 2926 C C . ALA A 1 381 ? 20.276 19.025 -1.283 1.00 92.19 381 ALA A C 1
ATOM 2928 O O . ALA A 1 381 ? 21.054 19.541 -0.482 1.00 92.19 381 ALA A O 1
ATOM 2929 N N . VAL A 1 382 ? 20.183 19.504 -2.531 1.00 90.44 382 VAL A N 1
ATOM 2930 C CA . VAL A 1 382 ? 20.987 20.656 -2.988 1.00 90.44 382 VAL A CA 1
ATOM 2931 C C . VAL A 1 382 ? 20.672 21.884 -2.134 1.00 90.44 382 VAL A C 1
ATOM 2933 O O . VAL A 1 382 ? 19.530 22.317 -2.090 1.00 90.44 382 VAL A O 1
ATOM 2936 N N . GLY A 1 383 ? 21.672 22.479 -1.483 1.00 88.75 383 GLY A N 1
ATOM 2937 C CA . GLY A 1 383 ? 21.475 23.650 -0.615 1.00 88.75 383 GLY A CA 1
ATOM 2938 C C . GLY A 1 383 ? 20.995 23.328 0.807 1.00 88.75 383 GLY A C 1
ATOM 2939 O O . GLY A 1 383 ? 20.733 24.257 1.567 1.00 88.75 383 GLY A O 1
ATOM 2940 N N . SER A 1 384 ? 20.908 22.048 1.174 1.00 93.56 384 SER A N 1
ATOM 2941 C CA . SER A 1 384 ? 20.778 21.590 2.560 1.00 93.56 384 SER A CA 1
ATOM 2942 C C . SER A 1 384 ? 22.171 21.320 3.170 1.00 93.56 384 SER A C 1
ATOM 2944 O O . SER A 1 384 ? 23.112 21.005 2.434 1.00 93.56 384 SER A O 1
ATOM 2946 N N . PRO A 1 385 ? 22.342 21.464 4.502 1.00 95.75 385 PRO A N 1
ATOM 2947 C CA . PRO A 1 385 ? 23.568 21.104 5.214 1.00 95.75 385 PRO A CA 1
ATOM 2948 C C . PRO A 1 385 ? 23.742 19.590 5.433 1.00 95.75 385 PRO A C 1
ATOM 2950 O O . PRO A 1 385 ? 24.662 19.216 6.157 1.00 95.75 385 PRO A O 1
ATOM 2953 N N . LEU A 1 386 ? 22.905 18.738 4.826 1.00 95.31 386 LEU A N 1
ATOM 2954 C CA . LEU A 1 386 ? 22.947 17.283 4.966 1.00 95.31 386 LEU A CA 1
ATOM 2955 C C . LEU A 1 386 ? 24.333 16.726 4.624 1.00 95.31 386 LEU A C 1
ATOM 2957 O O . LEU A 1 386 ? 24.819 16.864 3.497 1.00 95.31 386 LEU A O 1
ATOM 2961 N N . GLN A 1 387 ? 24.969 16.096 5.609 1.00 92.31 387 GLN A N 1
ATOM 2962 C CA . GLN A 1 387 ? 26.296 15.514 5.427 1.00 92.31 387 GLN A CA 1
ATOM 2963 C C . GLN A 1 387 ? 26.247 14.209 4.609 1.00 92.31 387 GLN A C 1
ATOM 2965 O O . GLN A 1 387 ? 25.272 13.462 4.707 1.00 92.31 387 GLN A O 1
ATOM 2970 N N . PRO A 1 388 ? 27.301 13.873 3.835 1.00 90.38 388 PRO A N 1
ATOM 2971 C CA . PRO A 1 388 ? 27.379 12.613 3.089 1.00 90.38 388 PRO A CA 1
ATOM 2972 C C . PRO A 1 388 ? 27.153 11.352 3.933 1.00 90.38 388 PRO A C 1
ATOM 2974 O O . PRO A 1 388 ? 26.542 10.403 3.456 1.00 90.38 388 PRO A O 1
ATOM 2977 N N . GLU A 1 389 ? 27.614 11.333 5.185 1.00 90.38 389 GLU A N 1
ATOM 2978 C CA . GLU A 1 389 ? 27.397 10.230 6.131 1.00 90.38 389 GLU A CA 1
ATOM 2979 C C . GLU A 1 389 ? 25.944 10.075 6.603 1.00 90.38 389 GLU A C 1
ATOM 2981 O O . GLU A 1 389 ? 25.560 8.985 7.017 1.00 90.38 389 GLU A O 1
ATOM 2986 N N . HIS A 1 390 ? 25.149 11.142 6.524 1.00 94.38 390 HIS A N 1
ATOM 2987 C CA . HIS A 1 390 ? 23.728 11.169 6.875 1.00 94.38 390 HIS A CA 1
ATOM 2988 C C . HIS A 1 390 ? 22.827 10.922 5.656 1.00 94.38 390 HIS A C 1
ATOM 2990 O O . HIS A 1 390 ? 21.604 10.898 5.785 1.00 94.38 390 HIS A O 1
ATOM 2996 N N . MET A 1 391 ? 23.394 10.757 4.457 1.00 93.12 391 MET A N 1
ATOM 2997 C CA . MET A 1 391 ? 22.610 10.447 3.264 1.00 93.12 391 MET A CA 1
ATOM 2998 C C . MET A 1 391 ? 22.096 8.999 3.291 1.00 93.12 391 MET A C 1
ATOM 3000 O O . MET A 1 391 ? 22.756 8.113 3.845 1.00 93.12 391 MET A O 1
ATOM 3004 N N . PRO A 1 392 ? 20.961 8.715 2.620 1.00 94.31 392 PRO A N 1
ATOM 3005 C CA . PRO A 1 392 ? 20.547 7.345 2.365 1.00 94.31 392 PRO A CA 1
ATOM 3006 C C . PRO A 1 392 ? 21.627 6.573 1.608 1.00 94.31 392 PRO A C 1
ATOM 3008 O O . PRO A 1 392 ? 22.265 7.086 0.684 1.00 94.31 392 PRO A O 1
ATOM 3011 N N . ILE A 1 393 ? 21.783 5.295 1.942 1.00 91.44 393 ILE A N 1
ATOM 3012 C CA . ILE A 1 393 ? 22.639 4.393 1.177 1.00 91.44 393 ILE A CA 1
ATOM 3013 C C . ILE A 1 393 ? 21.833 3.913 -0.037 1.00 91.44 393 ILE A C 1
ATOM 3015 O O . ILE A 1 393 ? 21.104 2.919 0.028 1.00 91.44 393 ILE A O 1
ATOM 3019 N N . TRP A 1 394 ? 21.933 4.661 -1.136 1.00 89.81 394 TRP A N 1
ATOM 3020 C CA . TRP A 1 394 ? 21.175 4.429 -2.368 1.00 89.81 394 TRP A CA 1
ATOM 3021 C C . TRP A 1 394 ? 21.260 2.977 -2.849 1.00 89.81 394 TRP A C 1
ATOM 3023 O O . TRP A 1 394 ? 22.327 2.362 -2.852 1.00 89.81 394 TRP A O 1
ATOM 3033 N N . GLY A 1 395 ? 20.111 2.424 -3.240 1.00 85.25 395 GLY A N 1
ATOM 3034 C CA . GLY A 1 395 ? 19.988 1.033 -3.663 1.00 85.25 395 GLY A CA 1
ATOM 3035 C C . GLY A 1 395 ? 20.040 0.003 -2.529 1.00 85.25 395 GLY A C 1
ATOM 3036 O O . GLY A 1 395 ? 20.167 -1.185 -2.815 1.00 85.25 395 GLY A O 1
ATOM 3037 N N . THR A 1 396 ? 19.926 0.406 -1.257 1.00 86.06 396 THR A N 1
ATOM 3038 C CA . THR A 1 396 ? 19.960 -0.521 -0.109 1.00 86.06 396 THR A CA 1
ATOM 3039 C C . THR A 1 396 ? 18.821 -0.289 0.891 1.00 86.06 396 THR A C 1
ATOM 3041 O O . THR A 1 396 ? 18.101 0.707 0.810 1.00 86.06 396 THR A O 1
ATOM 3044 N N . CYS A 1 397 ? 18.656 -1.223 1.836 1.00 84.62 397 CYS A N 1
ATOM 3045 C CA . CYS A 1 397 ? 17.766 -1.089 2.992 1.00 84.62 397 CYS A CA 1
ATOM 3046 C C . CYS A 1 397 ? 18.511 -1.416 4.294 1.00 84.62 397 CYS A C 1
ATOM 3048 O O . CYS A 1 397 ? 18.570 -2.579 4.694 1.00 84.62 397 CYS A O 1
ATOM 3050 N N . PRO A 1 398 ? 19.132 -0.412 4.933 1.00 79.56 398 PRO A N 1
ATOM 3051 C CA . PRO A 1 398 ? 19.902 -0.601 6.160 1.00 79.56 398 PRO A CA 1
ATOM 3052 C C . PRO A 1 398 ? 18.991 -0.905 7.359 1.00 79.56 398 PRO A C 1
ATOM 3054 O O . PRO A 1 398 ? 17.916 -0.331 7.488 1.00 79.56 398 PRO A O 1
ATOM 3057 N N . GLY A 1 399 ? 19.413 -1.808 8.252 1.00 66.88 399 GLY A N 1
ATOM 3058 C CA . GLY A 1 399 ? 18.662 -2.161 9.470 1.00 66.88 399 GLY A CA 1
ATOM 3059 C C . GLY A 1 399 ? 17.868 -3.471 9.413 1.00 66.88 399 GLY A C 1
ATOM 3060 O O . GLY A 1 399 ? 17.307 -3.875 10.429 1.00 66.88 399 GLY A O 1
ATOM 3061 N N . SER A 1 400 ? 17.870 -4.184 8.284 1.00 47.72 400 SER A N 1
ATOM 3062 C CA . SER A 1 400 ? 17.493 -5.600 8.260 1.00 47.72 400 SER A CA 1
ATOM 3063 C C . SER A 1 400 ? 18.700 -6.449 8.678 1.00 47.72 400 SER A C 1
ATOM 3065 O O . SER A 1 400 ? 19.531 -6.804 7.838 1.00 47.72 400 SER A O 1
ATOM 3067 N N . ASP A 1 401 ? 18.842 -6.747 9.971 1.00 40.06 401 ASP A N 1
ATOM 3068 C CA . ASP A 1 401 ? 19.716 -7.852 10.377 1.00 40.06 401 ASP A CA 1
ATOM 3069 C C . ASP A 1 401 ? 19.169 -9.159 9.763 1.00 40.06 401 ASP A C 1
ATOM 3071 O O . ASP A 1 401 ? 17.952 -9.371 9.759 1.00 40.06 401 ASP A O 1
ATOM 3075 N N . PRO A 1 402 ? 20.034 -10.036 9.228 1.00 39.81 402 PRO A N 1
ATOM 3076 C CA . PRO A 1 402 ? 19.612 -11.228 8.519 1.00 39.81 402 PRO A CA 1
ATOM 3077 C C . PRO A 1 402 ? 19.284 -12.335 9.528 1.00 39.81 402 PRO A C 1
ATOM 3079 O O . PRO A 1 402 ? 20.161 -13.101 9.932 1.00 39.81 402 PRO A O 1
ATOM 3082 N N . GLU A 1 403 ? 18.016 -12.487 9.909 1.00 39.62 403 GLU A N 1
ATOM 3083 C CA . GLU A 1 403 ? 17.527 -13.860 10.055 1.00 39.62 403 GLU A CA 1
ATOM 3084 C C . GLU A 1 403 ? 17.537 -14.480 8.651 1.00 39.62 403 GLU A C 1
ATOM 3086 O O . GLU A 1 403 ? 17.171 -13.798 7.691 1.00 39.62 403 GLU A O 1
ATOM 3091 N N . PRO A 1 404 ? 18.001 -15.732 8.475 1.00 37.81 404 PRO A N 1
ATOM 3092 C CA . PRO A 1 404 ? 17.850 -16.412 7.206 1.00 37.81 404 PRO A CA 1
ATOM 3093 C C . PRO A 1 404 ? 16.362 -16.724 7.054 1.00 37.81 404 PRO A C 1
ATOM 3095 O O . PRO A 1 404 ? 15.907 -17.826 7.363 1.00 37.81 404 PRO A O 1
ATOM 3098 N N . GLU A 1 405 ? 15.592 -15.741 6.596 1.00 43.47 405 GLU A N 1
ATOM 3099 C CA . GLU A 1 405 ? 14.408 -16.060 5.828 1.00 43.47 405 GLU A CA 1
ATOM 3100 C C . GLU A 1 405 ? 14.891 -16.923 4.655 1.00 43.47 405 GLU A C 1
ATOM 3102 O O . GLU A 1 405 ? 15.957 -16.644 4.086 1.00 43.47 405 GLU A O 1
ATOM 3107 N N . PRO A 1 406 ? 14.199 -18.037 4.352 1.00 37.03 406 PRO A N 1
ATOM 3108 C CA . PRO A 1 406 ? 14.530 -18.806 3.164 1.00 37.03 406 PRO A CA 1
ATOM 3109 C C . PRO A 1 406 ? 14.592 -17.816 2.005 1.00 37.03 406 PRO A C 1
ATOM 3111 O O . PRO A 1 406 ? 13.747 -16.918 1.954 1.00 37.03 406 PRO A O 1
ATOM 3114 N N . GLU A 1 407 ? 15.604 -17.944 1.132 1.00 46.44 407 GLU A N 1
ATOM 3115 C CA . GLU A 1 407 ? 15.624 -17.214 -0.141 1.00 46.44 407 GLU A CA 1
ATOM 3116 C C . GLU A 1 407 ? 14.181 -17.162 -0.638 1.00 46.44 407 GLU A C 1
ATOM 3118 O O . GLU A 1 407 ? 13.564 -18.239 -0.659 1.00 46.44 407 GLU A O 1
ATOM 3123 N N . PRO A 1 408 ? 13.595 -15.973 -0.912 1.00 41.62 408 PRO A N 1
ATOM 3124 C CA . PRO A 1 408 ? 12.256 -15.947 -1.461 1.00 41.62 408 PRO A CA 1
ATOM 3125 C C . PRO A 1 408 ? 12.328 -16.883 -2.653 1.00 41.62 408 PRO A C 1
ATOM 3127 O O . PRO A 1 408 ? 13.149 -16.660 -3.552 1.00 41.62 408 PRO A O 1
ATOM 3130 N N . GLU A 1 409 ? 11.578 -17.992 -2.591 1.00 42.84 409 GLU A N 1
ATOM 3131 C CA . GLU A 1 409 ? 11.440 -18.858 -3.751 1.00 42.84 409 GLU A CA 1
ATOM 3132 C C . GLU A 1 409 ? 11.156 -17.896 -4.898 1.00 42.84 409 GLU A C 1
ATOM 3134 O O . GLU A 1 409 ? 10.312 -17.009 -4.697 1.00 42.84 409 GLU A O 1
ATOM 3139 N N . PRO A 1 410 ? 11.929 -17.958 -6.004 1.00 42.94 410 PRO A N 1
ATOM 3140 C CA . PRO A 1 410 ? 11.766 -17.012 -7.095 1.00 42.94 410 PRO A CA 1
ATOM 3141 C C . PRO A 1 410 ? 10.271 -16.908 -7.333 1.00 42.94 410 PRO A C 1
ATOM 3143 O O . PRO A 1 410 ? 9.649 -17.961 -7.512 1.00 42.94 410 PRO A O 1
ATOM 3146 N N . GLU A 1 411 ? 9.710 -15.691 -7.193 1.00 47.03 411 GLU A N 1
ATOM 3147 C CA . GLU A 1 411 ? 8.276 -15.470 -7.392 1.00 47.03 411 GLU A CA 1
ATOM 3148 C C . GLU A 1 411 ? 7.895 -16.311 -8.601 1.00 47.03 411 GLU A C 1
ATOM 3150 O O . GLU A 1 411 ? 8.589 -16.182 -9.622 1.00 47.03 411 GLU A O 1
ATOM 3155 N N . PRO A 1 412 ? 6.946 -17.261 -8.467 1.00 46.56 412 PRO A N 1
ATOM 3156 C CA . PRO A 1 412 ? 6.692 -18.204 -9.537 1.00 46.56 412 PRO A CA 1
ATOM 3157 C C . PRO A 1 412 ? 6.485 -17.367 -10.786 1.00 46.56 412 PRO A C 1
ATOM 3159 O O . PRO A 1 412 ? 5.643 -16.463 -10.761 1.00 46.56 412 PRO A O 1
ATOM 3162 N N . GLU A 1 413 ? 7.327 -17.594 -11.809 1.00 55.75 413 GLU A N 1
ATOM 3163 C CA . GLU A 1 413 ? 7.203 -16.857 -13.063 1.00 55.75 413 GLU A CA 1
ATOM 3164 C C . GLU A 1 413 ? 5.714 -16.863 -13.409 1.00 55.75 413 GLU A C 1
ATOM 3166 O O . GLU A 1 413 ? 5.104 -17.941 -13.343 1.00 55.75 413 GLU A O 1
ATOM 3171 N N . PRO A 1 414 ? 5.099 -15.693 -13.666 1.00 61.00 414 PRO A N 1
ATOM 3172 C CA . PRO A 1 414 ? 3.671 -15.642 -13.925 1.00 61.00 414 PRO A CA 1
ATOM 3173 C C . PRO A 1 414 ? 3.335 -16.706 -14.970 1.00 61.00 414 PRO A C 1
ATOM 3175 O O . PRO A 1 414 ? 4.049 -16.824 -15.966 1.00 61.00 414 PRO A O 1
ATOM 3178 N N . GLU A 1 415 ? 2.287 -17.504 -14.722 1.00 63.28 415 GLU A N 1
ATOM 3179 C CA . GLU A 1 415 ? 1.990 -18.723 -15.501 1.00 63.28 415 GLU A CA 1
ATOM 3180 C C . GLU A 1 415 ? 1.889 -18.470 -17.019 1.00 63.28 415 GLU A C 1
ATOM 3182 O O . GLU A 1 415 ? 2.012 -19.404 -17.813 1.00 63.28 415 GLU A O 1
ATOM 3187 N N . ALA A 1 416 ? 1.691 -17.211 -17.426 1.00 79.75 416 ALA A N 1
ATOM 3188 C CA . ALA A 1 416 ? 1.801 -16.754 -18.800 1.00 79.75 416 ALA A CA 1
ATOM 3189 C C . ALA A 1 416 ? 2.396 -15.336 -18.879 1.00 79.75 416 ALA A C 1
ATOM 3191 O O . ALA A 1 416 ? 1.915 -14.404 -18.233 1.00 79.75 416 ALA A O 1
ATOM 3192 N N . TRP A 1 417 ? 3.409 -15.171 -19.727 1.00 89.94 417 TRP A N 1
ATOM 3193 C CA . TRP A 1 417 ? 3.955 -13.890 -20.173 1.00 89.94 417 TRP A CA 1
ATOM 3194 C C . TRP A 1 417 ? 4.358 -14.018 -21.644 1.00 89.94 417 TRP A C 1
ATOM 3196 O O . TRP A 1 417 ? 4.728 -15.100 -22.097 1.00 89.94 417 TRP A O 1
ATOM 3206 N N . ASP A 1 418 ? 4.277 -12.919 -22.388 1.00 92.75 418 ASP A N 1
ATOM 3207 C CA . ASP A 1 418 ? 4.625 -12.884 -23.812 1.00 92.75 418 ASP A CA 1
ATOM 3208 C C . ASP A 1 418 ? 6.015 -12.276 -24.019 1.00 92.75 418 ASP A C 1
ATOM 3210 O O . ASP A 1 418 ? 6.819 -12.763 -24.816 1.00 92.75 418 ASP A O 1
ATOM 3214 N N . ILE A 1 419 ? 6.344 -11.250 -23.232 1.00 92.12 419 ILE A N 1
ATOM 3215 C CA . ILE A 1 419 ? 7.700 -10.712 -23.132 1.00 92.12 419 ILE A CA 1
ATOM 3216 C C . ILE A 1 419 ? 8.070 -10.455 -21.672 1.00 92.12 419 ILE A C 1
ATOM 3218 O O . ILE A 1 419 ? 7.215 -10.143 -20.841 1.00 92.12 419 ILE A O 1
ATOM 3222 N N . LYS A 1 420 ? 9.365 -10.521 -21.371 1.00 92.12 420 LYS A N 1
ATOM 3223 C CA . LYS A 1 420 ? 9.924 -9.994 -20.126 1.00 92.12 420 LYS A CA 1
ATOM 3224 C C . LYS A 1 420 ? 11.226 -9.254 -20.380 1.00 92.12 420 LYS A C 1
ATOM 3226 O O . LYS A 1 420 ? 11.998 -9.630 -21.259 1.00 92.12 420 LYS A O 1
ATOM 3231 N N . TYR A 1 421 ? 11.492 -8.200 -19.622 1.00 91.44 421 TYR A N 1
ATOM 3232 C CA . TYR A 1 421 ? 12.713 -7.411 -19.769 1.00 91.44 421 TYR A CA 1
ATOM 3233 C C . TYR A 1 421 ? 13.288 -6.986 -18.419 1.00 91.44 421 TYR A C 1
ATOM 3235 O O . TYR A 1 421 ? 12.561 -6.736 -17.461 1.00 91.44 421 TYR A O 1
ATOM 3243 N N . LEU A 1 422 ? 14.618 -6.945 -18.341 1.00 89.81 422 LEU A N 1
ATOM 3244 C CA . LEU A 1 422 ? 15.368 -6.675 -17.121 1.00 89.81 422 LEU A CA 1
ATOM 3245 C C . LEU A 1 422 ? 15.666 -5.184 -17.021 1.00 89.81 422 LEU A C 1
ATOM 3247 O O . LEU A 1 422 ? 16.449 -4.653 -17.812 1.00 89.81 422 LEU A O 1
ATOM 3251 N N . VAL A 1 423 ? 15.091 -4.522 -16.025 1.00 86.50 423 VAL A N 1
ATOM 3252 C CA . VAL A 1 423 ? 15.380 -3.124 -15.696 1.00 86.50 423 VAL A CA 1
ATOM 3253 C C . VAL A 1 423 ? 15.970 -3.107 -14.300 1.00 86.50 423 VAL A C 1
ATOM 3255 O O . VAL A 1 423 ? 15.331 -3.564 -13.358 1.00 86.50 423 VAL A O 1
ATOM 3258 N N . ASN A 1 424 ? 17.187 -2.579 -14.153 1.00 80.69 424 ASN A N 1
ATOM 3259 C CA . ASN A 1 424 ? 17.767 -2.320 -12.832 1.00 80.69 424 ASN A CA 1
ATOM 3260 C C . ASN A 1 424 ? 17.843 -3.553 -11.897 1.00 80.69 424 ASN A C 1
ATOM 3262 O O . ASN A 1 424 ? 17.785 -3.411 -10.682 1.00 80.69 424 ASN A O 1
ATOM 3266 N N . GLY A 1 425 ? 17.989 -4.760 -12.462 1.00 77.94 425 GLY A N 1
ATOM 3267 C CA . GLY A 1 425 ? 18.068 -6.021 -11.708 1.00 77.94 425 GLY A CA 1
ATOM 3268 C C . GLY A 1 425 ? 16.730 -6.740 -11.498 1.00 77.94 425 GLY A C 1
ATOM 3269 O O . GLY A 1 425 ? 16.734 -7.876 -11.033 1.00 77.94 425 GLY A O 1
ATOM 3270 N N . THR A 1 426 ? 15.613 -6.139 -11.914 1.00 83.88 426 THR A N 1
ATOM 3271 C CA . THR A 1 426 ? 14.265 -6.704 -11.765 1.00 83.88 426 THR A CA 1
ATOM 3272 C C . THR A 1 426 ? 13.654 -7.039 -13.124 1.00 83.88 426 THR A C 1
ATOM 3274 O O . THR A 1 426 ? 13.685 -6.220 -14.047 1.00 83.88 426 THR A O 1
ATOM 3277 N N . TRP A 1 427 ? 13.098 -8.247 -13.259 1.00 87.25 427 TRP A N 1
ATOM 3278 C CA . TRP A 1 427 ? 12.332 -8.639 -14.443 1.00 87.25 427 TRP A CA 1
ATOM 3279 C C . TRP A 1 427 ? 10.940 -8.012 -14.409 1.00 87.25 427 TRP A C 1
ATOM 3281 O O . TRP A 1 427 ? 10.212 -8.145 -13.429 1.00 87.25 427 TRP A O 1
ATOM 3291 N N . ILE A 1 428 ? 10.572 -7.351 -15.501 1.00 85.62 428 ILE A N 1
ATOM 3292 C CA . ILE A 1 428 ? 9.222 -6.856 -15.762 1.00 85.62 428 ILE A CA 1
ATOM 3293 C C . ILE A 1 428 ? 8.594 -7.779 -16.802 1.00 85.62 428 ILE A C 1
ATOM 3295 O O . ILE A 1 428 ? 9.230 -8.060 -17.816 1.00 85.62 428 ILE A O 1
ATOM 3299 N N . TYR A 1 429 ? 7.373 -8.245 -16.547 1.00 88.19 429 TYR A N 1
ATOM 3300 C CA . TYR A 1 429 ? 6.635 -9.177 -17.402 1.00 88.19 429 TYR A CA 1
ATOM 3301 C C . TYR A 1 429 ? 5.457 -8.456 -18.062 1.00 88.19 429 TYR A C 1
ATOM 3303 O O . TYR A 1 429 ? 4.725 -7.732 -17.388 1.00 88.19 429 TYR A O 1
ATOM 3311 N N . GLU A 1 430 ? 5.244 -8.672 -19.359 1.00 87.12 430 GLU A N 1
ATOM 3312 C CA . GLU A 1 430 ? 4.075 -8.166 -20.083 1.00 87.12 430 GLU A CA 1
ATOM 3313 C C . GLU A 1 430 ? 3.363 -9.300 -20.832 1.00 87.12 430 GLU A C 1
ATOM 3315 O O . GLU A 1 430 ? 4.003 -10.175 -21.425 1.00 87.12 430 GLU A O 1
ATOM 3320 N N . SER A 1 431 ? 2.027 -9.247 -20.846 1.00 88.94 431 SER A N 1
ATOM 3321 C CA . SER A 1 431 ? 1.209 -10.036 -21.767 1.00 88.94 431 SER A CA 1
ATOM 3322 C C . SER A 1 431 ? 0.703 -9.143 -22.899 1.00 88.94 431 SER A C 1
ATOM 3324 O O . SER A 1 431 ? -0.034 -8.185 -22.674 1.00 88.94 431 SER A O 1
ATOM 3326 N N . THR A 1 432 ? 1.139 -9.448 -24.115 1.00 83.94 432 THR A N 1
ATOM 3327 C CA . THR A 1 432 ? 0.849 -8.718 -25.354 1.00 83.94 432 THR A CA 1
ATOM 3328 C C . THR A 1 432 ? -0.006 -9.535 -26.323 1.00 83.94 432 THR A C 1
ATOM 3330 O O . THR A 1 432 ? -0.493 -9.006 -27.317 1.00 83.94 432 THR A O 1
ATOM 3333 N N . GLY A 1 433 ? -0.178 -10.833 -26.067 1.00 87.31 433 GLY A N 1
ATOM 3334 C CA . GLY A 1 433 ? -0.638 -11.786 -27.066 1.00 87.31 433 GLY A CA 1
ATOM 3335 C C . GLY A 1 433 ? 0.406 -12.017 -28.171 1.00 87.31 433 GLY A C 1
ATOM 3336 O O . GLY A 1 433 ? 1.575 -11.650 -28.016 1.00 87.31 433 GLY A O 1
ATOM 3337 N N . PRO A 1 434 ? -0.004 -12.601 -29.314 1.00 89.75 434 PRO A N 1
ATOM 3338 C CA . PRO A 1 434 ? 0.913 -13.060 -30.361 1.00 89.75 434 PRO A CA 1
ATOM 3339 C C . PRO A 1 434 ? 1.632 -11.935 -31.117 1.00 89.75 434 PRO A C 1
ATOM 3341 O O . PRO A 1 434 ? 2.599 -12.200 -31.831 1.00 89.75 434 PRO A O 1
ATOM 3344 N N . MET A 1 435 ? 1.180 -10.688 -30.972 1.00 90.56 435 MET A N 1
ATOM 3345 C CA . MET A 1 435 ? 1.785 -9.521 -31.602 1.00 90.56 435 MET A CA 1
ATOM 3346 C C . MET A 1 435 ? 2.149 -8.483 -30.542 1.00 90.56 435 MET A C 1
ATOM 3348 O O . MET A 1 435 ? 1.288 -7.969 -29.835 1.00 90.56 435 MET A O 1
ATOM 3352 N N . VAL A 1 436 ? 3.429 -8.125 -30.471 1.00 90.62 436 VAL A N 1
ATOM 3353 C CA . VAL A 1 436 ? 3.912 -7.038 -29.615 1.00 90.62 436 VAL A CA 1
ATOM 3354 C C . VAL A 1 436 ? 3.722 -5.708 -30.345 1.00 90.62 436 VAL A C 1
ATOM 3356 O O . VAL A 1 436 ? 4.481 -5.392 -31.256 1.00 90.62 436 VAL A O 1
ATOM 3359 N N . GLU A 1 437 ? 2.719 -4.916 -29.971 1.00 83.31 437 GLU A N 1
ATOM 3360 C CA . GLU A 1 437 ? 2.427 -3.641 -30.640 1.00 83.31 437 GLU A CA 1
ATOM 3361 C C . GLU A 1 437 ? 3.479 -2.540 -30.391 1.00 83.31 437 GLU A C 1
ATOM 3363 O O . GLU A 1 437 ? 4.296 -2.591 -29.467 1.00 83.31 437 GLU A O 1
ATOM 3368 N N . SER A 1 438 ? 3.436 -1.500 -31.233 1.00 74.19 438 SER A N 1
ATOM 3369 C CA . SER A 1 438 ? 4.206 -0.272 -31.042 1.00 74.19 438 SER A CA 1
ATOM 3370 C C . SER A 1 438 ? 3.687 0.462 -29.809 1.00 74.19 438 SER A C 1
ATOM 3372 O O . SER A 1 438 ? 2.603 1.041 -29.870 1.00 74.19 438 SER A O 1
ATOM 3374 N N . ASN A 1 439 ? 4.424 0.477 -28.701 1.00 57.75 439 ASN A N 1
ATOM 3375 C CA . ASN A 1 439 ? 3.939 1.171 -27.514 1.00 57.75 439 ASN A CA 1
ATOM 3376 C C . ASN A 1 439 ? 4.750 2.442 -27.219 1.00 57.75 439 ASN A C 1
ATOM 3378 O O . ASN A 1 439 ? 5.907 2.382 -26.797 1.00 57.75 439 ASN A O 1
ATOM 3382 N N . ALA A 1 440 ? 4.130 3.607 -27.434 1.00 50.56 440 ALA A N 1
ATOM 3383 C CA . ALA A 1 440 ? 4.658 4.895 -26.984 1.00 50.56 440 ALA A CA 1
ATOM 3384 C C . ALA A 1 440 ? 4.703 4.993 -25.443 1.00 50.56 440 ALA A C 1
ATOM 3386 O O . ALA A 1 440 ? 5.532 5.735 -24.915 1.00 50.56 440 ALA A O 1
ATOM 3387 N N . ASP A 1 441 ? 3.891 4.184 -24.753 1.00 48.34 441 ASP A N 1
ATOM 3388 C CA . ASP A 1 441 ? 3.715 4.149 -23.299 1.00 48.34 441 ASP A CA 1
ATOM 3389 C C . ASP A 1 441 ? 4.691 3.196 -22.587 1.00 48.34 441 ASP A C 1
ATOM 3391 O O . ASP A 1 441 ? 4.777 3.218 -21.360 1.00 48.34 441 ASP A O 1
ATOM 3395 N N . ARG A 1 442 ? 5.513 2.414 -23.316 1.00 59.44 442 ARG A N 1
ATOM 3396 C CA . ARG A 1 442 ? 6.709 1.763 -22.739 1.00 59.44 442 ARG A CA 1
ATOM 3397 C C . ARG A 1 442 ? 7.727 2.857 -22.406 1.00 59.44 442 ARG A C 1
ATOM 3399 O O . ARG A 1 442 ? 8.595 3.196 -23.213 1.00 59.44 442 ARG A O 1
ATOM 3406 N N . HIS A 1 443 ? 7.510 3.453 -21.232 1.00 56.12 443 HIS A N 1
ATOM 3407 C CA . HIS A 1 443 ? 8.085 4.670 -20.666 1.00 56.12 443 HIS A CA 1
ATOM 3408 C C . HIS A 1 443 ? 9.507 5.016 -21.133 1.00 56.12 443 HIS A C 1
ATOM 3410 O O . HIS A 1 443 ? 10.385 4.159 -21.246 1.00 56.12 443 HIS A O 1
ATOM 3416 N N . THR A 1 444 ? 9.789 6.319 -21.231 1.00 57.66 444 THR A N 1
ATOM 3417 C CA . THR A 1 444 ? 11.133 6.908 -21.400 1.00 57.66 444 THR A CA 1
ATOM 3418 C C . THR A 1 444 ? 12.190 6.296 -20.462 1.00 57.66 444 THR A C 1
ATOM 3420 O O . THR A 1 444 ? 13.364 6.225 -20.825 1.00 57.66 444 THR A O 1
ATOM 3423 N N . MET A 1 445 ? 11.777 5.803 -19.285 1.00 57.94 445 MET A N 1
ATOM 3424 C CA . MET A 1 445 ? 12.633 5.084 -18.335 1.00 57.94 445 MET A CA 1
ATOM 3425 C C . MET A 1 445 ? 13.157 3.743 -18.882 1.00 57.94 445 MET A C 1
ATOM 3427 O O . MET A 1 445 ? 14.347 3.469 -18.756 1.00 57.94 445 MET A O 1
ATOM 3431 N N . CYS A 1 446 ? 12.327 2.928 -19.546 1.00 66.38 446 CYS A N 1
ATOM 3432 C CA . CYS A 1 446 ? 12.732 1.604 -20.047 1.00 66.38 446 CYS A CA 1
ATOM 3433 C C . CYS A 1 446 ? 13.753 1.713 -21.189 1.00 66.38 446 CYS A C 1
ATOM 3435 O O . CYS A 1 446 ? 14.742 0.981 -21.211 1.00 66.38 446 CYS A O 1
ATOM 3437 N N . ARG A 1 447 ? 13.579 2.702 -22.078 1.00 72.75 447 ARG A N 1
ATOM 3438 C CA . ARG A 1 447 ? 14.500 2.996 -23.195 1.00 72.75 447 ARG A CA 1
ATOM 3439 C C . ARG A 1 447 ? 15.947 3.221 -22.742 1.00 72.75 447 ARG A C 1
ATOM 3441 O O . ARG A 1 447 ? 16.886 2.881 -23.459 1.00 72.75 447 ARG A O 1
ATOM 3448 N N . ASN A 1 448 ? 16.131 3.771 -21.544 1.00 79.44 448 ASN A N 1
ATOM 3449 C CA . ASN A 1 448 ? 17.446 4.117 -21.008 1.00 79.44 448 ASN A CA 1
ATOM 3450 C C . ASN A 1 448 ? 17.929 3.180 -19.887 1.00 79.44 448 ASN A C 1
ATOM 3452 O O . ASN A 1 448 ? 18.989 3.447 -19.334 1.00 79.44 448 ASN A O 1
ATOM 3456 N N . ALA A 1 449 ? 17.199 2.111 -19.545 1.00 84.19 449 ALA A N 1
ATOM 3457 C CA . ALA A 1 449 ? 17.539 1.260 -18.396 1.00 84.19 449 ALA A CA 1
ATOM 3458 C C . ALA A 1 449 ? 17.383 -0.253 -18.630 1.00 84.19 449 ALA A C 1
ATOM 3460 O O . ALA A 1 449 ? 17.991 -1.037 -17.902 1.00 84.19 449 ALA A O 1
ATOM 3461 N N . ALA A 1 450 ? 16.608 -0.690 -19.631 1.00 90.94 450 ALA A N 1
ATOM 3462 C CA . ALA A 1 450 ? 16.453 -2.113 -19.923 1.00 90.94 450 ALA A CA 1
ATOM 3463 C C . ALA A 1 450 ? 17.761 -2.713 -20.466 1.00 90.94 450 ALA A C 1
ATOM 3465 O O . ALA A 1 450 ? 18.313 -2.205 -21.442 1.00 90.94 450 ALA A O 1
ATOM 3466 N N . THR A 1 451 ? 18.258 -3.789 -19.846 1.00 94.56 451 THR A N 1
ATOM 3467 C CA . THR A 1 451 ? 19.540 -4.432 -20.196 1.00 94.56 451 THR A CA 1
ATOM 3468 C C . THR A 1 451 ? 19.384 -5.802 -20.855 1.00 94.56 451 THR A C 1
ATOM 3470 O O . THR A 1 451 ? 20.227 -6.164 -21.679 1.00 94.56 451 THR A O 1
ATOM 3473 N N . ALA A 1 452 ? 18.297 -6.527 -20.573 1.00 94.94 452 ALA A N 1
ATOM 3474 C CA . ALA A 1 452 ? 17.968 -7.806 -21.204 1.00 94.94 452 ALA A CA 1
ATOM 3475 C C . ALA A 1 452 ? 16.494 -7.863 -21.633 1.00 94.94 452 ALA A C 1
ATOM 3477 O O . ALA A 1 452 ? 15.642 -7.276 -20.970 1.00 94.94 452 ALA A O 1
ATOM 3478 N N . LEU A 1 453 ? 16.202 -8.584 -22.716 1.00 95.19 453 LEU A N 1
ATOM 3479 C CA . LEU A 1 453 ? 14.853 -8.835 -23.232 1.00 95.19 453 LEU A CA 1
ATOM 3480 C C . LEU A 1 453 ? 14.703 -10.324 -23.568 1.00 95.19 453 LEU A C 1
ATOM 3482 O O . LEU A 1 453 ? 15.555 -10.888 -24.248 1.00 95.19 453 LEU A O 1
ATOM 3486 N N . VAL A 1 454 ? 13.615 -10.944 -23.123 1.00 96.25 454 VAL A N 1
ATOM 3487 C CA . VAL A 1 454 ? 13.232 -12.316 -23.470 1.00 96.25 454 VAL A CA 1
ATOM 3488 C C . VAL A 1 454 ? 11.835 -12.277 -24.073 1.00 96.25 454 VAL A C 1
ATOM 3490 O O . VAL A 1 454 ? 10.926 -11.661 -23.515 1.00 96.25 454 VAL A O 1
ATOM 3493 N N . ILE A 1 455 ? 11.673 -12.926 -25.220 1.00 95.75 455 ILE A N 1
ATOM 3494 C CA . ILE A 1 455 ? 10.414 -13.019 -25.959 1.00 95.75 455 ILE A CA 1
ATOM 3495 C C . ILE A 1 455 ? 9.973 -14.484 -25.950 1.00 95.75 455 ILE A C 1
ATOM 3497 O O . ILE A 1 455 ? 10.766 -15.350 -26.312 1.00 95.75 455 ILE A O 1
ATOM 3501 N N . ALA A 1 456 ? 8.743 -14.768 -25.525 1.00 95.44 456 ALA A N 1
ATOM 3502 C CA . ALA A 1 456 ? 8.224 -16.129 -25.398 1.00 95.44 456 ALA A CA 1
ATOM 3503 C C . ALA A 1 456 ? 7.778 -16.736 -26.740 1.00 95.44 456 ALA A C 1
ATOM 3505 O O . ALA A 1 456 ? 7.538 -16.031 -27.720 1.00 95.44 456 ALA A O 1
ATOM 3506 N N . ASP A 1 457 ? 7.578 -18.059 -26.752 1.00 94.69 457 ASP A N 1
ATOM 3507 C CA . ASP A 1 457 ? 7.039 -18.814 -27.895 1.00 94.69 457 ASP A CA 1
ATOM 3508 C C . ASP A 1 457 ? 5.562 -18.494 -28.203 1.00 94.69 457 ASP A C 1
ATOM 3510 O O . ASP A 1 457 ? 5.031 -18.929 -29.227 1.00 94.69 457 ASP A O 1
ATOM 3514 N N . SER A 1 458 ? 4.869 -17.738 -27.351 1.00 93.75 458 SER A N 1
ATOM 3515 C CA . SER A 1 458 ? 3.523 -17.239 -27.646 1.00 93.75 458 SER A CA 1
ATOM 3516 C C . SER A 1 458 ? 3.515 -16.088 -28.657 1.00 93.75 458 SER A C 1
ATOM 3518 O O . SER A 1 458 ? 2.472 -15.829 -29.256 1.00 93.75 458 SER A O 1
ATOM 3520 N N . VAL A 1 459 ? 4.655 -15.422 -28.879 1.00 96.38 459 VAL A N 1
ATOM 3521 C CA . VAL A 1 459 ? 4.777 -14.248 -29.751 1.00 96.38 459 VAL A CA 1
ATOM 3522 C C . VAL A 1 459 ? 5.230 -14.653 -31.151 1.00 96.38 459 VAL A C 1
ATOM 3524 O O . VAL A 1 459 ? 6.305 -15.216 -31.334 1.00 96.38 459 VAL A O 1
ATOM 3527 N N . THR A 1 460 ? 4.440 -14.295 -32.160 1.00 96.00 460 THR A N 1
ATOM 3528 C CA . THR A 1 460 ? 4.745 -14.530 -33.579 1.00 96.00 460 THR A CA 1
ATOM 3529 C C . THR A 1 460 ? 5.223 -13.268 -34.300 1.00 96.00 460 THR A C 1
ATOM 3531 O O . THR A 1 460 ? 5.913 -13.367 -35.315 1.00 96.00 460 THR A O 1
ATOM 3534 N N . GLU A 1 461 ? 4.894 -12.076 -33.793 1.00 96.19 461 GLU A N 1
ATOM 3535 C CA . GLU A 1 461 ? 5.225 -10.799 -34.437 1.00 96.19 461 GLU A CA 1
ATOM 3536 C C . GLU A 1 461 ? 5.680 -9.725 -33.437 1.00 96.19 461 GLU A C 1
ATOM 3538 O O . GLU A 1 461 ? 5.044 -9.488 -32.411 1.00 96.19 461 GLU A O 1
ATOM 3543 N N . LEU A 1 462 ? 6.763 -9.018 -33.773 1.00 95.75 462 LEU A N 1
ATOM 3544 C CA . LEU A 1 462 ? 7.147 -7.764 -33.126 1.00 95.75 462 LEU A CA 1
ATOM 3545 C C . LEU A 1 462 ? 6.766 -6.597 -34.034 1.00 95.75 462 LEU A C 1
ATOM 3547 O O . LEU A 1 462 ? 7.233 -6.515 -35.164 1.00 95.75 462 LEU A O 1
ATOM 3551 N N . GLY A 1 463 ? 5.925 -5.694 -33.551 1.00 91.88 463 GLY A N 1
ATOM 3552 C CA . GLY A 1 463 ? 5.345 -4.609 -34.330 1.00 91.88 463 GLY A CA 1
ATOM 3553 C C . GLY A 1 463 ? 6.293 -3.439 -34.604 1.00 91.88 463 GLY A C 1
ATOM 3554 O O . GLY A 1 463 ? 7.478 -3.432 -34.261 1.00 91.88 463 GLY A O 1
ATOM 3555 N N . TYR A 1 464 ? 5.740 -2.406 -35.243 1.00 91.69 464 TYR A N 1
ATOM 3556 C CA . TYR A 1 464 ? 6.457 -1.179 -35.595 1.00 91.69 464 TYR A CA 1
ATOM 3557 C C . TYR A 1 464 ? 7.155 -0.556 -34.373 1.00 91.69 464 TYR A C 1
ATOM 3559 O O . TYR A 1 464 ? 6.510 -0.271 -33.375 1.00 91.69 464 TYR A O 1
ATOM 3567 N N . ALA A 1 465 ? 8.463 -0.308 -34.434 1.00 90.56 465 ALA A N 1
ATOM 3568 C CA . ALA A 1 465 ? 9.212 0.392 -33.381 1.00 90.56 465 ALA A CA 1
ATOM 3569 C C . ALA A 1 465 ? 9.032 -0.143 -31.936 1.00 90.56 465 ALA A C 1
ATOM 3571 O O . ALA A 1 465 ? 9.251 0.608 -30.985 1.00 90.56 465 ALA A O 1
ATOM 3572 N N . ALA A 1 466 ? 8.661 -1.419 -31.754 1.00 90.88 466 ALA A N 1
ATOM 3573 C CA . ALA A 1 466 ? 8.287 -1.985 -30.451 1.00 90.88 466 ALA A CA 1
ATOM 3574 C C . ALA A 1 466 ? 9.372 -1.854 -29.359 1.00 90.88 466 ALA A C 1
ATOM 3576 O O . ALA A 1 466 ? 9.051 -1.737 -28.174 1.00 90.88 466 ALA A O 1
ATOM 3577 N N . PHE A 1 467 ? 10.645 -1.837 -29.760 1.00 92.44 467 PHE A N 1
ATOM 3578 C CA . PHE A 1 467 ? 11.824 -1.710 -28.897 1.00 92.44 467 PHE A CA 1
ATOM 3579 C C . PHE A 1 467 ? 12.824 -0.669 -29.431 1.00 92.44 467 PHE A C 1
ATOM 3581 O O . PHE A 1 467 ? 14.023 -0.729 -29.147 1.00 92.44 467 PHE A O 1
ATOM 3588 N N . ALA A 1 468 ? 12.347 0.301 -30.218 1.00 90.31 468 ALA A N 1
ATOM 3589 C CA . ALA A 1 468 ? 13.197 1.371 -30.722 1.00 90.31 468 ALA A CA 1
ATOM 3590 C C . ALA A 1 468 ? 13.738 2.218 -29.557 1.00 90.31 468 ALA A C 1
ATOM 3592 O O . ALA A 1 468 ? 13.037 2.471 -28.575 1.00 90.31 468 ALA A O 1
ATOM 3593 N N . ASP A 1 469 ? 14.981 2.686 -29.676 1.00 90.75 469 ASP A N 1
ATOM 3594 C CA . ASP A 1 469 ? 15.686 3.489 -28.668 1.00 90.75 469 ASP A CA 1
ATOM 3595 C C . ASP A 1 469 ? 15.953 2.783 -27.329 1.00 90.75 469 ASP A C 1
ATOM 3597 O O . ASP A 1 469 ? 16.199 3.454 -26.329 1.00 90.75 469 ASP A O 1
ATOM 3601 N N . TRP A 1 470 ? 15.961 1.448 -27.275 1.00 91.44 470 TRP A N 1
ATOM 3602 C CA . TRP A 1 470 ? 16.407 0.715 -26.084 1.00 91.44 470 TRP A CA 1
ATOM 3603 C C . TRP A 1 470 ? 17.940 0.698 -26.017 1.00 91.44 470 TRP A C 1
ATOM 3605 O O . TRP A 1 470 ? 18.602 -0.264 -26.405 1.00 91.44 470 TRP A O 1
ATOM 3615 N N . LYS A 1 471 ? 18.521 1.816 -25.572 1.00 89.94 471 LYS A N 1
ATOM 3616 C CA . LYS A 1 471 ? 19.954 2.129 -25.703 1.00 89.94 471 LYS A CA 1
ATOM 3617 C C . LYS A 1 471 ? 20.859 1.256 -24.841 1.00 89.94 471 LYS A C 1
ATOM 3619 O O . LYS A 1 471 ? 22.002 1.036 -25.231 1.00 89.94 471 LYS A O 1
ATOM 3624 N N . MET A 1 472 ? 20.356 0.779 -23.700 1.00 91.81 472 MET A N 1
ATOM 3625 C CA . MET A 1 472 ? 21.099 -0.051 -22.737 1.00 91.81 472 MET A CA 1
ATOM 3626 C C . MET A 1 472 ? 20.931 -1.560 -22.966 1.00 91.81 472 MET A C 1
ATOM 3628 O O . MET A 1 472 ? 21.642 -2.354 -22.338 1.00 91.81 472 MET A O 1
ATOM 3632 N N . LEU A 1 473 ? 20.028 -1.952 -23.873 1.00 94.12 473 LEU A N 1
ATOM 3633 C CA . LEU A 1 473 ? 19.734 -3.349 -24.165 1.00 94.12 473 LEU A CA 1
ATOM 3634 C C . LEU A 1 473 ? 20.986 -4.008 -24.741 1.00 94.12 473 LEU A C 1
ATOM 3636 O O . LEU A 1 473 ? 21.497 -3.575 -25.772 1.00 94.12 473 LEU A O 1
ATOM 3640 N N . ASN A 1 474 ? 21.500 -5.021 -24.048 1.00 94.94 474 ASN A N 1
ATOM 3641 C CA . ASN A 1 474 ? 22.741 -5.705 -24.412 1.00 94.94 474 ASN A CA 1
ATOM 3642 C C . ASN A 1 474 ? 22.578 -7.224 -24.575 1.00 94.94 474 ASN A C 1
ATOM 3644 O O . ASN A 1 474 ? 23.482 -7.871 -25.110 1.00 94.94 474 ASN A O 1
ATOM 3648 N N . SER A 1 475 ? 21.426 -7.774 -24.179 1.00 95.25 475 SER A N 1
ATOM 3649 C CA . SER A 1 475 ? 21.063 -9.175 -24.379 1.00 95.25 475 SER A CA 1
ATOM 3650 C C . SER A 1 475 ? 19.622 -9.306 -24.867 1.00 95.25 475 SER A C 1
ATOM 3652 O O . SER A 1 475 ? 18.726 -8.642 -24.347 1.00 95.25 475 SER A O 1
ATOM 3654 N N . ILE A 1 476 ? 19.399 -10.188 -25.842 1.00 96.56 476 ILE A N 1
ATOM 3655 C CA . ILE A 1 476 ? 18.068 -10.569 -26.314 1.00 96.56 476 ILE A CA 1
ATOM 3656 C C . ILE A 1 476 ? 17.986 -12.085 -26.496 1.00 96.56 476 ILE A C 1
ATOM 3658 O O . ILE A 1 476 ? 18.911 -12.695 -27.038 1.00 96.56 476 ILE A O 1
ATOM 3662 N N . GLU A 1 477 ? 16.872 -12.673 -26.074 1.00 96.81 477 GLU A N 1
ATOM 3663 C CA . GLU A 1 477 ? 16.509 -14.066 -26.323 1.00 96.81 477 GLU A CA 1
ATOM 3664 C C . GLU A 1 477 ? 15.158 -14.120 -27.043 1.00 96.81 477 GLU A C 1
ATOM 3666 O O . GLU A 1 477 ? 14.174 -13.530 -26.595 1.00 96.81 477 GLU A O 1
ATOM 3671 N N . PHE A 1 478 ? 15.126 -14.808 -28.185 1.00 95.75 478 PHE A N 1
ATOM 3672 C CA . PHE A 1 478 ? 13.927 -14.963 -29.002 1.00 95.75 478 PHE A CA 1
ATOM 3673 C C . PHE A 1 478 ? 13.295 -16.340 -28.800 1.00 95.75 478 PHE A C 1
ATOM 3675 O O . PHE A 1 478 ? 13.982 -17.363 -28.896 1.00 95.75 478 PHE A O 1
ATOM 3682 N N . GLY A 1 479 ? 11.972 -16.355 -28.656 1.00 93.31 479 GLY A N 1
ATOM 3683 C CA . GLY A 1 479 ? 11.153 -17.545 -28.837 1.00 93.31 479 GLY A CA 1
ATOM 3684 C C . GLY A 1 479 ? 11.291 -18.122 -30.248 1.00 93.31 479 GLY A C 1
ATOM 3685 O O . GLY A 1 479 ? 11.671 -17.441 -31.203 1.00 93.31 479 GLY A O 1
ATOM 3686 N N . GLN A 1 480 ? 10.987 -19.405 -30.387 1.00 93.75 480 GLN A N 1
ATOM 3687 C CA . GLN A 1 480 ? 11.138 -20.190 -31.611 1.00 93.75 480 GLN A CA 1
ATOM 3688 C C . GLN A 1 480 ? 9.955 -20.059 -32.582 1.00 93.75 480 GLN A C 1
ATOM 3690 O O . GLN A 1 480 ? 9.915 -20.775 -33.582 1.00 93.75 480 GLN A O 1
ATOM 3695 N N . THR A 1 481 ? 8.997 -19.177 -32.296 1.00 96.19 481 THR A N 1
ATOM 3696 C CA . THR A 1 481 ? 7.783 -18.938 -33.096 1.00 96.19 481 THR A CA 1
ATOM 3697 C C . THR A 1 481 ? 7.732 -17.546 -33.725 1.00 96.19 481 THR A C 1
ATOM 3699 O O . THR A 1 481 ? 6.815 -17.270 -34.490 1.00 96.19 481 THR A O 1
ATOM 3702 N N . ILE A 1 482 ? 8.716 -16.678 -33.464 1.00 97.38 482 ILE A N 1
ATOM 3703 C CA . ILE A 1 482 ? 8.785 -15.341 -34.067 1.00 97.38 482 ILE A CA 1
ATOM 3704 C C . ILE A 1 482 ? 8.941 -15.473 -35.582 1.00 97.38 482 ILE A C 1
ATOM 3706 O O . ILE A 1 482 ? 9.961 -15.976 -36.051 1.00 97.38 482 ILE A O 1
ATOM 3710 N N . GLU A 1 483 ? 7.959 -14.993 -36.338 1.00 97.62 483 GLU A N 1
ATOM 3711 C CA . GLU A 1 483 ? 7.929 -15.000 -37.804 1.00 97.62 483 GLU A CA 1
ATOM 3712 C C . GLU A 1 483 ? 8.267 -13.621 -38.384 1.00 97.62 483 GLU A C 1
ATOM 3714 O O . GLU A 1 483 ? 8.907 -13.524 -39.438 1.00 97.62 483 GLU A O 1
ATOM 3719 N N . ILE A 1 484 ? 7.865 -12.545 -37.700 1.00 97.62 484 ILE A N 1
ATOM 3720 C CA . ILE A 1 484 ? 7.977 -11.171 -38.200 1.00 97.62 484 ILE A CA 1
ATOM 3721 C C . ILE A 1 484 ? 8.628 -10.271 -37.148 1.00 97.62 484 ILE A C 1
ATOM 3723 O O . ILE A 1 484 ? 8.157 -10.155 -36.019 1.00 97.62 484 ILE A O 1
ATOM 3727 N N . ILE A 1 485 ? 9.689 -9.571 -37.548 1.00 97.56 485 ILE A N 1
ATOM 3728 C CA . ILE A 1 485 ? 10.202 -8.395 -36.841 1.00 97.56 485 ILE A CA 1
ATOM 3729 C C . ILE A 1 485 ? 9.867 -7.178 -37.694 1.00 97.56 485 ILE A C 1
ATOM 3731 O O . ILE A 1 485 ? 10.365 -7.036 -38.806 1.00 97.56 485 ILE A O 1
ATOM 3735 N N . GLY A 1 486 ? 9.009 -6.309 -37.180 1.00 95.75 486 GLY A N 1
ATOM 3736 C CA . GLY A 1 486 ? 8.432 -5.177 -37.884 1.00 95.75 486 GLY A CA 1
ATOM 3737 C C . GLY A 1 486 ? 9.408 -4.030 -38.133 1.00 95.75 486 GLY A C 1
ATOM 3738 O O . GLY A 1 486 ? 10.571 -4.024 -37.719 1.00 95.75 486 GLY A O 1
ATOM 3739 N N . ASN A 1 487 ? 8.916 -3.018 -38.842 1.00 95.62 487 ASN A N 1
ATOM 3740 C CA . ASN A 1 487 ? 9.728 -1.871 -39.236 1.00 95.62 487 ASN A CA 1
ATOM 3741 C C . ASN A 1 487 ? 10.221 -1.094 -38.005 1.00 95.62 487 ASN A C 1
ATOM 3743 O O . ASN A 1 487 ? 9.455 -0.844 -37.077 1.00 95.62 487 ASN A O 1
ATOM 3747 N N . VAL A 1 488 ? 11.486 -0.663 -38.016 1.00 94.25 488 VAL A N 1
ATOM 3748 C CA . VAL A 1 488 ? 12.104 0.158 -36.951 1.00 94.25 488 VAL A CA 1
ATOM 3749 C C . VAL A 1 488 ? 12.140 -0.538 -35.573 1.00 94.25 488 VAL A C 1
ATOM 3751 O O . VAL A 1 488 ? 12.475 0.095 -34.578 1.00 94.25 488 VAL A O 1
ATOM 3754 N N . CYS A 1 489 ? 11.820 -1.836 -35.484 1.00 94.38 489 CYS A N 1
ATOM 3755 C CA . CYS A 1 489 ? 11.554 -2.536 -34.220 1.00 94.38 489 CYS A CA 1
ATOM 3756 C C . CYS A 1 489 ? 12.655 -2.382 -33.157 1.00 94.38 489 CYS A C 1
ATOM 3758 O O . CYS A 1 489 ? 12.333 -2.128 -32.006 1.00 94.38 489 CYS A O 1
ATOM 3760 N N . PHE A 1 490 ? 13.926 -2.490 -33.533 1.00 95.31 490 PHE A N 1
ATOM 3761 C CA . PHE A 1 490 ? 15.107 -2.368 -32.669 1.00 95.31 490 PHE A CA 1
ATOM 3762 C C . PHE A 1 490 ? 16.036 -1.232 -33.118 1.00 95.31 490 PHE A C 1
ATOM 3764 O O . PHE A 1 490 ? 17.243 -1.279 -32.883 1.00 95.31 490 PHE A O 1
ATOM 3771 N N . ALA A 1 491 ? 15.516 -0.210 -33.804 1.00 93.19 491 ALA A N 1
ATOM 3772 C CA . ALA A 1 491 ? 16.354 0.900 -34.244 1.00 93.19 491 ALA A CA 1
ATOM 3773 C C . ALA A 1 491 ? 16.985 1.622 -33.039 1.00 93.19 491 ALA A C 1
ATOM 3775 O O . ALA A 1 491 ? 16.322 1.858 -32.028 1.00 93.19 491 ALA A O 1
ATOM 3776 N N . ARG A 1 492 ? 18.254 2.025 -33.163 1.00 93.19 492 ARG A N 1
ATOM 3777 C CA . ARG A 1 492 ? 19.033 2.753 -32.140 1.00 93.19 492 ARG A CA 1
ATOM 3778 C C . ARG A 1 492 ? 19.258 1.983 -30.823 1.00 93.19 492 ARG A C 1
ATOM 3780 O O . ARG A 1 492 ? 19.497 2.595 -29.780 1.00 93.19 492 ARG A O 1
ATOM 3787 N N . CYS A 1 493 ? 19.265 0.648 -30.855 1.00 94.12 493 CYS A N 1
ATOM 3788 C CA . CYS A 1 493 ? 19.723 -0.189 -29.737 1.00 94.12 493 CYS A CA 1
ATOM 3789 C C . CYS A 1 493 ? 21.261 -0.217 -29.658 1.00 94.12 493 CYS A C 1
ATOM 3791 O O . CYS A 1 493 ? 21.917 -1.151 -30.118 1.00 94.12 493 CYS A O 1
ATOM 3793 N N . PHE A 1 494 ? 21.856 0.840 -29.098 1.00 92.38 494 PHE A N 1
ATOM 3794 C CA . PHE A 1 494 ? 23.306 1.052 -29.152 1.00 92.38 494 PHE A CA 1
ATOM 3795 C C . PHE A 1 494 ? 24.139 0.037 -28.363 1.00 92.38 494 PHE A C 1
ATOM 3797 O O . PHE A 1 494 ? 25.272 -0.202 -28.760 1.00 92.38 494 PHE A O 1
ATOM 3804 N N . ALA A 1 495 ? 23.646 -0.560 -27.275 1.00 94.81 495 ALA A N 1
ATOM 3805 C CA . ALA A 1 495 ? 24.437 -1.494 -26.462 1.00 94.81 495 ALA A CA 1
ATOM 3806 C C . ALA A 1 495 ? 24.458 -2.943 -26.988 1.00 94.81 495 ALA A C 1
ATOM 3808 O O . ALA A 1 495 ? 25.288 -3.742 -26.542 1.00 94.81 495 ALA A O 1
ATOM 3809 N N . MET A 1 496 ? 23.597 -3.284 -27.951 1.00 96.38 496 MET A N 1
ATOM 3810 C CA . MET A 1 496 ? 23.526 -4.630 -28.515 1.00 96.38 496 MET A CA 1
ATOM 3811 C C . MET A 1 496 ? 24.799 -4.970 -29.287 1.00 96.38 496 MET A C 1
ATOM 3813 O O . MET A 1 496 ? 25.238 -4.212 -30.149 1.00 96.38 496 MET A O 1
ATOM 3817 N N . LYS A 1 497 ? 25.370 -6.146 -29.001 1.00 95.06 497 LYS A N 1
ATOM 3818 C CA . LYS A 1 497 ? 26.562 -6.667 -29.695 1.00 95.06 497 LYS A CA 1
ATOM 3819 C C . LYS A 1 497 ? 26.242 -7.739 -30.721 1.00 95.06 497 LYS A C 1
ATOM 3821 O O . LYS A 1 497 ? 26.963 -7.874 -31.702 1.00 95.06 497 LYS A O 1
ATOM 3826 N N . LYS A 1 498 ? 25.182 -8.509 -30.500 1.00 95.19 498 LYS A N 1
ATOM 3827 C CA . LYS A 1 498 ? 24.806 -9.604 -31.387 1.00 95.19 498 LYS A CA 1
ATOM 3828 C C . LYS A 1 498 ? 23.301 -9.753 -31.489 1.00 95.19 498 LYS A C 1
ATOM 3830 O O . LYS A 1 498 ? 22.605 -9.550 -30.500 1.00 95.19 498 LYS A O 1
ATOM 3835 N N . PHE A 1 499 ? 22.835 -10.170 -32.656 1.00 96.44 499 PHE A N 1
ATOM 3836 C CA . PHE A 1 499 ? 21.475 -10.659 -32.853 1.00 96.44 499 PHE A CA 1
ATOM 3837 C C . PHE A 1 499 ? 21.536 -12.094 -33.361 1.00 96.44 499 PHE A C 1
ATOM 3839 O O . PHE A 1 499 ? 22.172 -12.365 -34.374 1.00 96.44 499 PHE A O 1
ATOM 3846 N N . ILE A 1 500 ? 20.893 -13.016 -32.648 1.00 95.81 500 ILE A N 1
ATOM 3847 C CA . ILE A 1 500 ? 20.780 -14.420 -33.051 1.00 95.81 500 ILE A CA 1
ATOM 3848 C C . ILE A 1 500 ? 19.294 -14.702 -33.226 1.00 95.81 500 ILE A C 1
ATOM 3850 O O . ILE A 1 500 ? 18.572 -14.861 -32.246 1.00 95.81 500 ILE A O 1
ATOM 3854 N N . PHE A 1 501 ? 18.831 -14.700 -34.472 1.00 96.69 501 PHE A N 1
ATOM 3855 C CA . PHE A 1 501 ? 17.421 -14.870 -34.793 1.00 96.69 501 PHE A CA 1
ATOM 3856 C C . PHE A 1 501 ? 17.017 -16.353 -34.839 1.00 96.69 501 PHE A C 1
ATOM 3858 O O . PHE A 1 501 ? 17.821 -17.198 -35.254 1.00 96.69 501 PHE A O 1
ATOM 3865 N N . PRO A 1 502 ? 15.771 -16.687 -34.450 1.00 95.88 502 PRO A N 1
ATOM 3866 C CA . PRO A 1 502 ? 15.274 -18.058 -34.459 1.00 95.88 502 PRO A CA 1
ATOM 3867 C C . PRO A 1 502 ? 15.064 -18.570 -35.889 1.00 95.88 502 PRO A C 1
ATOM 3869 O O . PRO A 1 502 ? 14.998 -17.806 -36.855 1.00 95.88 502 PRO A O 1
ATOM 3872 N N . ASN A 1 503 ? 14.923 -19.890 -36.035 1.00 95.06 503 ASN A N 1
ATOM 3873 C CA . ASN A 1 503 ? 14.671 -20.518 -37.337 1.00 95.06 503 ASN A CA 1
ATOM 3874 C C . ASN A 1 503 ? 13.329 -20.124 -37.962 1.00 95.06 503 ASN A C 1
ATOM 3876 O O . ASN A 1 503 ? 13.211 -20.203 -39.180 1.00 95.06 503 ASN A O 1
ATOM 3880 N N . SER A 1 504 ? 12.356 -19.713 -37.150 1.00 96.69 504 SER A N 1
ATOM 3881 C CA . SER A 1 504 ? 11.025 -19.282 -37.578 1.00 96.69 504 SER A CA 1
ATOM 3882 C C . SER A 1 504 ? 10.999 -17.908 -38.243 1.00 96.69 504 SER A C 1
ATOM 3884 O O . SER A 1 504 ? 10.045 -17.621 -38.961 1.00 96.69 504 SER A O 1
ATOM 3886 N N . LEU A 1 505 ? 12.016 -17.061 -38.027 1.00 97.88 505 LEU A N 1
ATOM 3887 C CA . LEU A 1 505 ? 11.991 -15.683 -38.512 1.00 97.88 505 LEU A CA 1
ATOM 3888 C C . LEU A 1 505 ? 11.937 -15.667 -40.041 1.00 97.88 505 LEU A C 1
ATOM 3890 O O . LEU A 1 505 ? 12.920 -16.006 -40.695 1.00 97.88 505 LEU A O 1
ATOM 3894 N N . ALA A 1 506 ? 10.813 -15.217 -40.594 1.00 97.25 506 ALA A N 1
ATOM 3895 C CA . ALA A 1 506 ? 10.573 -15.118 -42.025 1.00 97.25 506 ALA A CA 1
ATOM 3896 C C . ALA A 1 506 ? 10.883 -13.719 -42.567 1.00 97.25 506 ALA A C 1
ATOM 3898 O O . ALA A 1 506 ? 11.412 -13.603 -43.676 1.00 97.25 506 ALA A O 1
ATOM 3899 N N . THR A 1 507 ? 10.569 -12.667 -41.806 1.00 97.69 507 THR A N 1
ATOM 3900 C CA . THR A 1 507 ? 10.667 -11.273 -42.268 1.00 97.69 507 THR A CA 1
ATOM 3901 C C . THR A 1 507 ? 11.367 -10.386 -41.251 1.00 97.69 507 THR A C 1
ATOM 3903 O O . THR A 1 507 ? 10.932 -10.281 -40.104 1.00 97.69 507 THR A O 1
ATOM 3906 N N . LEU A 1 508 ? 12.405 -9.681 -41.705 1.00 97.56 508 LEU A N 1
ATOM 3907 C CA . LEU A 1 508 ? 12.996 -8.554 -40.992 1.00 97.56 508 LEU A CA 1
ATOM 3908 C C . LEU A 1 508 ? 12.582 -7.241 -41.669 1.00 97.56 508 LEU A C 1
ATOM 3910 O O . LEU A 1 508 ? 12.884 -7.031 -42.838 1.00 97.56 508 LEU A O 1
ATOM 3914 N N . GLY A 1 509 ? 11.892 -6.362 -40.953 1.00 97.38 509 GLY A N 1
ATOM 3915 C CA . GLY A 1 509 ? 11.262 -5.159 -41.492 1.00 97.38 509 GLY A CA 1
ATOM 3916 C C . GLY A 1 509 ? 12.229 -4.050 -41.916 1.00 97.38 509 GLY A C 1
ATOM 3917 O O . GLY A 1 509 ? 13.434 -4.077 -41.661 1.00 97.38 509 GLY A O 1
ATOM 3918 N N . GLN A 1 510 ? 11.674 -3.023 -42.558 1.00 95.69 510 GLN A N 1
ATOM 3919 C CA . GLN A 1 510 ? 12.403 -1.825 -42.972 1.00 95.69 510 GLN A CA 1
ATOM 3920 C C . GLN A 1 510 ? 13.023 -1.124 -41.756 1.00 95.69 510 GLN A C 1
ATOM 3922 O O . GLN A 1 510 ? 12.332 -0.857 -40.772 1.00 95.69 510 GLN A O 1
ATOM 3927 N N . ALA A 1 511 ? 14.313 -0.790 -41.834 1.00 94.50 511 ALA A N 1
ATOM 3928 C CA . ALA A 1 511 ? 15.061 -0.127 -40.760 1.00 94.50 511 ALA A CA 1
ATOM 3929 C C . ALA A 1 511 ? 14.985 -0.822 -39.382 1.00 94.50 511 ALA A C 1
ATOM 3931 O O . ALA A 1 511 ? 15.183 -0.175 -38.356 1.00 94.50 511 ALA A O 1
ATOM 3932 N N . ALA A 1 512 ? 14.689 -2.128 -39.335 1.00 96.19 512 ALA A N 1
ATOM 3933 C CA . ALA A 1 512 ? 14.427 -2.850 -38.089 1.00 96.19 512 ALA A CA 1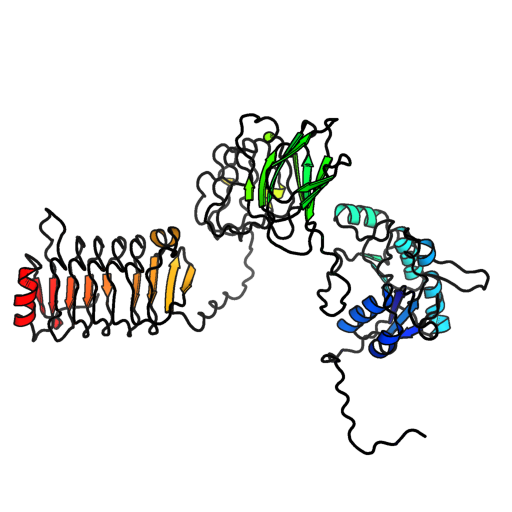
ATOM 3934 C C . ALA A 1 512 ? 15.575 -2.785 -37.064 1.00 96.19 512 ALA A C 1
ATOM 3936 O O . ALA A 1 512 ? 15.298 -2.789 -35.874 1.00 96.19 512 ALA A O 1
ATOM 3937 N N . LEU A 1 513 ? 16.832 -2.696 -37.495 1.00 95.94 513 LEU A N 1
ATOM 3938 C CA . LEU A 1 513 ? 18.038 -2.553 -36.670 1.00 95.94 513 LEU A CA 1
ATOM 3939 C C . LEU A 1 513 ? 18.849 -1.305 -37.069 1.00 95.94 513 LEU A C 1
ATOM 3941 O O . LEU A 1 513 ? 20.067 -1.267 -36.890 1.00 95.94 513 LEU A O 1
ATOM 3945 N N . ASP A 1 514 ? 18.203 -0.281 -37.633 1.00 92.94 514 ASP A N 1
ATOM 3946 C CA . ASP A 1 514 ? 18.912 0.925 -38.066 1.00 92.94 514 ASP A CA 1
ATOM 3947 C C . ASP A 1 514 ? 19.662 1.591 -36.899 1.00 92.94 514 ASP A C 1
ATOM 3949 O O . ASP A 1 514 ? 19.132 1.782 -35.804 1.00 92.94 514 ASP A O 1
ATOM 3953 N N . THR A 1 515 ? 20.909 1.986 -37.147 1.00 92.44 515 THR A N 1
ATOM 3954 C CA . THR A 1 515 ? 21.800 2.655 -36.191 1.00 92.44 515 THR A CA 1
ATOM 3955 C C . THR A 1 515 ? 22.103 1.817 -34.933 1.00 92.44 515 THR A C 1
ATOM 3957 O O . THR A 1 515 ? 22.417 2.353 -33.870 1.00 92.44 515 THR A O 1
ATOM 3960 N N . CYS A 1 516 ? 22.078 0.485 -35.021 1.00 93.44 516 CYS A N 1
ATOM 3961 C CA . CYS A 1 516 ? 22.615 -0.401 -33.980 1.00 93.44 516 CYS A CA 1
ATOM 3962 C C . CYS A 1 516 ? 24.147 -0.496 -34.083 1.00 93.44 516 CYS A C 1
ATOM 3964 O O . CYS A 1 516 ? 24.704 -1.454 -34.618 1.00 93.44 516 CYS A O 1
ATOM 3966 N N . GLN A 1 517 ? 24.841 0.540 -33.606 1.00 90.44 517 GLN A N 1
ATOM 3967 C CA . GLN A 1 517 ? 26.253 0.793 -33.923 1.00 90.44 517 GLN A CA 1
ATOM 3968 C C . GLN A 1 517 ? 27.257 -0.230 -33.372 1.00 90.44 517 GLN A C 1
ATOM 3970 O O . GLN A 1 517 ? 28.323 -0.366 -33.966 1.00 90.44 517 GLN A O 1
ATOM 3975 N N . ASN A 1 518 ? 26.944 -0.941 -32.282 1.00 92.62 518 ASN A N 1
ATOM 3976 C CA . ASN A 1 518 ? 27.854 -1.911 -31.650 1.00 92.62 518 ASN A CA 1
ATOM 3977 C C . ASN A 1 518 ? 27.588 -3.370 -32.045 1.00 92.62 518 ASN A C 1
ATOM 3979 O O . ASN A 1 518 ? 28.304 -4.262 -31.582 1.00 92.62 518 ASN A O 1
ATOM 3983 N N . VAL A 1 519 ? 26.590 -3.627 -32.897 1.00 92.81 519 VAL A N 1
ATOM 3984 C CA . VAL A 1 519 ? 26.296 -4.985 -33.358 1.00 92.81 519 VAL A CA 1
ATOM 3985 C C . VAL A 1 519 ? 27.437 -5.455 -34.248 1.00 92.81 519 VAL A C 1
ATOM 3987 O O . VAL A 1 519 ? 27.670 -4.868 -35.298 1.00 92.81 519 VAL A O 1
ATOM 3990 N N . ASN A 1 520 ? 28.134 -6.508 -33.824 1.00 92.00 520 ASN A N 1
ATOM 3991 C CA . ASN A 1 520 ? 29.260 -7.107 -34.533 1.00 92.00 520 ASN A CA 1
ATOM 3992 C C . ASN A 1 520 ? 28.946 -8.472 -35.155 1.00 92.00 520 ASN A C 1
ATOM 3994 O O . ASN A 1 520 ? 29.621 -8.867 -36.107 1.00 92.00 520 ASN A O 1
ATOM 3998 N N . LEU A 1 521 ? 27.902 -9.150 -34.675 1.00 92.50 521 LEU A N 1
ATOM 3999 C CA . LEU A 1 521 ? 27.471 -10.461 -35.146 1.00 92.50 521 LEU A CA 1
ATOM 4000 C C . LEU A 1 521 ? 25.964 -10.484 -35.374 1.00 92.50 521 LEU A C 1
ATOM 4002 O O . LEU A 1 521 ? 25.185 -10.128 -34.490 1.00 92.50 521 LEU A O 1
ATOM 4006 N N . ILE A 1 522 ? 25.551 -10.984 -36.532 1.00 93.88 522 ILE A N 1
ATOM 4007 C CA . ILE A 1 522 ? 24.150 -11.281 -36.811 1.00 93.88 522 ILE A CA 1
ATOM 4008 C C . ILE A 1 522 ? 24.031 -12.687 -37.370 1.00 93.88 522 ILE A C 1
ATOM 4010 O O . ILE A 1 522 ? 24.690 -13.025 -38.349 1.00 93.88 522 ILE A O 1
ATOM 4014 N N . GLU A 1 523 ? 23.167 -13.495 -36.768 1.00 95.12 523 GLU A N 1
ATOM 4015 C CA . GLU A 1 523 ? 22.816 -14.818 -37.263 1.00 95.12 523 GLU A CA 1
ATOM 4016 C C . GLU A 1 523 ? 21.343 -14.872 -37.650 1.00 95.12 523 GLU A C 1
ATOM 4018 O O . GLU A 1 523 ? 20.460 -14.655 -36.822 1.00 95.12 523 GLU A O 1
ATOM 4023 N N . PHE A 1 524 ? 21.083 -15.226 -38.902 1.00 94.06 524 PHE A N 1
ATOM 4024 C CA . PHE A 1 524 ? 19.755 -15.504 -39.419 1.00 94.06 524 PHE A CA 1
ATOM 4025 C C . PHE A 1 524 ? 19.490 -17.008 -39.443 1.00 94.06 524 PHE A C 1
ATOM 4027 O O . PHE A 1 524 ? 20.332 -17.802 -39.880 1.00 94.06 524 PHE A O 1
ATOM 4034 N N . GLY A 1 525 ? 18.297 -17.390 -38.993 1.00 91.56 525 GLY A N 1
ATOM 4035 C CA . GLY A 1 525 ? 17.809 -18.761 -39.029 1.00 91.56 525 GLY A CA 1
ATOM 4036 C C . GLY A 1 525 ? 17.518 -19.283 -40.441 1.00 91.56 525 GLY A C 1
ATOM 4037 O O . GLY A 1 525 ? 17.736 -18.616 -41.453 1.00 91.56 525 GLY A O 1
ATOM 4038 N N . THR A 1 526 ? 17.029 -20.520 -40.506 1.00 93.94 526 THR A N 1
ATOM 4039 C CA . THR A 1 526 ? 16.735 -21.214 -41.775 1.00 93.94 526 THR A CA 1
ATOM 4040 C C . THR A 1 526 ? 15.484 -20.708 -42.505 1.00 93.94 526 THR A C 1
ATOM 4042 O O . THR A 1 526 ? 15.403 -20.878 -43.720 1.00 93.94 526 THR A O 1
ATOM 4045 N N . GLY A 1 527 ? 14.529 -20.095 -41.797 1.00 94.00 527 GLY A N 1
ATOM 4046 C CA . GLY A 1 527 ? 13.243 -19.642 -42.341 1.00 94.00 527 GLY A CA 1
ATOM 4047 C C . GLY A 1 527 ? 13.234 -18.246 -42.965 1.00 94.00 527 GLY A C 1
ATOM 4048 O O . GLY A 1 527 ? 12.192 -17.830 -43.462 1.00 94.00 527 GLY A O 1
ATOM 4049 N N . LEU A 1 528 ? 14.361 -17.525 -42.969 1.00 96.31 528 LEU A N 1
ATOM 4050 C CA . LEU A 1 528 ? 14.412 -16.146 -43.454 1.00 96.31 528 LEU A CA 1
ATOM 4051 C C . LEU A 1 528 ? 14.067 -16.056 -44.947 1.00 96.31 528 LEU A C 1
ATOM 4053 O O . LEU A 1 528 ? 14.735 -16.656 -45.785 1.00 96.31 528 LEU A O 1
ATOM 4057 N N . THR A 1 529 ? 13.065 -15.238 -45.276 1.00 95.38 529 THR A N 1
ATOM 4058 C CA . THR A 1 529 ? 12.595 -15.007 -46.653 1.00 95.38 529 THR A CA 1
ATOM 4059 C C . THR A 1 529 ? 12.806 -13.576 -47.131 1.00 95.38 529 THR A C 1
ATOM 4061 O O . THR A 1 529 ? 12.942 -13.356 -48.335 1.00 95.38 529 THR A O 1
ATOM 4064 N N . SER A 1 530 ? 12.850 -12.591 -46.226 1.00 94.56 530 SER A N 1
ATOM 4065 C CA . SER A 1 530 ? 13.042 -11.191 -46.607 1.00 94.56 530 SER A CA 1
ATOM 4066 C C . SER A 1 530 ? 13.721 -10.334 -45.536 1.00 94.56 530 SER A C 1
ATOM 4068 O O . SER A 1 530 ? 13.541 -10.532 -44.333 1.00 94.56 530 SER A O 1
ATOM 4070 N N . ILE A 1 531 ? 14.502 -9.361 -46.006 1.00 94.56 531 ILE A N 1
ATOM 4071 C CA . ILE A 1 531 ? 15.129 -8.288 -45.234 1.00 94.56 531 ILE A CA 1
ATOM 4072 C C . ILE A 1 531 ? 14.705 -6.964 -45.871 1.00 94.56 531 ILE A C 1
ATOM 4074 O O . ILE A 1 531 ? 14.946 -6.734 -47.053 1.00 94.56 531 ILE A O 1
ATOM 4078 N N . GLY A 1 532 ? 14.081 -6.085 -45.097 1.00 94.00 532 GLY A N 1
ATOM 4079 C CA . GLY A 1 532 ? 13.569 -4.803 -45.560 1.00 94.00 532 GLY A CA 1
ATOM 4080 C C . GLY A 1 532 ? 14.665 -3.793 -45.902 1.00 94.00 532 GLY A C 1
ATOM 4081 O O . GLY A 1 532 ? 15.832 -3.929 -45.526 1.00 94.00 532 GLY A O 1
ATOM 4082 N N . SER A 1 533 ? 14.273 -2.731 -46.606 1.00 90.81 533 SER A N 1
ATOM 4083 C CA . SER A 1 533 ? 15.182 -1.637 -46.950 1.00 90.81 533 SER A CA 1
ATOM 4084 C C . SER A 1 533 ? 15.783 -1.003 -45.694 1.00 90.81 533 SER A C 1
ATOM 4086 O O . SER A 1 533 ? 15.098 -0.831 -44.682 1.00 90.81 533 SER A O 1
ATOM 4088 N N . SER A 1 534 ? 17.070 -0.668 -45.739 1.00 90.31 534 SER A N 1
ATOM 4089 C CA . SER A 1 534 ? 17.806 -0.088 -44.606 1.00 90.31 534 SER A CA 1
ATOM 4090 C C . SER A 1 534 ? 17.743 -0.890 -43.296 1.00 90.31 534 SER A C 1
ATOM 4092 O O . SER A 1 534 ? 18.044 -0.338 -42.245 1.00 90.31 534 SER A O 1
ATOM 4094 N N . ALA A 1 535 ? 17.352 -2.172 -43.312 1.00 92.31 535 ALA A N 1
ATOM 4095 C CA . ALA A 1 535 ? 17.119 -2.955 -42.094 1.00 92.31 535 ALA A CA 1
ATOM 4096 C C . ALA A 1 535 ? 18.298 -2.952 -41.110 1.00 92.31 535 ALA A C 1
ATOM 4098 O O . ALA A 1 535 ? 18.068 -3.001 -39.912 1.00 92.31 535 ALA A O 1
ATOM 4099 N N . LEU A 1 536 ? 19.531 -2.853 -41.597 1.00 90.12 536 LEU A N 1
ATOM 4100 C CA . LEU A 1 536 ? 20.770 -2.799 -40.825 1.00 90.12 536 LEU A CA 1
ATOM 4101 C C . LEU A 1 536 ? 21.616 -1.582 -41.213 1.00 90.12 536 LEU A C 1
ATOM 4103 O O . LEU A 1 536 ? 22.851 -1.645 -41.230 1.00 90.12 536 LEU A O 1
ATOM 4107 N N . SER A 1 537 ? 20.973 -0.476 -41.595 1.00 86.50 537 SER A N 1
ATOM 4108 C CA . SER A 1 537 ? 21.730 0.722 -41.924 1.00 86.50 537 SER A CA 1
ATOM 4109 C C . SER A 1 537 ? 22.466 1.270 -40.704 1.00 86.50 537 SER A C 1
ATOM 4111 O O . SER A 1 537 ? 22.002 1.149 -39.576 1.00 86.50 537 SER A O 1
ATOM 4113 N N . ASN A 1 538 ? 23.638 1.868 -40.918 1.00 86.50 538 ASN A N 1
ATOM 4114 C CA . ASN A 1 538 ? 24.451 2.483 -39.858 1.00 86.50 538 ASN A CA 1
ATOM 4115 C C . ASN A 1 538 ? 24.871 1.521 -38.711 1.00 86.50 538 ASN A C 1
ATOM 4117 O O . ASN A 1 538 ? 25.202 1.960 -37.606 1.00 86.50 538 ASN A O 1
ATOM 4121 N N . CYS A 1 539 ? 24.900 0.206 -38.957 1.00 87.25 539 CYS A N 1
ATOM 4122 C CA . CYS A 1 539 ? 25.496 -0.798 -38.065 1.00 87.25 539 CYS A CA 1
ATOM 4123 C C . CYS A 1 539 ? 27.025 -0.865 -38.248 1.00 87.25 539 CYS A C 1
ATOM 4125 O O . CYS A 1 539 ? 27.556 -1.824 -38.802 1.00 87.25 539 CYS A O 1
ATOM 4127 N N . HIS A 1 540 ? 27.744 0.176 -37.817 1.00 84.25 540 HIS A N 1
ATOM 4128 C CA . HIS A 1 540 ? 29.165 0.368 -38.158 1.00 84.25 540 HIS A CA 1
ATOM 4129 C C . HIS A 1 540 ? 30.116 -0.728 -37.653 1.00 84.25 540 HIS A C 1
ATOM 4131 O O . HIS A 1 540 ? 31.167 -0.926 -38.254 1.00 84.25 540 HIS A O 1
ATOM 4137 N N . SER A 1 541 ? 29.775 -1.418 -36.560 1.00 88.12 541 SER A N 1
ATOM 4138 C CA . SER A 1 541 ? 30.632 -2.464 -35.982 1.00 88.12 541 SER A CA 1
ATOM 4139 C C . SER A 1 541 ? 30.367 -3.860 -36.544 1.00 88.12 541 SER A C 1
ATOM 4141 O O . SER A 1 541 ? 30.962 -4.814 -36.042 1.00 88.12 541 SER A O 1
ATOM 4143 N N . LEU A 1 542 ? 29.479 -4.011 -37.536 1.00 88.06 542 LEU A N 1
ATOM 4144 C CA . LEU A 1 542 ? 29.109 -5.322 -38.064 1.00 88.06 542 LEU A CA 1
ATOM 4145 C C . LEU A 1 542 ? 30.327 -5.982 -38.714 1.00 88.06 542 LEU A C 1
ATOM 4147 O O . LEU A 1 542 ? 30.860 -5.482 -39.695 1.00 88.06 542 LEU A O 1
ATOM 4151 N N . GLN A 1 543 ? 30.753 -7.118 -38.165 1.00 88.44 543 GLN A N 1
ATOM 4152 C CA . GLN A 1 543 ? 31.914 -7.873 -38.640 1.00 88.44 543 GLN A CA 1
ATOM 4153 C C . GLN A 1 543 ? 31.517 -9.225 -39.213 1.00 88.44 543 GLN A C 1
ATOM 4155 O O . GLN A 1 543 ? 32.187 -9.719 -40.112 1.00 88.44 543 GLN A O 1
ATOM 4160 N N . THR A 1 544 ? 30.449 -9.836 -38.700 1.00 89.88 544 THR A N 1
ATOM 4161 C CA . THR A 1 544 ? 30.014 -11.173 -39.101 1.00 89.88 544 THR A CA 1
ATOM 4162 C C . THR A 1 544 ? 28.511 -11.213 -39.339 1.00 89.88 544 THR A C 1
ATOM 4164 O O . THR A 1 544 ? 27.726 -10.835 -38.471 1.00 89.88 544 THR A O 1
ATOM 4167 N N . ALA A 1 545 ? 28.109 -11.721 -40.500 1.00 90.44 545 ALA A N 1
ATOM 4168 C CA . ALA A 1 545 ? 26.729 -12.060 -40.818 1.00 90.44 545 ALA A CA 1
ATOM 4169 C C . ALA A 1 545 ? 26.649 -13.539 -41.210 1.00 90.44 545 ALA A C 1
ATOM 4171 O O . ALA A 1 545 ? 27.411 -14.007 -42.053 1.00 90.44 545 ALA A O 1
ATOM 4172 N N . VAL A 1 546 ? 25.729 -14.282 -40.606 1.00 92.12 546 VAL A N 1
ATOM 4173 C CA . VAL A 1 546 ? 25.541 -15.715 -40.842 1.00 92.12 546 VAL A CA 1
ATOM 4174 C C . VAL A 1 546 ? 24.146 -15.939 -41.395 1.00 92.12 546 VAL A C 1
ATOM 4176 O O . VAL A 1 546 ? 23.158 -15.591 -40.755 1.00 92.12 546 VAL A O 1
ATOM 4179 N N . PHE A 1 547 ? 24.056 -16.552 -42.567 1.00 91.38 547 PHE A N 1
ATOM 4180 C CA . PHE A 1 547 ? 22.804 -16.940 -43.199 1.00 91.38 547 PHE A CA 1
ATOM 4181 C C . PHE A 1 547 ? 22.696 -18.461 -43.203 1.00 91.38 547 PHE A C 1
ATOM 4183 O O . PHE A 1 547 ? 23.567 -19.155 -43.723 1.00 91.38 547 PHE A O 1
ATOM 4190 N N . LYS A 1 548 ? 21.613 -18.984 -42.623 1.00 92.38 548 LYS A N 1
ATOM 4191 C CA . LYS A 1 548 ? 21.323 -20.428 -42.597 1.00 92.38 548 LYS A CA 1
ATOM 4192 C C . LYS A 1 548 ? 20.194 -20.821 -43.556 1.00 92.38 548 LYS A C 1
ATOM 4194 O O . LYS A 1 548 ? 19.928 -22.010 -43.725 1.00 92.38 548 LYS A O 1
ATOM 4199 N N . ALA A 1 549 ? 19.517 -19.844 -44.163 1.00 89.56 549 ALA A N 1
ATOM 4200 C CA . ALA A 1 549 ? 18.426 -20.079 -45.100 1.00 89.56 549 ALA A CA 1
ATOM 4201 C C . ALA A 1 549 ? 18.905 -20.827 -46.353 1.00 89.56 549 ALA A C 1
ATOM 4203 O O . ALA A 1 549 ? 19.994 -20.594 -46.866 1.00 89.56 549 ALA A O 1
ATOM 4204 N N . ARG A 1 550 ? 18.076 -21.762 -46.828 1.00 86.44 550 ARG A N 1
ATOM 4205 C CA . ARG A 1 550 ? 18.333 -22.569 -48.038 1.00 86.44 550 ARG A CA 1
ATOM 4206 C C . ARG A 1 550 ? 17.860 -21.885 -49.323 1.00 86.44 550 ARG A C 1
ATOM 4208 O O . ARG A 1 550 ? 18.052 -22.429 -50.403 1.00 86.44 550 ARG A O 1
ATOM 4215 N N . VAL A 1 551 ? 17.188 -20.748 -49.188 1.00 85.44 551 VAL A N 1
ATOM 4216 C CA . VAL A 1 551 ? 16.676 -19.925 -50.283 1.00 85.44 551 VAL A CA 1
ATOM 4217 C C . VAL A 1 551 ? 17.164 -18.511 -50.032 1.00 85.44 551 VAL A C 1
ATOM 4219 O O . VAL A 1 551 ? 17.060 -18.029 -48.902 1.00 85.44 551 VAL A O 1
ATOM 4222 N N . MET A 1 552 ? 17.684 -17.856 -51.070 1.00 83.88 552 MET A N 1
ATOM 4223 C CA . MET A 1 552 ? 18.152 -16.481 -50.960 1.00 83.88 552 MET A CA 1
ATOM 4224 C C . MET A 1 552 ? 17.007 -15.554 -50.511 1.00 83.88 552 MET A C 1
ATOM 4226 O O . MET A 1 552 ? 16.000 -15.449 -51.221 1.00 83.88 552 MET A O 1
ATOM 4230 N N . PRO A 1 553 ? 17.129 -14.859 -49.362 1.00 88.62 553 PRO A N 1
ATOM 4231 C CA . PRO A 1 553 ? 16.107 -13.919 -48.932 1.00 88.62 553 PRO A CA 1
ATOM 4232 C C . PRO A 1 553 ? 16.052 -12.714 -49.876 1.00 88.62 553 PRO A C 1
ATOM 4234 O O . PRO A 1 553 ? 17.075 -12.246 -50.377 1.00 88.62 553 PRO A O 1
ATOM 4237 N N . ALA A 1 554 ? 14.859 -12.162 -50.086 1.00 89.81 554 ALA A N 1
ATOM 4238 C CA . ALA A 1 554 ? 14.707 -10.885 -50.769 1.00 89.81 554 ALA A CA 1
ATOM 4239 C C . ALA A 1 554 ? 15.319 -9.770 -49.906 1.00 89.81 554 ALA A C 1
ATOM 4241 O O . ALA A 1 554 ? 14.878 -9.558 -48.779 1.00 89.81 554 ALA A O 1
ATOM 4242 N N . ILE A 1 555 ? 16.326 -9.061 -50.418 1.00 87.38 555 ILE A N 1
ATOM 4243 C CA . ILE A 1 555 ? 17.006 -7.983 -49.687 1.00 87.38 555 ILE A CA 1
ATOM 4244 C C . ILE A 1 555 ? 16.587 -6.630 -50.263 1.00 87.38 555 ILE A C 1
ATOM 4246 O O . ILE A 1 555 ? 16.744 -6.381 -51.457 1.00 87.38 555 ILE A O 1
ATOM 4250 N N . GLY A 1 556 ? 16.056 -5.763 -49.406 1.00 86.25 556 GLY A N 1
ATOM 4251 C CA . GLY A 1 556 ? 15.653 -4.406 -49.750 1.00 86.25 556 GLY A CA 1
ATOM 4252 C C . GLY A 1 556 ? 16.831 -3.451 -49.948 1.00 86.25 556 GLY A C 1
ATOM 4253 O O . GLY A 1 556 ? 17.968 -3.703 -49.537 1.00 86.25 556 GLY A O 1
ATOM 4254 N N . ASP A 1 557 ? 16.537 -2.307 -50.560 1.00 85.19 557 ASP A N 1
ATOM 4255 C CA . ASP A 1 557 ? 17.533 -1.284 -50.868 1.00 85.19 557 ASP A CA 1
ATOM 4256 C C . ASP A 1 557 ? 18.275 -0.823 -49.609 1.00 85.19 557 ASP A C 1
ATOM 4258 O O . ASP A 1 557 ? 17.670 -0.548 -48.571 1.00 85.19 557 ASP A O 1
ATOM 4262 N N . TYR A 1 558 ? 19.602 -0.716 -49.701 1.00 81.88 558 TYR A N 1
ATOM 4263 C CA . TYR A 1 558 ? 20.466 -0.267 -48.604 1.00 81.88 558 TYR A CA 1
ATOM 4264 C C . TYR A 1 558 ? 20.313 -1.060 -47.298 1.00 81.88 558 TYR A C 1
ATOM 4266 O O . TYR A 1 558 ? 20.680 -0.538 -46.249 1.00 81.88 558 TYR A O 1
ATOM 4274 N N . ALA A 1 559 ? 19.825 -2.309 -47.331 1.00 82.62 559 ALA A N 1
ATOM 4275 C CA . ALA A 1 559 ? 19.648 -3.127 -46.128 1.00 82.62 559 ALA A CA 1
ATOM 4276 C C . ALA A 1 559 ? 20.900 -3.178 -45.235 1.00 82.62 559 ALA A C 1
ATOM 4278 O O . ALA A 1 559 ? 20.758 -3.192 -44.024 1.00 82.62 559 ALA A O 1
ATOM 4279 N N . PHE A 1 560 ? 22.103 -3.118 -45.814 1.00 81.19 560 PHE A N 1
ATOM 4280 C CA . PHE A 1 560 ? 23.391 -3.065 -45.104 1.00 81.19 560 PHE A CA 1
ATOM 4281 C C . PHE A 1 560 ? 24.142 -1.728 -45.322 1.00 81.19 560 PHE A C 1
ATOM 4283 O O . PHE A 1 560 ? 25.369 -1.672 -45.294 1.00 81.19 560 PHE A O 1
ATOM 4290 N N . GLY A 1 561 ? 23.424 -0.644 -45.638 1.00 72.81 561 GLY A N 1
ATOM 4291 C CA . GLY A 1 561 ? 23.998 0.634 -46.076 1.00 72.81 561 GLY A CA 1
ATOM 4292 C C . GLY A 1 561 ? 24.467 1.553 -44.939 1.00 72.81 561 GLY A C 1
ATOM 4293 O O . GLY A 1 561 ? 23.820 1.673 -43.910 1.00 72.81 561 GLY A O 1
ATOM 4294 N N . ASN A 1 562 ? 25.561 2.291 -45.142 1.00 65.81 562 ASN A N 1
ATOM 4295 C CA . ASN A 1 562 ? 26.189 3.120 -44.099 1.00 65.81 562 ASN A CA 1
ATOM 4296 C C . ASN A 1 562 ? 25.764 4.612 -44.072 1.00 65.81 562 ASN A C 1
ATOM 4298 O O . ASN A 1 562 ? 26.562 5.465 -43.705 1.00 65.81 562 ASN A O 1
ATOM 4302 N N . GLY A 1 563 ? 24.569 4.970 -44.562 1.00 56.31 563 GLY A N 1
ATOM 4303 C CA . GLY A 1 563 ? 23.968 6.315 -44.409 1.00 56.31 563 GLY A CA 1
ATOM 4304 C C . GLY A 1 563 ? 24.688 7.556 -44.993 1.00 56.31 563 GLY A C 1
ATOM 4305 O O . GLY A 1 563 ? 24.041 8.585 -45.161 1.00 56.31 563 GLY A O 1
ATOM 4306 N N . GLY A 1 564 ? 25.974 7.503 -45.359 1.00 53.62 564 GLY A N 1
ATOM 4307 C CA . GLY A 1 564 ? 26.740 8.610 -45.943 1.00 53.62 564 GLY A CA 1
ATOM 4308 C C . GLY A 1 564 ? 28.222 8.647 -45.524 1.00 53.62 564 GLY A C 1
ATOM 4309 O O . GLY A 1 564 ? 28.548 8.721 -44.348 1.00 53.62 564 GLY A O 1
ATOM 4310 N N . ASN A 1 565 ? 29.114 8.676 -46.523 1.00 48.28 565 ASN A N 1
ATOM 4311 C CA . ASN A 1 565 ? 30.546 9.050 -46.504 1.00 48.28 565 ASN A CA 1
ATOM 4312 C C . ASN A 1 565 ? 31.589 8.226 -45.711 1.00 48.28 565 ASN A C 1
ATOM 4314 O O . ASN A 1 565 ? 32.758 8.614 -45.725 1.00 48.28 565 ASN A O 1
ATOM 4318 N N . GLY A 1 566 ? 31.251 7.081 -45.114 1.00 54.25 566 GLY A N 1
ATOM 4319 C CA . GLY A 1 566 ? 32.244 6.114 -44.613 1.00 54.25 566 GLY A CA 1
ATOM 4320 C C . GLY A 1 566 ? 32.271 4.831 -45.447 1.00 54.25 566 GLY A C 1
ATOM 4321 O O . GLY A 1 566 ? 31.221 4.209 -45.615 1.00 54.25 566 GLY A O 1
ATOM 4322 N N . ASP A 1 567 ? 33.443 4.422 -45.954 1.00 53.19 567 ASP A N 1
ATOM 4323 C CA . ASP A 1 567 ? 33.633 3.078 -46.529 1.00 53.19 567 ASP A CA 1
ATOM 4324 C C . ASP A 1 567 ? 33.259 2.042 -45.443 1.00 53.19 567 ASP A C 1
ATOM 4326 O O . ASP A 1 567 ? 33.831 2.108 -44.353 1.00 53.19 567 ASP A O 1
ATOM 4330 N N . PRO A 1 568 ? 32.303 1.123 -45.682 1.00 56.22 568 PRO A N 1
ATOM 4331 C CA . PRO A 1 568 ? 31.960 0.096 -44.703 1.00 56.22 568 PRO A CA 1
ATOM 4332 C C . PRO A 1 568 ? 33.172 -0.809 -44.434 1.00 56.22 568 PRO A C 1
ATOM 4334 O O . PRO A 1 568 ? 33.927 -1.140 -45.356 1.00 56.22 568 PRO A O 1
ATOM 4337 N N . GLU A 1 569 ? 33.368 -1.202 -43.175 1.00 62.16 569 GLU A N 1
ATOM 4338 C CA . GLU A 1 569 ? 34.366 -2.216 -42.824 1.00 62.16 569 GLU A CA 1
ATOM 4339 C C . GLU A 1 569 ? 33.987 -3.579 -43.441 1.00 62.16 569 GLU A C 1
ATOM 4341 O O . GLU A 1 569 ? 32.802 -3.855 -43.655 1.00 62.16 569 GLU A O 1
ATOM 4346 N N . PRO A 1 570 ? 34.968 -4.428 -43.802 1.00 67.44 570 PRO A N 1
ATOM 4347 C CA . PRO A 1 570 ? 34.689 -5.722 -44.417 1.00 67.44 570 PRO A CA 1
ATOM 4348 C C . PRO A 1 570 ? 33.917 -6.634 -43.455 1.00 67.44 570 PRO A C 1
ATOM 4350 O O . PRO A 1 570 ? 34.366 -6.903 -42.343 1.00 67.44 570 PRO A O 1
ATOM 4353 N N . VAL A 1 571 ? 32.781 -7.157 -43.921 1.00 77.00 571 VAL A N 1
ATOM 4354 C CA . VAL A 1 571 ? 31.950 -8.119 -43.182 1.00 77.00 571 VAL A CA 1
ATOM 4355 C C . VAL A 1 571 ? 32.241 -9.535 -43.682 1.00 77.00 571 VAL A C 1
ATOM 4357 O O . VAL A 1 571 ? 32.194 -9.789 -44.889 1.00 77.00 571 VAL A O 1
ATOM 4360 N N . PHE A 1 572 ? 32.502 -10.471 -42.773 1.00 85.31 572 PHE A N 1
ATOM 4361 C CA . PHE A 1 572 ? 32.531 -11.902 -43.063 1.00 85.31 572 PHE A CA 1
ATOM 4362 C C . PHE A 1 572 ? 31.103 -12.432 -43.176 1.00 85.31 572 PHE A C 1
ATOM 4364 O O . PHE A 1 572 ? 30.320 -12.339 -42.232 1.00 85.31 572 PHE A O 1
ATOM 4371 N N . VAL A 1 573 ? 30.762 -12.983 -44.337 1.00 87.75 573 VAL A N 1
ATOM 4372 C CA . VAL A 1 573 ? 29.422 -13.488 -44.636 1.00 87.75 573 VAL A CA 1
ATOM 4373 C C . VAL A 1 573 ? 29.482 -15.006 -44.746 1.00 87.75 573 VAL A C 1
ATOM 4375 O O . VAL A 1 573 ? 30.047 -15.539 -45.697 1.00 87.75 573 VAL A O 1
ATOM 4378 N N . TYR A 1 574 ? 28.911 -15.704 -43.768 1.00 89.25 574 TYR A N 1
ATOM 4379 C CA . TYR A 1 574 ? 28.834 -17.164 -43.750 1.00 89.25 574 TYR A CA 1
ATOM 4380 C C . TYR A 1 574 ? 27.507 -17.624 -44.348 1.00 89.25 574 TYR A C 1
ATOM 4382 O O . TYR A 1 574 ? 26.448 -17.175 -43.912 1.00 89.25 574 TYR A O 1
ATOM 4390 N N . ILE A 1 575 ? 27.562 -18.514 -45.335 1.00 89.62 575 ILE A N 1
ATOM 4391 C CA . ILE A 1 575 ? 26.405 -18.969 -46.128 1.00 89.62 575 ILE A CA 1
ATOM 4392 C C . ILE A 1 575 ? 26.481 -20.479 -46.379 1.00 89.62 575 ILE A C 1
ATOM 4394 O O . ILE A 1 575 ? 27.582 -21.032 -46.322 1.00 89.62 575 ILE A O 1
ATOM 4398 N N . PRO A 1 576 ? 25.360 -21.176 -46.652 1.00 89.94 576 PRO A N 1
ATOM 4399 C CA . PRO A 1 576 ? 25.386 -22.619 -46.875 1.00 89.94 576 PRO A CA 1
ATOM 4400 C C . PRO A 1 576 ? 26.362 -23.007 -47.991 1.00 89.94 576 PRO A C 1
ATOM 4402 O O . PRO A 1 576 ? 26.355 -22.407 -49.065 1.00 89.94 576 PRO A O 1
ATOM 4405 N N . ASP A 1 577 ? 27.192 -24.016 -47.722 1.00 88.00 577 ASP A N 1
ATOM 4406 C CA . ASP A 1 577 ? 28.317 -24.428 -48.571 1.00 88.00 577 ASP A CA 1
ATOM 4407 C C . ASP A 1 577 ? 27.917 -24.718 -50.031 1.00 88.00 577 ASP A C 1
ATOM 4409 O O . ASP A 1 577 ? 28.712 -24.521 -50.947 1.00 88.00 577 ASP A O 1
ATOM 4413 N N . ASP A 1 578 ? 26.685 -25.182 -50.251 1.00 87.62 578 ASP A N 1
ATOM 4414 C CA . ASP A 1 578 ? 26.119 -25.526 -51.556 1.00 87.62 578 ASP A CA 1
ATOM 4415 C C . ASP A 1 578 ? 25.451 -24.353 -52.298 1.00 87.62 578 ASP A C 1
ATOM 4417 O O . ASP A 1 578 ? 25.065 -24.521 -53.453 1.00 87.62 578 ASP A O 1
ATOM 4421 N N . LEU A 1 579 ? 25.332 -23.173 -51.675 1.00 85.75 579 LEU A N 1
ATOM 4422 C CA . LEU A 1 579 ? 24.602 -22.008 -52.204 1.00 85.75 579 LEU A CA 1
ATOM 4423 C C . LEU A 1 579 ? 25.492 -20.777 -52.447 1.00 85.75 579 LEU A C 1
ATOM 4425 O O . LEU A 1 579 ? 24.989 -19.656 -52.548 1.00 85.75 579 LEU A O 1
ATOM 4429 N N . PHE A 1 580 ? 26.810 -20.976 -52.556 1.00 80.31 580 PHE A N 1
ATOM 4430 C CA . PHE A 1 580 ? 27.781 -19.884 -52.675 1.00 80.31 580 PHE A CA 1
ATOM 4431 C C . PHE A 1 580 ? 27.483 -18.944 -53.850 1.00 80.31 580 PHE A C 1
ATOM 4433 O O . PHE A 1 580 ? 27.339 -17.743 -53.645 1.00 80.31 580 PHE A O 1
ATOM 4440 N N . ASP A 1 581 ? 27.282 -19.495 -55.050 1.00 78.75 581 ASP A N 1
ATOM 4441 C CA . ASP A 1 581 ? 27.043 -18.709 -56.267 1.00 78.75 581 ASP A CA 1
ATOM 4442 C C . ASP A 1 581 ? 25.733 -17.896 -56.209 1.00 78.75 581 ASP A C 1
ATOM 4444 O O . ASP A 1 581 ? 25.646 -16.803 -56.774 1.00 78.75 581 ASP A O 1
ATOM 4448 N N . GLU A 1 582 ? 24.696 -18.412 -55.541 1.00 80.12 582 GLU A N 1
ATOM 4449 C CA . GLU A 1 582 ? 23.391 -17.745 -55.425 1.00 80.12 582 GLU A CA 1
ATOM 4450 C C . GLU A 1 582 ? 23.469 -16.544 -54.472 1.00 80.12 582 GLU A C 1
ATOM 4452 O O . GLU A 1 582 ? 23.034 -15.440 -54.811 1.00 80.12 582 GLU A O 1
ATOM 4457 N N . TYR A 1 583 ? 24.092 -16.742 -53.307 1.00 77.62 583 TYR A N 1
ATOM 4458 C CA . TYR A 1 583 ? 24.265 -15.704 -52.292 1.00 77.62 583 TYR A CA 1
ATOM 4459 C C . TYR A 1 583 ? 25.309 -14.659 -52.686 1.00 77.62 583 TYR A C 1
ATOM 4461 O O . TYR A 1 583 ? 25.090 -13.467 -52.463 1.00 77.62 583 TYR A O 1
ATOM 4469 N N . GLU A 1 584 ? 26.430 -15.077 -53.280 1.00 72.00 584 GLU A N 1
ATOM 4470 C CA . GLU A 1 584 ? 27.495 -14.168 -53.702 1.00 72.00 584 GLU A CA 1
ATOM 4471 C C . GLU A 1 584 ? 26.943 -13.171 -54.724 1.00 72.00 584 GLU A C 1
ATOM 4473 O O . GLU A 1 584 ? 26.973 -11.971 -54.477 1.00 72.00 584 GLU A O 1
ATOM 4478 N N . ASN A 1 585 ? 26.304 -13.622 -55.808 1.00 69.31 585 ASN A N 1
ATOM 4479 C CA . ASN A 1 585 ? 25.771 -12.713 -56.833 1.00 69.31 585 ASN A CA 1
ATOM 4480 C C . ASN A 1 585 ? 24.712 -11.725 -56.303 1.00 69.31 585 ASN A C 1
ATOM 4482 O O . ASN A 1 585 ? 24.624 -10.591 -56.786 1.00 69.31 585 ASN A O 1
ATOM 4486 N N . ALA A 1 586 ? 23.912 -12.138 -55.317 1.00 67.62 586 ALA A N 1
ATOM 4487 C CA . ALA A 1 586 ? 22.833 -11.325 -54.766 1.00 67.62 586 ALA A CA 1
ATOM 4488 C C . ALA A 1 586 ? 23.315 -10.320 -53.699 1.00 67.62 586 ALA A C 1
ATOM 4490 O O . ALA A 1 586 ? 22.851 -9.179 -53.677 1.00 67.62 586 ALA A O 1
ATOM 4491 N N . ILE A 1 587 ? 24.274 -10.700 -52.847 1.00 67.06 587 ILE A N 1
ATOM 4492 C CA . ILE A 1 587 ? 24.779 -9.858 -51.747 1.00 67.06 587 ILE A CA 1
ATOM 4493 C C . ILE A 1 587 ? 25.979 -8.998 -52.184 1.00 67.06 587 ILE A C 1
ATOM 4495 O O . ILE A 1 587 ? 26.166 -7.898 -51.656 1.00 67.06 587 ILE A O 1
ATOM 4499 N N . TRP A 1 588 ? 26.755 -9.419 -53.193 1.00 56.44 588 TRP A N 1
ATOM 4500 C CA . TRP A 1 588 ? 27.959 -8.714 -53.674 1.00 56.44 588 TRP A CA 1
ATOM 4501 C C . TRP A 1 588 ? 27.707 -7.257 -54.084 1.00 56.44 588 TRP A C 1
ATOM 4503 O O . TRP A 1 588 ? 28.572 -6.396 -53.923 1.00 56.44 588 TRP A O 1
ATOM 4513 N N . ASN A 1 589 ? 26.500 -6.944 -54.562 1.00 53.56 589 ASN A N 1
ATOM 4514 C CA . ASN A 1 589 ? 26.123 -5.578 -54.937 1.00 53.56 589 ASN A CA 1
ATOM 4515 C C . ASN A 1 589 ? 25.819 -4.662 -53.735 1.00 53.56 589 ASN A C 1
ATOM 4517 O O . ASN A 1 589 ? 25.807 -3.440 -53.891 1.00 53.56 589 ASN A O 1
ATOM 4521 N N . LEU A 1 590 ? 25.580 -5.229 -52.549 1.00 54.47 590 LEU A N 1
ATOM 4522 C CA . LEU A 1 590 ? 25.024 -4.528 -51.388 1.00 54.47 590 LEU A CA 1
ATOM 4523 C C . LEU A 1 590 ? 26.054 -4.286 -50.272 1.00 54.47 590 LEU A C 1
ATOM 4525 O O . LEU A 1 590 ? 25.919 -3.303 -49.546 1.00 54.47 590 LEU A O 1
ATOM 4529 N N . ALA A 1 591 ? 27.113 -5.099 -50.182 1.00 55.72 591 ALA A N 1
ATOM 4530 C CA . ALA A 1 591 ? 28.195 -4.942 -49.205 1.00 55.72 591 ALA A CA 1
ATOM 4531 C C . ALA A 1 591 ? 29.565 -4.912 -49.907 1.00 55.72 591 ALA A C 1
ATOM 4533 O O . ALA A 1 591 ? 30.211 -5.931 -50.157 1.00 55.72 591 ALA A O 1
ATOM 4534 N N . ARG A 1 592 ? 30.017 -3.709 -50.283 1.00 54.09 592 ARG A N 1
ATOM 4535 C CA . ARG A 1 592 ? 31.327 -3.525 -50.924 1.00 54.09 592 ARG A CA 1
ATOM 4536 C C . ARG A 1 592 ? 32.421 -3.989 -49.952 1.00 54.09 592 ARG A C 1
ATOM 4538 O O . ARG A 1 592 ? 32.612 -3.342 -48.932 1.00 54.09 592 ARG A O 1
ATOM 4545 N N . ARG A 1 593 ? 33.175 -5.036 -50.328 1.00 59.25 593 ARG A N 1
ATOM 4546 C CA . ARG A 1 593 ? 34.310 -5.660 -49.596 1.00 59.25 593 ARG A CA 1
ATOM 4547 C C . ARG A 1 593 ? 33.972 -6.775 -48.586 1.00 59.25 593 ARG A C 1
ATOM 4549 O O . ARG A 1 593 ? 34.827 -7.096 -47.764 1.00 59.25 593 ARG A O 1
ATOM 4556 N N . SER A 1 594 ? 32.802 -7.409 -48.662 1.00 69.19 594 SER A N 1
ATOM 4557 C CA . SER A 1 594 ? 32.526 -8.616 -47.863 1.00 69.19 594 SER A CA 1
ATOM 4558 C C . SER A 1 594 ? 33.348 -9.831 -48.306 1.00 69.19 594 SER A C 1
ATOM 4560 O O . SER A 1 594 ? 33.601 -10.021 -49.495 1.00 69.19 594 SER A O 1
ATOM 4562 N N . ALA A 1 595 ? 33.740 -10.672 -47.347 1.00 77.44 595 ALA A N 1
ATOM 4563 C CA . ALA A 1 595 ? 34.362 -11.969 -47.604 1.00 77.44 595 ALA A CA 1
ATOM 4564 C C . ALA A 1 595 ? 33.336 -13.079 -47.352 1.00 77.44 595 ALA A C 1
ATOM 4566 O O . ALA A 1 595 ? 32.882 -13.251 -46.222 1.00 77.44 595 ALA A O 1
ATOM 4567 N N . PHE A 1 596 ? 32.974 -13.818 -48.400 1.00 83.19 596 PHE A N 1
ATOM 4568 C CA . PHE A 1 596 ? 32.043 -14.940 -48.303 1.00 83.19 596 PHE A CA 1
ATOM 4569 C C . PHE A 1 596 ? 32.788 -16.204 -47.875 1.00 83.19 596 PHE A C 1
ATOM 4571 O O . PHE A 1 596 ? 33.836 -16.536 -48.433 1.00 83.19 596 PHE A O 1
ATOM 4578 N N . LEU A 1 597 ? 32.260 -16.897 -46.868 1.00 87.00 597 LEU A N 1
ATOM 4579 C CA . LEU A 1 597 ? 32.857 -18.084 -46.263 1.00 87.00 597 LEU A CA 1
ATOM 4580 C C . LEU A 1 597 ? 31.819 -19.219 -46.165 1.00 87.00 597 LEU A C 1
ATOM 4582 O O . LEU A 1 597 ? 30.635 -18.946 -45.955 1.00 87.00 597 LEU A O 1
ATOM 4586 N N . PRO A 1 598 ? 32.232 -20.496 -46.286 1.00 87.44 598 PRO A N 1
ATOM 4587 C CA . PRO A 1 598 ? 31.326 -21.625 -46.086 1.00 87.44 598 PRO A CA 1
ATOM 4588 C C . PRO A 1 598 ? 30.801 -21.660 -44.648 1.00 87.44 598 PRO A C 1
ATOM 4590 O O . PRO A 1 598 ? 31.579 -21.533 -43.697 1.00 87.44 598 PRO A O 1
ATOM 4593 N N . LEU A 1 599 ? 29.500 -21.881 -44.467 1.00 89.38 599 LEU A N 1
ATOM 4594 C CA . LEU A 1 599 ? 28.859 -21.995 -43.157 1.00 89.38 599 LEU A CA 1
ATOM 4595 C C . LEU A 1 599 ? 29.480 -23.109 -42.305 1.00 89.38 599 LEU A C 1
ATOM 4597 O O . LEU A 1 599 ? 29.553 -22.962 -41.090 1.00 89.38 599 LEU A O 1
ATOM 4601 N N . SER A 1 600 ? 29.993 -24.183 -42.911 1.00 87.19 600 SER A N 1
ATOM 4602 C CA . SER A 1 600 ? 30.716 -25.243 -42.188 1.00 87.19 600 SER A CA 1
ATOM 4603 C C . SER A 1 600 ? 31.990 -24.774 -41.472 1.00 87.19 600 SER A C 1
ATOM 4605 O O . SER A 1 600 ? 32.477 -25.462 -40.575 1.00 87.19 600 SER A O 1
ATOM 4607 N N . THR A 1 601 ? 32.531 -23.609 -41.842 1.00 88.94 601 THR A N 1
ATOM 4608 C CA . THR A 1 601 ? 33.701 -22.999 -41.189 1.00 88.94 601 THR A CA 1
ATOM 4609 C C . THR A 1 601 ? 33.328 -22.064 -40.037 1.00 88.94 601 THR A C 1
ATOM 4611 O O . THR A 1 601 ? 34.210 -21.630 -39.296 1.00 88.94 601 THR A O 1
ATOM 4614 N N . TYR A 1 602 ? 32.036 -21.774 -39.856 1.00 88.44 602 TYR A N 1
ATOM 4615 C CA . TYR A 1 602 ? 31.543 -20.960 -38.753 1.00 88.44 602 TYR A CA 1
ATOM 4616 C C . TYR A 1 602 ? 31.594 -21.753 -37.441 1.00 88.44 602 TYR A C 1
ATOM 4618 O O . TYR A 1 602 ? 30.891 -22.749 -37.272 1.00 88.44 602 TYR A O 1
ATOM 4626 N N . ILE A 1 603 ? 32.424 -21.305 -36.498 1.00 77.19 603 ILE A N 1
ATOM 4627 C CA . ILE A 1 603 ? 32.485 -21.853 -35.141 1.00 77.19 603 ILE A CA 1
ATOM 4628 C C . ILE A 1 603 ? 31.769 -20.866 -34.226 1.00 77.19 603 ILE A C 1
ATOM 4630 O O . ILE A 1 603 ? 32.230 -19.740 -34.052 1.00 77.19 603 ILE A O 1
ATOM 4634 N N . GLN A 1 604 ? 30.646 -21.290 -33.649 1.00 67.94 604 GLN A N 1
ATOM 4635 C CA . GLN A 1 604 ? 29.892 -20.476 -32.703 1.00 67.94 604 GLN A CA 1
ATOM 4636 C C . GLN A 1 604 ? 30.713 -20.336 -31.409 1.00 67.94 604 GLN A C 1
ATOM 4638 O O . GLN A 1 604 ? 30.980 -21.338 -30.744 1.00 67.94 604 GLN A O 1
ATOM 4643 N N . SER A 1 605 ? 31.184 -19.121 -31.111 1.00 51.41 605 SER A N 1
ATOM 4644 C CA . SER A 1 605 ? 31.984 -18.805 -29.915 1.00 51.41 605 SER A CA 1
ATOM 4645 C C . SER A 1 605 ? 31.128 -18.455 -28.710 1.00 51.41 605 SER A C 1
ATOM 4647 O O . SER A 1 605 ? 30.226 -17.597 -28.894 1.00 51.41 605 SER A O 1
#

pLDDT: mean 81.86, std 16.23, range [30.19, 98.06]

Radius of gyration: 36.74 Å; chains: 1; bounding box: 89×74×104 Å